Protein AF-A0A6G9Y9M4-F1 (afdb_monomer)

Organism: NCBI:txid228602

Structure (mmCIF, N/CA/C/O backbone):
data_AF-A0A6G9Y9M4-F1
#
_entry.id   AF-A0A6G9Y9M4-F1
#
loop_
_atom_site.group_PDB
_atom_site.id
_atom_site.type_symbol
_atom_site.label_atom_id
_atom_site.label_alt_id
_atom_site.label_comp_id
_atom_site.label_asym_id
_atom_site.label_entity_id
_atom_site.label_seq_id
_atom_site.pdbx_PDB_ins_code
_atom_site.Cartn_x
_atom_site.Cartn_y
_atom_site.Cartn_z
_atom_site.occupancy
_atom_site.B_iso_or_equiv
_atom_site.auth_seq_id
_atom_site.auth_comp_id
_atom_site.auth_asym_id
_atom_site.auth_atom_id
_atom_site.pdbx_PDB_model_num
ATOM 1 N N . MET A 1 1 ? -9.035 21.493 -20.195 1.00 63.78 1 MET A N 1
ATOM 2 C CA . MET A 1 1 ? -8.988 20.895 -21.549 1.00 63.78 1 MET A CA 1
ATOM 3 C C . MET A 1 1 ? -7.566 20.861 -22.115 1.00 63.78 1 MET A C 1
ATOM 5 O O . MET A 1 1 ? -6.957 19.820 -21.953 1.00 63.78 1 MET A O 1
ATOM 9 N N . TYR A 1 2 ? -6.978 21.940 -22.660 1.00 72.00 2 TYR A N 1
ATOM 10 C CA . TYR A 1 2 ? -5.633 21.886 -23.294 1.00 72.00 2 TYR A CA 1
ATOM 11 C C . TYR A 1 2 ? -4.519 21.261 -22.422 1.00 72.00 2 TYR A C 1
ATOM 13 O O . TYR A 1 2 ? -3.780 20.398 -22.888 1.00 72.00 2 TYR A O 1
ATOM 21 N N . LEU A 1 3 ? -4.448 21.607 -21.130 1.00 70.75 3 LEU A N 1
ATOM 22 C CA . LEU A 1 3 ? -3.489 20.989 -20.197 1.00 70.75 3 LEU A CA 1
ATOM 23 C C . LEU A 1 3 ? -3.704 19.474 -20.008 1.00 70.75 3 LEU A C 1
ATOM 25 O O . LEU A 1 3 ? -2.748 18.752 -19.763 1.00 70.75 3 LEU A O 1
ATOM 29 N N . MET A 1 4 ? -4.934 18.975 -20.173 1.00 73.69 4 MET A N 1
ATOM 30 C CA . MET A 1 4 ? -5.252 17.544 -20.061 1.00 73.69 4 MET A CA 1
ATOM 31 C C . MET A 1 4 ? -4.772 16.775 -21.298 1.00 73.69 4 MET A C 1
ATOM 33 O O . MET A 1 4 ? -4.208 15.698 -21.154 1.00 73.69 4 MET A O 1
ATOM 37 N N . SER A 1 5 ? -4.886 17.355 -22.501 1.00 76.81 5 SER A N 1
ATOM 38 C CA . SER A 1 5 ? -4.281 16.786 -23.721 1.00 76.81 5 SER A CA 1
ATOM 39 C C . SER A 1 5 ? -2.745 16.779 -23.700 1.00 76.81 5 SER A C 1
ATOM 41 O O . SER A 1 5 ? -2.133 16.026 -24.447 1.00 76.81 5 SER A O 1
ATOM 43 N N . LEU A 1 6 ? -2.111 17.569 -22.824 1.00 81.38 6 LEU A N 1
ATOM 44 C CA . LEU A 1 6 ? -0.668 17.500 -22.565 1.00 81.38 6 LEU A CA 1
ATOM 45 C C . LEU A 1 6 ? -0.294 16.508 -21.449 1.00 81.38 6 LEU A C 1
ATOM 47 O O . LEU A 1 6 ? 0.896 16.285 -21.230 1.00 81.38 6 LEU A O 1
ATOM 51 N N . GLY A 1 7 ? -1.267 15.884 -20.771 1.00 87.12 7 GLY A N 1
ATOM 52 C CA . GLY A 1 7 ? -1.022 14.950 -19.665 1.00 87.12 7 GLY A CA 1
ATOM 53 C C . GLY A 1 7 ? -0.103 13.791 -20.058 1.00 87.12 7 GLY A C 1
ATOM 54 O O . GLY A 1 7 ? 0.813 13.458 -19.312 1.00 87.12 7 GLY A O 1
ATOM 55 N N . GLN A 1 8 ? -0.249 13.279 -21.285 1.00 88.56 8 GLN A N 1
ATOM 56 C CA . GLN A 1 8 ? 0.625 12.242 -21.843 1.00 88.56 8 GLN A CA 1
ATOM 57 C C . GLN A 1 8 ? 2.119 12.640 -21.832 1.00 88.56 8 GLN A C 1
ATOM 59 O O . GLN A 1 8 ? 2.990 11.814 -21.565 1.00 88.56 8 GLN A O 1
ATOM 64 N N . ASN A 1 9 ? 2.427 13.921 -22.063 1.00 91.12 9 ASN A N 1
ATOM 65 C CA . ASN A 1 9 ? 3.802 14.417 -22.078 1.00 91.12 9 ASN A CA 1
ATOM 66 C C . ASN A 1 9 ? 4.356 14.506 -20.649 1.00 91.12 9 ASN A C 1
ATOM 68 O O . ASN A 1 9 ? 5.530 14.223 -20.432 1.00 91.12 9 ASN A O 1
ATOM 72 N N . ALA A 1 10 ? 3.514 14.860 -19.670 1.00 93.88 10 ALA A N 1
ATOM 73 C CA . ALA A 1 10 ? 3.900 14.859 -18.261 1.00 93.88 10 ALA A CA 1
ATOM 74 C C . ALA A 1 10 ? 4.209 13.434 -17.770 1.00 93.88 10 ALA A C 1
ATOM 76 O O . ALA A 1 10 ? 5.258 13.222 -17.165 1.00 93.88 10 ALA A O 1
ATOM 77 N N . SER A 1 11 ? 3.369 12.448 -18.112 1.00 93.94 11 SER A N 1
ATOM 78 C CA . SER A 1 11 ? 3.619 11.031 -17.808 1.00 93.94 11 SER A CA 1
ATOM 79 C C . SER A 1 11 ? 4.959 10.543 -18.374 1.00 93.94 11 SER A C 1
ATOM 81 O O . SER A 1 11 ? 5.742 9.943 -17.642 1.00 93.94 11 SER A O 1
ATOM 83 N N . GLN A 1 12 ? 5.273 10.853 -19.639 1.00 95.81 12 GLN A N 1
ATOM 84 C CA . GLN A 1 12 ? 6.543 10.440 -20.253 1.00 95.81 12 GLN A CA 1
ATOM 85 C C . GLN A 1 12 ? 7.767 11.206 -19.718 1.00 95.81 12 GLN A C 1
ATOM 87 O O . GLN A 1 12 ? 8.848 10.625 -19.632 1.00 95.81 12 GLN A O 1
ATOM 92 N N . VAL A 1 13 ? 7.625 12.466 -19.285 1.00 97.38 13 VAL A N 1
ATOM 93 C CA . VAL A 1 13 ? 8.698 13.188 -18.567 1.00 97.38 13 VAL A CA 1
ATOM 94 C C . VAL A 1 13 ? 8.994 12.522 -17.221 1.00 97.38 13 VAL A C 1
ATOM 96 O O . VAL A 1 13 ? 10.156 12.269 -16.908 1.00 97.38 13 VAL A O 1
ATOM 99 N N . VAL A 1 14 ? 7.959 12.180 -16.447 1.00 97.62 14 VAL A N 1
ATOM 100 C CA . VAL A 1 14 ? 8.105 11.505 -15.146 1.00 97.62 14 VAL A CA 1
ATOM 101 C C . VAL A 1 14 ? 8.706 10.106 -15.309 1.00 97.62 14 VAL A C 1
ATOM 103 O O . VAL A 1 14 ? 9.677 9.783 -14.626 1.00 97.62 14 VAL A O 1
ATOM 106 N N . ARG A 1 15 ? 8.222 9.319 -16.281 1.00 97.12 15 ARG A N 1
ATOM 107 C CA . ARG A 1 15 ? 8.811 8.021 -16.646 1.00 97.12 15 ARG A CA 1
ATOM 108 C C . ARG A 1 15 ? 10.280 8.140 -17.044 1.00 97.12 15 ARG A C 1
ATOM 110 O O . ARG A 1 15 ? 11.099 7.391 -16.526 1.00 97.12 15 ARG A O 1
ATOM 117 N N . THR A 1 16 ? 10.635 9.088 -17.912 1.00 97.94 16 THR A N 1
ATOM 118 C CA . THR A 1 16 ? 12.030 9.259 -18.354 1.00 97.94 16 THR A CA 1
ATOM 119 C C . THR A 1 16 ? 12.952 9.650 -17.190 1.00 97.94 16 THR A C 1
ATOM 121 O O . THR A 1 16 ? 14.052 9.115 -17.091 1.00 97.94 16 THR A O 1
ATOM 124 N N . MET A 1 17 ? 12.509 10.507 -16.257 1.00 98.25 17 MET A N 1
ATOM 125 C CA . MET A 1 17 ? 13.287 10.813 -15.040 1.00 98.25 17 MET A CA 1
ATOM 126 C C . MET A 1 17 ? 13.475 9.590 -14.128 1.00 98.25 17 MET A C 1
ATOM 128 O O . MET A 1 17 ? 14.541 9.439 -13.531 1.00 98.25 17 MET A O 1
ATOM 132 N N . ALA A 1 18 ? 12.469 8.715 -14.033 1.00 97.81 18 ALA A N 1
ATOM 133 C CA . ALA A 1 18 ? 12.555 7.469 -13.275 1.00 97.81 18 ALA A CA 1
ATOM 134 C C . ALA A 1 18 ? 13.460 6.425 -13.957 1.00 97.81 18 ALA A C 1
ATOM 136 O O . ALA A 1 18 ? 14.204 5.734 -13.266 1.00 97.81 18 ALA A O 1
ATOM 137 N N . MET A 1 19 ? 13.429 6.300 -15.290 1.00 96.31 19 MET A N 1
ATOM 138 C CA . MET A 1 19 ? 14.333 5.416 -16.050 1.00 96.31 19 MET A CA 1
ATOM 139 C C . MET A 1 19 ? 15.793 5.862 -15.918 1.00 96.31 19 MET A C 1
ATOM 141 O O . MET A 1 19 ? 16.654 5.067 -15.557 1.00 96.31 19 MET A O 1
ATOM 145 N N . LEU A 1 20 ? 16.066 7.155 -16.119 1.00 97.56 20 LEU A N 1
ATOM 146 C CA . LEU A 1 20 ? 17.409 7.737 -16.000 1.00 97.56 20 LEU A CA 1
ATOM 147 C C . LEU A 1 20 ? 17.872 7.925 -14.539 1.00 97.56 20 LEU A C 1
ATOM 149 O O . LEU A 1 20 ? 18.871 8.595 -14.306 1.00 97.56 20 LEU A O 1
ATOM 153 N N . SER A 1 21 ? 17.152 7.375 -13.552 1.00 97.50 21 SER A N 1
ATOM 154 C CA . SER A 1 21 ? 17.516 7.400 -12.122 1.00 97.50 21 SER A CA 1
ATOM 155 C C . SER A 1 21 ? 17.934 8.788 -11.602 1.00 97.50 21 SER A C 1
ATOM 157 O O . SER A 1 21 ? 18.865 8.946 -10.813 1.00 97.50 21 SER A O 1
ATOM 159 N N . ILE A 1 22 ? 17.221 9.827 -12.060 1.00 98.12 22 ILE A N 1
ATOM 160 C CA . ILE A 1 22 ? 17.512 11.234 -11.737 1.00 98.12 22 ILE A CA 1
ATOM 161 C C . ILE A 1 22 ? 17.326 11.517 -10.239 1.00 98.12 22 ILE A C 1
ATOM 163 O O . ILE A 1 22 ? 17.959 12.423 -9.701 1.00 98.12 22 ILE A O 1
ATOM 167 N N . ALA A 1 23 ? 16.477 10.739 -9.560 1.00 97.81 23 ALA A N 1
ATOM 168 C CA . ALA A 1 23 ? 16.294 10.820 -8.117 1.00 97.81 23 ALA A CA 1
ATOM 169 C C . ALA A 1 23 ? 17.542 10.338 -7.364 1.00 97.81 23 ALA A C 1
ATOM 171 O O . ALA A 1 23 ? 18.057 11.074 -6.529 1.00 97.81 23 ALA A O 1
ATOM 172 N N . GLU A 1 24 ? 18.057 9.152 -7.697 1.00 97.75 24 GLU A N 1
ATOM 173 C CA . GLU A 1 24 ? 19.272 8.580 -7.106 1.00 97.75 24 GLU A CA 1
ATOM 174 C C . GLU A 1 24 ? 20.491 9.485 -7.328 1.00 97.75 24 GLU A C 1
ATOM 176 O O . GLU A 1 24 ? 21.162 9.877 -6.374 1.00 97.75 24 GLU A O 1
ATOM 181 N N . HIS A 1 25 ? 20.743 9.902 -8.573 1.00 97.19 25 HIS A N 1
ATOM 182 C CA . HIS A 1 25 ? 21.911 10.729 -8.886 1.00 97.19 25 HIS A CA 1
ATOM 183 C C . HIS A 1 25 ? 21.890 12.115 -8.231 1.00 97.19 25 HIS A C 1
ATOM 185 O O . HIS A 1 25 ? 22.957 12.692 -8.032 1.00 97.19 25 HIS A O 1
ATOM 191 N N . LEU A 1 26 ? 20.714 12.658 -7.891 1.00 96.88 26 LEU A N 1
ATOM 192 C CA . LEU A 1 26 ? 20.600 13.920 -7.153 1.00 96.88 26 LEU A CA 1
ATOM 193 C C . LEU A 1 26 ? 20.569 13.744 -5.627 1.00 96.88 26 LEU A C 1
ATOM 195 O O . LEU A 1 26 ? 20.885 14.711 -4.937 1.00 96.88 26 LEU A O 1
AT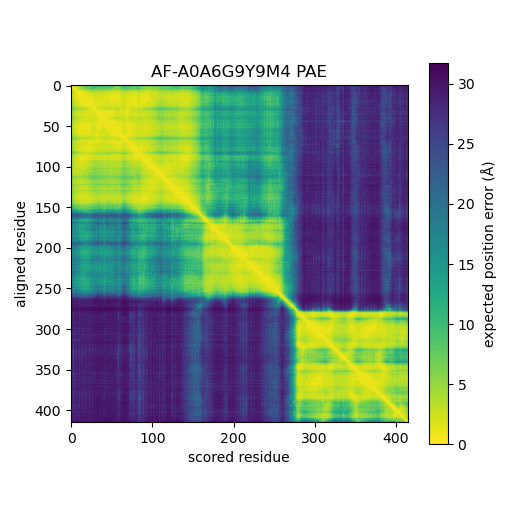OM 199 N N . ASP A 1 27 ? 20.265 12.557 -5.093 1.00 95.38 27 ASP A N 1
ATOM 200 C CA . ASP A 1 27 ? 20.471 12.250 -3.665 1.00 95.38 27 ASP A CA 1
ATOM 201 C C . ASP A 1 27 ? 21.979 12.063 -3.376 1.00 95.38 27 ASP A C 1
ATOM 203 O O . ASP A 1 27 ? 22.489 12.611 -2.402 1.00 95.38 27 ASP A O 1
ATOM 207 N N . GLU A 1 28 ? 22.728 11.427 -4.295 1.00 93.94 28 GLU A N 1
ATOM 208 C CA . GLU A 1 28 ? 24.198 11.277 -4.225 1.00 93.94 28 GLU A CA 1
ATOM 209 C C . GLU A 1 28 ? 24.972 12.607 -4.138 1.00 93.94 28 GLU A C 1
ATOM 211 O O . GLU A 1 28 ? 25.988 12.686 -3.445 1.00 93.94 28 GLU A O 1
ATOM 216 N N . VAL A 1 29 ? 24.557 13.632 -4.898 1.00 94.06 29 VAL A N 1
ATOM 217 C CA . VAL A 1 29 ? 25.342 14.875 -5.095 1.00 94.06 29 VAL A CA 1
ATOM 218 C C . VAL A 1 29 ? 24.633 16.155 -4.638 1.00 94.06 29 VAL A C 1
ATOM 220 O O . VAL A 1 29 ? 25.230 17.230 -4.664 1.00 94.06 29 VAL A O 1
ATOM 223 N N . GLY A 1 30 ? 23.358 16.077 -4.247 1.00 94.88 30 GLY A N 1
ATOM 224 C CA . GLY A 1 30 ? 22.511 17.203 -3.829 1.00 94.88 30 GLY A CA 1
ATOM 225 C C . GLY A 1 30 ? 22.058 18.134 -4.964 1.00 94.88 30 GLY A C 1
ATOM 226 O O . GLY A 1 30 ? 20.877 18.484 -5.059 1.00 94.88 30 GLY A O 1
ATOM 227 N N . SER A 1 31 ? 22.977 18.543 -5.842 1.00 96.38 31 SER A N 1
ATOM 228 C CA . SER A 1 31 ? 22.680 19.342 -7.036 1.00 96.38 31 SER A CA 1
ATOM 229 C C . SER A 1 31 ? 23.705 19.141 -8.148 1.00 96.38 31 SER A C 1
ATOM 231 O O . SER A 1 31 ? 24.895 19.040 -7.866 1.00 96.38 31 SER A O 1
ATOM 233 N N . SER A 1 32 ? 23.263 19.149 -9.406 1.00 97.62 32 SER A N 1
ATOM 234 C CA . SER A 1 32 ? 24.147 19.000 -10.569 1.00 97.62 32 SER A CA 1
ATOM 235 C C . SER A 1 32 ? 23.560 19.651 -11.825 1.00 97.62 32 SER A C 1
ATOM 237 O O . SER A 1 32 ? 22.346 19.841 -11.945 1.00 97.62 32 SER A O 1
ATOM 239 N N . THR A 1 33 ? 24.422 20.044 -12.758 1.00 98.19 33 THR A N 1
ATOM 240 C CA . THR A 1 33 ? 24.043 20.587 -14.066 1.00 98.19 33 THR A CA 1
ATOM 241 C C . THR A 1 33 ? 23.527 19.496 -15.007 1.00 98.19 33 THR A C 1
ATOM 243 O O . THR A 1 33 ? 23.802 18.306 -14.848 1.00 98.19 33 THR A O 1
ATOM 246 N N . ALA A 1 34 ? 22.801 19.902 -16.051 1.00 97.81 34 ALA A N 1
ATOM 247 C CA . ALA A 1 34 ? 22.299 18.963 -17.053 1.00 97.81 34 ALA A CA 1
ATOM 248 C C . ALA A 1 34 ? 23.411 18.204 -17.801 1.00 97.81 34 ALA A C 1
ATOM 250 O O . ALA A 1 34 ? 23.204 17.050 -18.158 1.00 97.81 34 ALA A O 1
ATOM 251 N N . ALA A 1 35 ? 24.581 18.817 -18.015 1.00 97.94 35 ALA A N 1
ATOM 252 C CA . ALA A 1 35 ? 25.698 18.190 -18.724 1.00 97.94 35 ALA A CA 1
ATOM 253 C C . ALA A 1 35 ? 26.406 17.112 -17.882 1.00 97.94 35 ALA A C 1
ATOM 255 O O . ALA A 1 35 ? 26.778 16.061 -18.400 1.00 97.94 35 ALA A O 1
ATOM 256 N N . GLU A 1 36 ? 26.552 17.341 -16.576 1.00 97.94 36 GLU A N 1
ATOM 257 C CA . GLU A 1 36 ? 27.107 16.361 -15.634 1.00 97.94 36 GLU A CA 1
ATOM 258 C C . GLU A 1 36 ? 26.169 15.161 -15.447 1.00 97.94 36 GLU A C 1
ATOM 260 O O . GLU A 1 36 ? 26.619 14.015 -15.493 1.00 97.94 36 GLU A O 1
ATOM 265 N N . LEU A 1 37 ? 24.861 15.410 -15.296 1.00 97.25 37 LEU A N 1
ATOM 266 C CA . LEU A 1 37 ? 23.851 14.349 -15.245 1.00 97.25 37 LEU A CA 1
ATOM 267 C C . LEU A 1 37 ? 23.798 13.563 -16.561 1.00 97.25 37 LEU A C 1
ATOM 269 O O . LEU A 1 37 ? 23.793 12.337 -16.523 1.00 97.25 37 LEU A O 1
ATOM 273 N N . ALA A 1 38 ? 23.841 14.241 -17.712 1.00 98.00 38 ALA A N 1
ATOM 274 C CA . ALA A 1 38 ? 23.868 13.589 -19.022 1.00 98.00 38 ALA A CA 1
ATOM 275 C C . ALA A 1 38 ? 25.094 12.681 -19.206 1.00 98.00 38 ALA A C 1
ATOM 277 O O . ALA A 1 38 ? 24.968 11.557 -19.687 1.00 98.00 38 ALA A O 1
ATOM 278 N N . SER A 1 39 ? 26.266 13.132 -18.744 1.00 97.56 39 SER A N 1
ATOM 279 C CA . SER A 1 39 ? 27.493 12.329 -18.713 1.00 97.56 39 SER A CA 1
ATOM 280 C C . SER A 1 39 ? 27.343 11.074 -17.839 1.00 97.56 39 SER A C 1
ATOM 282 O O . SER A 1 39 ? 27.730 9.983 -18.254 1.00 97.56 39 SER A O 1
ATOM 284 N N . ARG A 1 40 ? 26.712 11.195 -16.659 1.00 95.75 40 ARG A N 1
ATOM 285 C CA . ARG A 1 40 ? 26.446 10.063 -15.749 1.00 95.75 40 ARG A CA 1
ATOM 286 C C . ARG A 1 40 ? 25.479 9.031 -16.336 1.00 95.75 40 ARG A C 1
ATOM 288 O O . ARG A 1 40 ? 25.735 7.839 -16.204 1.00 95.75 40 ARG A O 1
ATOM 295 N N . VAL A 1 41 ? 24.400 9.470 -16.990 1.00 95.12 41 VAL A N 1
ATOM 296 C CA . VAL A 1 41 ? 23.339 8.579 -17.514 1.00 95.12 41 VAL A CA 1
ATOM 297 C C . VAL A 1 41 ? 23.498 8.234 -19.002 1.00 95.12 41 VAL A C 1
ATOM 299 O O . VAL A 1 41 ? 22.614 7.616 -19.589 1.00 95.12 41 VAL A O 1
ATOM 302 N N . SER A 1 42 ? 24.625 8.614 -19.619 1.00 96.25 42 SER A N 1
ATOM 303 C CA . SER A 1 42 ? 24.937 8.403 -21.045 1.00 96.25 42 SER A CA 1
ATOM 304 C C . SER A 1 42 ? 23.882 8.958 -22.021 1.00 96.25 42 SER A C 1
ATOM 306 O O . SER A 1 42 ? 23.561 8.330 -23.031 1.00 96.25 42 SER A O 1
ATOM 308 N N . SER A 1 43 ? 23.345 10.148 -21.737 1.00 97.62 43 SER A N 1
ATOM 309 C CA . SER A 1 43 ? 22.338 10.832 -22.562 1.00 97.62 43 SER A CA 1
ATOM 310 C C . SER A 1 43 ? 22.871 12.100 -23.243 1.00 97.62 43 SER A C 1
ATOM 312 O O . SER A 1 43 ? 23.955 12.597 -22.948 1.00 97.62 43 SER A O 1
ATOM 314 N N . ASP A 1 44 ? 22.087 12.652 -24.174 1.00 98.31 44 ASP A N 1
ATOM 315 C CA . ASP A 1 44 ? 22.375 13.945 -24.805 1.00 98.31 44 ASP A CA 1
ATOM 316 C C . ASP A 1 44 ? 22.172 15.114 -23.811 1.00 98.31 44 ASP A C 1
ATOM 318 O O . ASP A 1 44 ? 21.128 15.165 -23.147 1.00 98.31 44 ASP A O 1
ATOM 322 N N . PRO A 1 45 ? 23.115 16.071 -23.686 1.00 96.75 45 PRO A N 1
ATOM 323 C CA . PRO A 1 45 ? 23.047 17.132 -22.679 1.00 96.75 45 PRO A CA 1
ATOM 324 C C . PRO A 1 45 ? 21.917 18.144 -22.912 1.00 96.75 45 PRO A C 1
ATOM 326 O O . PRO A 1 45 ? 21.306 18.591 -21.938 1.00 96.75 45 PRO A O 1
ATOM 329 N N . ASP A 1 46 ? 21.576 18.468 -24.162 1.00 98.00 46 ASP A N 1
ATOM 330 C CA . ASP A 1 46 ? 20.519 19.436 -24.481 1.00 98.00 46 ASP A CA 1
ATOM 331 C C . ASP A 1 46 ? 19.128 18.836 -24.237 1.00 98.00 46 ASP A C 1
ATOM 333 O O . ASP A 1 46 ? 18.245 19.482 -23.661 1.00 98.00 46 ASP A O 1
ATOM 337 N N . MET A 1 47 ? 18.919 17.571 -24.609 1.00 98.25 47 MET A N 1
ATOM 338 C CA . MET A 1 47 ? 17.682 16.848 -24.305 1.00 98.25 47 MET A CA 1
ATOM 339 C C . MET A 1 47 ? 17.555 16.558 -22.808 1.00 98.25 47 MET A C 1
ATOM 341 O O . MET A 1 47 ? 16.453 16.668 -22.267 1.00 98.25 47 MET A O 1
ATOM 345 N N . THR A 1 48 ? 18.665 16.296 -22.112 1.00 98.50 48 THR A N 1
ATOM 346 C CA . THR A 1 48 ? 18.688 16.169 -20.645 1.00 98.50 48 THR A CA 1
ATOM 347 C C . THR A 1 48 ? 18.329 17.495 -19.978 1.00 98.50 48 THR A C 1
ATOM 349 O O . THR A 1 48 ? 17.467 17.521 -19.104 1.00 98.50 48 THR A O 1
ATOM 352 N N . TYR A 1 49 ? 18.873 18.625 -20.442 1.00 98.19 49 TYR A N 1
ATOM 353 C CA . TYR A 1 49 ? 18.465 19.949 -19.965 1.00 98.19 49 TYR A CA 1
ATOM 354 C C . TYR A 1 49 ? 16.965 20.188 -20.181 1.00 98.19 49 TYR A C 1
ATOM 356 O O . TYR A 1 49 ? 16.269 20.621 -19.261 1.00 98.19 49 TYR A O 1
ATOM 364 N N . ARG A 1 50 ? 16.423 19.845 -21.357 1.00 98.12 50 ARG A N 1
ATOM 365 C CA . ARG A 1 50 ? 14.981 19.967 -21.642 1.00 98.12 50 ARG A CA 1
ATOM 366 C C . ARG A 1 50 ? 14.124 19.066 -20.746 1.00 98.12 50 ARG A C 1
ATOM 368 O O . ARG A 1 50 ? 13.088 19.532 -20.269 1.00 98.12 50 ARG A O 1
ATOM 375 N N . LEU A 1 51 ? 14.559 17.834 -20.467 1.00 98.38 51 LEU A N 1
ATOM 376 C CA . LEU A 1 51 ? 13.899 16.919 -19.531 1.00 98.38 51 LEU A CA 1
ATOM 377 C C . LEU A 1 51 ? 13.886 17.492 -18.108 1.00 98.38 51 LEU A C 1
ATOM 379 O O . LEU A 1 51 ? 12.824 17.586 -17.498 1.00 98.38 51 LEU A O 1
ATOM 383 N N . LEU A 1 52 ? 15.037 17.934 -17.597 1.00 98.25 52 LEU A N 1
ATOM 384 C CA . LEU A 1 52 ? 15.164 18.485 -16.246 1.00 98.25 52 LEU A CA 1
ATOM 385 C C . LEU A 1 52 ? 14.394 19.811 -16.096 1.00 98.25 52 LEU A C 1
ATOM 387 O O . LEU A 1 52 ? 13.749 20.045 -15.074 1.00 98.25 52 LEU A O 1
ATOM 391 N N . ARG A 1 53 ? 14.358 20.659 -17.136 1.00 98.31 53 ARG A N 1
ATOM 392 C CA . ARG A 1 53 ? 13.493 21.854 -17.184 1.00 98.31 53 ARG A CA 1
ATOM 393 C C . ARG A 1 53 ? 12.002 21.498 -17.171 1.00 98.31 53 ARG A C 1
ATOM 395 O O . ARG A 1 53 ? 11.234 22.209 -16.524 1.00 98.31 53 ARG A O 1
ATOM 402 N N . ALA A 1 54 ? 11.589 20.414 -17.831 1.00 97.56 54 ALA A N 1
ATOM 403 C CA . ALA A 1 54 ? 10.212 19.921 -17.766 1.00 97.56 54 ALA A CA 1
ATOM 404 C C . ALA A 1 54 ? 9.882 19.333 -16.381 1.00 97.56 54 ALA A C 1
ATOM 406 O O . ALA A 1 54 ? 8.853 19.679 -15.806 1.00 97.56 54 ALA A O 1
ATOM 407 N N . GLY A 1 55 ? 10.782 18.539 -15.792 1.00 97.50 55 GLY A N 1
ATOM 408 C CA . GLY A 1 55 ? 10.664 18.046 -14.416 1.00 97.50 55 GLY A CA 1
ATOM 409 C C . GLY A 1 55 ? 10.582 19.173 -13.381 1.00 97.50 55 GLY A C 1
ATOM 410 O O . GLY A 1 55 ? 9.801 19.086 -12.435 1.00 97.50 55 GLY A O 1
ATOM 411 N N . ALA A 1 56 ? 11.308 20.275 -13.594 1.00 97.75 56 ALA A N 1
ATOM 412 C CA . ALA A 1 56 ? 11.209 21.475 -12.766 1.00 97.75 56 ALA A CA 1
ATOM 413 C C . ALA A 1 56 ? 9.862 22.199 -12.930 1.00 97.75 56 ALA A C 1
ATOM 415 O O . ALA A 1 56 ? 9.255 22.598 -11.940 1.00 97.75 56 ALA A O 1
ATOM 416 N N . ALA A 1 57 ? 9.348 22.315 -14.159 1.00 95.38 57 ALA A N 1
ATOM 417 C CA . ALA A 1 57 ? 8.017 22.874 -14.417 1.00 95.38 57 ALA A CA 1
ATOM 418 C C . ALA A 1 57 ? 6.875 22.005 -13.848 1.00 95.38 57 ALA A C 1
ATOM 420 O O . ALA A 1 57 ? 5.821 22.532 -13.501 1.00 95.38 57 ALA A O 1
ATOM 421 N N . LEU A 1 58 ? 7.096 20.692 -13.716 1.00 94.88 58 LEU A N 1
ATOM 422 C CA . LEU A 1 58 ? 6.203 19.753 -13.030 1.00 94.88 58 LEU A CA 1
ATOM 423 C C . LEU A 1 58 ? 6.413 19.708 -11.502 1.00 94.88 58 LEU A C 1
ATOM 425 O O . LEU A 1 58 ? 5.672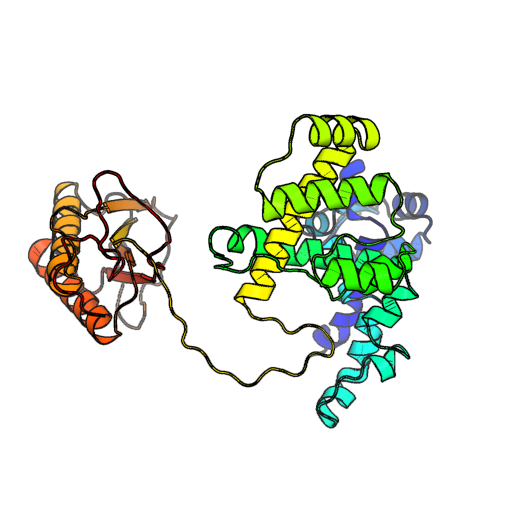 19.008 -10.827 1.00 94.88 58 LEU A O 1
ATOM 429 N N . GLY A 1 59 ? 7.395 20.426 -10.942 1.00 96.69 59 GLY A N 1
ATOM 430 C CA . GLY A 1 59 ? 7.651 20.501 -9.494 1.00 96.69 59 GLY A CA 1
ATOM 431 C C . GLY A 1 59 ? 8.527 19.387 -8.894 1.00 96.69 59 GLY A C 1
ATOM 432 O O . GLY A 1 59 ? 8.750 19.374 -7.681 1.00 96.69 59 GLY A O 1
ATOM 433 N N . PHE A 1 60 ? 9.062 18.468 -9.702 1.00 97.50 60 PHE A N 1
ATOM 434 C CA . PHE A 1 60 ? 10.018 17.447 -9.240 1.00 97.50 60 PHE A CA 1
ATOM 435 C C . PHE A 1 60 ? 11.394 18.053 -8.927 1.00 97.50 60 PHE A C 1
ATOM 437 O O . PHE A 1 60 ? 12.076 17.623 -8.002 1.00 97.50 60 PHE A O 1
ATOM 444 N N . LEU A 1 61 ? 11.801 19.072 -9.684 1.00 98.44 61 LEU A N 1
ATOM 445 C CA . LEU A 1 61 ? 13.129 19.679 -9.589 1.00 98.44 61 LEU A CA 1
ATOM 446 C C . LEU A 1 61 ? 13.041 21.169 -9.255 1.00 98.44 61 LEU A C 1
ATOM 448 O O . LEU A 1 61 ? 12.097 21.861 -9.633 1.00 98.44 61 LEU A O 1
ATOM 452 N N . ARG A 1 62 ? 14.078 21.686 -8.603 1.00 98.12 62 ARG A N 1
ATOM 453 C CA . ARG A 1 62 ? 14.403 23.116 -8.595 1.00 98.12 62 ARG A CA 1
ATOM 454 C C . ARG A 1 62 ? 15.480 23.373 -9.645 1.00 98.12 62 ARG A C 1
ATOM 456 O O . ARG A 1 62 ? 16.270 22.483 -9.942 1.00 98.12 62 ARG A O 1
ATOM 463 N N . TYR A 1 63 ? 15.511 24.585 -10.190 1.00 97.94 63 TYR A N 1
ATOM 464 C CA . TYR A 1 63 ? 16.539 25.042 -11.126 1.00 97.94 63 TYR A CA 1
ATOM 465 C C . TYR A 1 63 ? 17.074 26.391 -10.663 1.00 97.94 63 TYR A C 1
ATOM 467 O O . TYR A 1 63 ? 16.287 27.329 -10.514 1.00 97.94 63 TYR A O 1
ATOM 475 N N . ASP A 1 64 ? 18.385 26.492 -10.468 1.00 96.94 64 ASP A N 1
ATOM 476 C CA . ASP A 1 64 ? 19.055 27.767 -10.225 1.00 96.94 64 ASP A CA 1
ATOM 477 C C . ASP A 1 64 ? 19.580 28.343 -11.556 1.00 96.94 64 ASP A C 1
ATOM 479 O O . ASP A 1 64 ? 20.471 27.749 -12.165 1.00 96.94 64 ASP A O 1
ATOM 483 N N . PRO A 1 65 ? 19.079 29.503 -12.024 1.00 93.56 65 PRO A N 1
ATOM 484 C CA . PRO A 1 65 ? 19.581 30.140 -13.241 1.00 93.56 65 PRO A CA 1
ATOM 485 C C . PRO A 1 65 ? 21.007 30.696 -13.102 1.00 93.56 65 PRO A C 1
ATOM 487 O O . PRO A 1 65 ? 21.605 31.041 -14.117 1.00 93.56 65 PRO A O 1
ATOM 490 N N . THR A 1 66 ? 21.548 30.800 -11.884 1.00 95.88 66 THR A N 1
ATOM 491 C CA . THR A 1 66 ? 22.890 31.340 -11.609 1.00 95.88 66 THR A CA 1
ATOM 492 C C . THR A 1 66 ? 23.977 30.302 -11.883 1.00 95.88 66 THR A C 1
ATOM 494 O O . THR A 1 66 ? 24.955 30.590 -12.566 1.00 95.88 66 THR A O 1
ATOM 497 N N . THR A 1 67 ? 23.792 29.080 -11.376 1.00 95.06 67 THR A N 1
ATOM 498 C CA . THR A 1 67 ? 24.701 27.937 -11.582 1.00 95.06 67 THR A CA 1
ATOM 499 C C . THR A 1 67 ? 24.299 27.035 -12.751 1.00 95.06 67 THR A C 1
ATOM 501 O O . THR A 1 67 ? 25.080 26.183 -13.161 1.00 95.06 67 THR A O 1
ATOM 504 N N . SER A 1 68 ? 23.085 27.196 -13.294 1.00 95.75 68 SER A N 1
ATOM 505 C CA . SER A 1 68 ? 22.441 26.250 -14.227 1.00 95.75 68 SER A CA 1
ATOM 506 C C . SER A 1 68 ? 22.281 24.823 -13.668 1.00 95.75 68 SER A C 1
ATOM 508 O O . SER A 1 68 ? 22.077 23.869 -14.426 1.00 95.75 68 SER A O 1
ATOM 510 N N . ALA A 1 69 ? 22.359 24.668 -12.342 1.00 97.81 69 ALA A N 1
ATOM 511 C CA . ALA A 1 69 ? 22.199 23.395 -11.653 1.00 97.81 69 ALA A CA 1
ATOM 512 C C . ALA A 1 69 ? 20.730 23.093 -11.319 1.00 97.81 69 ALA A C 1
ATOM 514 O O . ALA A 1 69 ? 19.895 23.986 -11.131 1.00 97.81 69 ALA A O 1
ATOM 515 N N . PHE A 1 70 ? 20.435 21.801 -11.201 1.00 98.62 70 PHE A N 1
ATOM 516 C CA . PHE A 1 70 ? 19.165 21.264 -10.735 1.00 98.62 70 PHE A CA 1
ATOM 517 C C . PHE A 1 70 ? 19.344 20.583 -9.379 1.00 98.62 70 PHE A C 1
ATOM 519 O O . PHE A 1 70 ? 20.395 20.003 -9.111 1.00 98.62 70 PHE A O 1
ATOM 526 N N . SER A 1 71 ? 18.314 20.624 -8.536 1.00 98.12 71 SER A N 1
ATOM 527 C CA . SER A 1 71 ? 18.271 19.903 -7.256 1.00 98.12 71 SER A CA 1
ATOM 528 C C . SER A 1 71 ? 16.888 19.313 -6.988 1.00 98.12 71 SER A C 1
ATOM 530 O O . SER A 1 71 ? 15.879 19.788 -7.518 1.00 98.12 71 SER A O 1
ATOM 532 N N . GLY A 1 72 ? 16.835 18.252 -6.183 1.00 97.19 72 GLY A N 1
ATOM 533 C CA . GLY A 1 72 ? 15.597 17.529 -5.900 1.00 97.19 72 GLY A CA 1
ATOM 534 C C . GLY A 1 72 ? 14.578 18.314 -5.062 1.00 97.19 72 GLY A C 1
ATOM 535 O O . GLY A 1 72 ? 14.917 19.183 -4.249 1.00 97.19 72 GLY A O 1
ATOM 536 N N . THR A 1 73 ? 13.301 17.970 -5.228 1.00 97.12 73 THR A N 1
ATOM 537 C CA . THR A 1 73 ? 12.235 18.272 -4.260 1.00 97.12 73 THR A CA 1
ATOM 538 C C . THR A 1 73 ? 11.811 17.007 -3.509 1.00 97.12 73 THR A C 1
ATOM 540 O O . THR A 1 73 ? 12.190 15.890 -3.862 1.00 97.12 73 THR A O 1
ATOM 543 N N . SER A 1 74 ? 10.959 17.167 -2.494 1.00 93.06 74 SER A N 1
ATOM 544 C CA . SER A 1 74 ? 10.280 16.045 -1.835 1.00 93.06 74 SER A CA 1
ATOM 545 C C . SER A 1 74 ? 9.473 15.168 -2.802 1.00 93.06 74 SER A C 1
ATOM 547 O O . SER A 1 74 ? 9.280 13.993 -2.511 1.00 93.06 74 SER A O 1
ATOM 549 N N . MET A 1 75 ? 9.042 15.695 -3.956 1.00 94.81 75 MET A N 1
ATOM 550 C CA . MET A 1 75 ? 8.317 14.917 -4.962 1.00 94.81 75 MET A CA 1
ATOM 551 C C . MET A 1 75 ? 9.247 14.067 -5.842 1.00 94.81 75 MET A C 1
ATOM 553 O O . MET A 1 75 ? 8.867 12.964 -6.221 1.00 94.81 75 MET A O 1
ATOM 557 N N . LEU A 1 76 ? 10.489 14.504 -6.101 1.00 97.06 76 LEU A N 1
ATOM 558 C CA . LEU A 1 76 ? 11.494 13.649 -6.755 1.00 97.06 76 LEU A CA 1
ATOM 559 C C . LEU A 1 76 ? 11.885 12.450 -5.888 1.00 97.06 76 LEU A C 1
ATOM 561 O O . LEU A 1 76 ? 12.102 11.369 -6.425 1.00 97.06 76 LEU A O 1
ATOM 565 N N . ARG A 1 77 ? 11.898 12.606 -4.557 1.00 94.75 77 ARG A N 1
ATOM 566 C CA . ARG A 1 77 ? 12.182 11.504 -3.622 1.00 94.75 77 ARG A CA 1
ATOM 567 C C . ARG A 1 77 ? 11.216 10.319 -3.781 1.00 94.75 77 ARG A C 1
ATOM 569 O O . ARG A 1 77 ? 11.599 9.200 -3.476 1.00 94.75 77 ARG A O 1
ATOM 576 N N . VAL A 1 78 ? 10.004 10.533 -4.301 1.00 94.44 78 VAL A N 1
ATOM 577 C CA . VAL A 1 78 ? 9.026 9.460 -4.587 1.00 94.44 78 VAL A CA 1
ATOM 578 C C . VAL A 1 78 ? 9.447 8.590 -5.788 1.00 94.44 78 VAL A C 1
ATOM 580 O O . VAL A 1 78 ? 8.965 7.474 -5.931 1.00 94.44 78 VAL A O 1
ATOM 583 N N . LEU A 1 79 ? 10.377 9.060 -6.630 1.00 97.06 79 LEU A N 1
ATOM 584 C CA . LEU A 1 79 ? 10.967 8.297 -7.740 1.00 97.06 79 LEU A CA 1
ATOM 585 C C . LEU A 1 79 ? 12.316 7.645 -7.382 1.00 97.06 79 LEU A C 1
ATOM 587 O O . LEU A 1 79 ? 12.965 7.080 -8.259 1.00 97.06 79 LEU A O 1
ATOM 591 N N . HIS A 1 80 ? 12.763 7.746 -6.125 1.00 96.31 80 HIS A N 1
ATOM 592 C CA . HIS A 1 80 ? 13.976 7.088 -5.639 1.00 96.31 80 HIS A CA 1
ATOM 593 C C . HIS A 1 80 ? 13.646 5.647 -5.240 1.00 96.31 80 HIS A C 1
ATOM 595 O O . HIS A 1 80 ? 12.736 5.440 -4.434 1.00 96.31 80 HIS A O 1
ATOM 601 N N . LYS A 1 81 ? 14.369 4.648 -5.758 1.00 92.00 81 LYS A N 1
ATOM 602 C CA . LYS A 1 81 ? 14.071 3.218 -5.534 1.00 92.00 81 LYS A CA 1
ATOM 603 C C . LYS A 1 81 ? 13.937 2.855 -4.041 1.00 92.00 81 LYS A C 1
ATOM 605 O O . LYS A 1 81 ? 12.994 2.179 -3.656 1.00 92.00 81 LYS A O 1
ATOM 610 N N . ASP A 1 82 ? 14.814 3.397 -3.188 1.00 90.06 82 ASP A N 1
ATOM 611 C CA . ASP A 1 82 ? 14.862 3.096 -1.745 1.00 90.06 82 ASP A CA 1
ATOM 612 C C . ASP A 1 82 ? 13.893 3.953 -0.892 1.00 90.06 82 ASP A C 1
ATOM 614 O O . ASP A 1 82 ? 14.027 4.041 0.331 1.00 90.06 82 ASP A O 1
ATOM 618 N N . ALA A 1 83 ? 12.928 4.647 -1.509 1.00 89.38 83 ALA A N 1
ATOM 619 C CA . ALA A 1 83 ? 11.936 5.435 -0.778 1.00 89.38 83 ALA A CA 1
ATOM 620 C C . ALA A 1 83 ? 10.841 4.539 -0.152 1.00 89.38 83 ALA A C 1
ATOM 622 O O . ALA A 1 83 ? 10.326 3.644 -0.820 1.00 89.38 83 ALA A O 1
ATOM 623 N N . PRO A 1 84 ? 10.383 4.808 1.091 1.00 72.38 84 PRO A N 1
ATOM 624 C CA . PRO A 1 84 ? 9.466 3.916 1.824 1.00 72.38 84 PRO A CA 1
ATOM 625 C C . PRO A 1 84 ? 8.053 3.777 1.220 1.00 72.38 84 PRO A C 1
ATOM 627 O O . PRO A 1 84 ? 7.289 2.903 1.631 1.00 72.38 84 PRO A O 1
ATOM 630 N N . ASN A 1 85 ? 7.706 4.621 0.244 1.00 81.12 85 ASN A N 1
ATOM 631 C CA . ASN A 1 85 ? 6.585 4.437 -0.680 1.00 81.12 85 ASN A CA 1
ATOM 632 C C . ASN A 1 85 ? 7.033 4.915 -2.076 1.00 81.12 85 ASN A C 1
ATOM 634 O O . ASN A 1 85 ? 6.542 5.933 -2.568 1.00 81.12 85 ASN A O 1
ATOM 638 N N . SER A 1 86 ? 8.053 4.267 -2.651 1.00 91.88 86 SER A N 1
ATOM 639 C CA . SER A 1 86 ? 8.502 4.578 -4.013 1.00 91.88 86 SER A CA 1
ATOM 640 C C . SER A 1 86 ? 7.408 4.279 -5.039 1.00 91.88 86 SER A C 1
ATOM 642 O O . SER A 1 86 ? 6.582 3.391 -4.839 1.00 91.88 86 SER A O 1
ATOM 644 N N . LEU A 1 87 ? 7.407 5.050 -6.124 1.00 94.56 87 LEU A N 1
ATOM 645 C CA . LEU A 1 87 ? 6.578 4.847 -7.314 1.00 94.56 87 LEU A CA 1
ATOM 646 C C . LEU A 1 87 ? 7.453 4.809 -8.580 1.00 94.56 87 LEU A C 1
ATOM 648 O O . LEU A 1 87 ? 6.974 5.122 -9.674 1.00 94.56 87 LEU A O 1
ATOM 652 N N . LYS A 1 88 ? 8.751 4.506 -8.440 1.00 97.00 88 LYS A N 1
ATOM 653 C CA . LYS A 1 88 ? 9.732 4.526 -9.531 1.00 97.00 88 LYS A CA 1
ATOM 654 C C . LYS A 1 88 ? 9.329 3.553 -10.633 1.00 97.00 88 LYS A C 1
ATOM 656 O O . L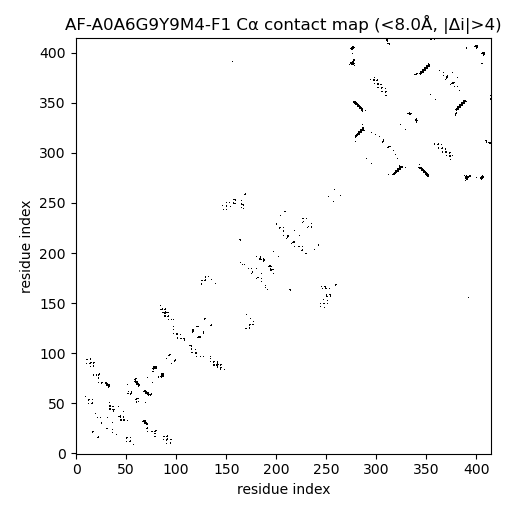YS A 1 88 ? 9.243 3.947 -11.797 1.00 97.00 88 LYS A O 1
ATOM 661 N N . TYR A 1 89 ? 9.048 2.308 -10.271 1.00 94.44 89 TYR A N 1
ATOM 662 C CA . TYR A 1 89 ? 8.640 1.277 -11.219 1.00 94.44 89 TYR A CA 1
ATOM 663 C C . TYR A 1 89 ? 7.175 1.457 -11.636 1.00 94.44 89 TYR A C 1
ATOM 665 O O . TYR A 1 89 ? 6.844 1.277 -12.806 1.00 94.44 89 TYR A O 1
ATOM 673 N N . ALA A 1 90 ? 6.306 1.941 -10.747 1.00 93.31 90 ALA A N 1
ATOM 674 C CA . ALA A 1 90 ? 4.913 2.264 -11.033 1.00 93.31 90 ALA A CA 1
ATOM 675 C C . ALA A 1 90 ? 4.762 3.307 -12.156 1.00 93.31 90 ALA A C 1
ATOM 677 O O . ALA A 1 90 ? 3.931 3.117 -13.048 1.00 93.31 90 ALA A O 1
ATOM 678 N N . VAL A 1 91 ? 5.587 4.367 -12.189 1.00 95.75 91 VAL A N 1
ATOM 679 C CA . VAL A 1 91 ? 5.576 5.332 -13.310 1.00 95.75 91 VAL A CA 1
ATOM 680 C C . VAL A 1 91 ? 6.285 4.807 -14.563 1.00 95.75 91 VAL A C 1
ATOM 682 O O . VAL A 1 91 ? 5.907 5.186 -15.673 1.00 95.75 91 VAL A O 1
ATOM 685 N N . GLN A 1 92 ? 7.277 3.919 -14.423 1.00 96.19 92 GLN A N 1
ATOM 686 C CA . GLN A 1 92 ? 7.915 3.252 -15.565 1.00 96.19 92 GLN A CA 1
ATOM 687 C C . GLN A 1 92 ? 6.960 2.277 -16.273 1.00 96.19 92 GLN A C 1
ATOM 689 O O . GLN A 1 92 ? 6.913 2.279 -17.503 1.00 96.19 92 GLN A O 1
ATOM 694 N N . ASN A 1 93 ? 6.176 1.506 -15.515 1.00 93.69 93 ASN A N 1
ATOM 695 C CA . ASN A 1 93 ? 5.146 0.587 -15.998 1.00 93.69 93 ASN A CA 1
ATOM 696 C C . ASN A 1 93 ? 3.921 1.343 -16.538 1.00 93.69 93 ASN A C 1
ATOM 698 O O . ASN A 1 93 ? 3.532 1.169 -17.689 1.00 93.69 93 ASN A O 1
ATOM 702 N N . GLY A 1 94 ? 3.348 2.258 -15.746 1.00 89.56 94 GLY A N 1
ATOM 703 C CA . GLY A 1 94 ? 2.111 2.973 -16.087 1.00 89.56 94 GLY A CA 1
ATOM 704 C C . GLY A 1 94 ? 2.200 3.868 -17.332 1.00 89.56 94 GLY A C 1
ATOM 705 O O . GLY A 1 94 ? 1.172 4.242 -17.894 1.00 89.56 94 GLY A O 1
ATOM 706 N N . ALA A 1 95 ? 3.416 4.191 -17.784 1.00 92.56 95 ALA A N 1
ATOM 707 C CA . ALA A 1 95 ? 3.677 4.842 -19.068 1.00 92.56 95 ALA A CA 1
ATOM 708 C C . ALA A 1 95 ? 4.623 4.030 -19.988 1.00 92.56 95 ALA A C 1
ATOM 710 O O . ALA A 1 95 ? 5.185 4.580 -20.939 1.00 92.56 95 ALA A O 1
ATOM 711 N N . GLY A 1 96 ? 4.816 2.740 -19.699 1.00 93.88 96 GLY A N 1
ATOM 712 C CA . GLY A 1 96 ? 5.642 1.801 -20.464 1.00 93.88 96 GLY A CA 1
ATOM 713 C C . GLY A 1 96 ? 4.941 1.232 -21.704 1.00 93.88 96 GLY A C 1
ATOM 714 O O . GLY A 1 96 ? 3.722 1.381 -21.829 1.00 93.88 96 GLY A O 1
ATOM 715 N N . PRO A 1 97 ? 5.686 0.605 -22.637 1.00 92.50 97 PRO A N 1
ATOM 716 C CA . PRO A 1 97 ? 5.167 0.164 -23.933 1.00 92.50 97 PRO A CA 1
ATOM 717 C C . PRO A 1 97 ? 3.888 -0.677 -23.849 1.00 92.50 97 PRO A C 1
ATOM 719 O O . PRO A 1 97 ? 2.887 -0.272 -24.447 1.00 92.50 97 PRO A O 1
ATOM 722 N N . ALA A 1 98 ? 3.877 -1.765 -23.069 1.00 89.88 98 ALA A N 1
ATOM 723 C CA . ALA A 1 98 ? 2.720 -2.661 -22.963 1.00 89.88 98 ALA A CA 1
ATOM 724 C C . ALA A 1 98 ? 1.419 -1.941 -22.542 1.00 89.88 98 ALA A C 1
ATOM 726 O O . ALA A 1 98 ? 0.359 -2.080 -23.167 1.00 89.88 98 ALA A O 1
ATOM 727 N N . ILE A 1 99 ? 1.505 -1.116 -21.493 1.00 91.19 99 ILE A N 1
ATOM 728 C CA . ILE A 1 99 ? 0.365 -0.372 -20.940 1.00 91.19 99 ILE A CA 1
ATOM 729 C C . ILE A 1 99 ? -0.060 0.759 -21.885 1.00 91.19 99 ILE A C 1
ATOM 731 O O . ILE A 1 99 ? -1.251 0.960 -22.126 1.00 91.19 99 ILE A O 1
ATOM 735 N N . TRP A 1 100 ? 0.902 1.480 -22.464 1.00 92.81 100 TRP A N 1
ATOM 736 C CA . TRP A 1 100 ? 0.645 2.641 -23.314 1.00 92.81 100 TRP A CA 1
ATOM 737 C C . TRP A 1 100 ? 0.021 2.261 -24.659 1.00 92.81 100 TRP A C 1
ATOM 739 O O . TRP A 1 100 ? -0.953 2.884 -25.080 1.00 92.81 100 TRP A O 1
ATOM 749 N N . GLN A 1 101 ? 0.530 1.215 -25.318 1.00 92.69 101 GLN A N 1
ATOM 750 C CA . GLN A 1 101 ? -0.032 0.713 -26.577 1.00 92.69 101 GLN A CA 1
ATOM 751 C C . GLN A 1 101 ? -1.464 0.198 -26.374 1.00 92.69 101 GLN A C 1
ATOM 753 O O . GLN A 1 101 ? -2.355 0.527 -27.159 1.00 92.69 101 GLN A O 1
ATOM 758 N N . SER A 1 102 ? -1.714 -0.510 -25.268 1.00 90.19 102 SER A N 1
ATOM 759 C CA . SER A 1 102 ? -3.061 -0.938 -24.870 1.00 90.19 102 SER A CA 1
ATOM 760 C C . SER A 1 102 ? -3.996 0.255 -24.614 1.00 90.19 102 SER A C 1
ATOM 762 O O . SER A 1 102 ? -5.144 0.259 -25.065 1.00 90.19 102 SER A O 1
ATOM 764 N N . ALA A 1 103 ? -3.507 1.308 -23.947 1.00 89.56 103 ALA A N 1
ATOM 765 C CA . ALA A 1 103 ? -4.279 2.516 -23.652 1.00 89.56 103 ALA A CA 1
ATOM 766 C C . ALA A 1 103 ? -4.646 3.338 -24.904 1.00 89.56 103 ALA A C 1
ATOM 768 O O . ALA A 1 103 ? -5.700 3.976 -24.921 1.00 89.56 103 ALA A O 1
ATOM 769 N N . LEU A 1 104 ? -3.849 3.293 -25.980 1.00 92.62 104 LEU A N 1
ATOM 770 C CA . LEU A 1 104 ? -4.195 3.954 -27.248 1.00 92.62 104 LEU A CA 1
ATOM 771 C C . LEU A 1 104 ? -5.483 3.393 -27.884 1.00 92.62 104 LEU A C 1
ATOM 773 O O . LEU A 1 104 ? -6.172 4.128 -28.589 1.00 92.62 104 LEU A O 1
ATOM 777 N N . ARG A 1 105 ? -5.848 2.133 -27.596 1.00 94.56 105 ARG A N 1
ATOM 778 C CA . ARG A 1 105 ? -7.068 1.469 -28.102 1.00 94.56 105 ARG A CA 1
ATOM 779 C C . ARG A 1 105 ? -8.304 1.636 -27.205 1.00 94.56 105 ARG A C 1
ATOM 781 O O . ARG A 1 105 ? -9.311 0.953 -27.396 1.00 94.56 105 ARG A O 1
ATOM 788 N N . PHE A 1 106 ? -8.276 2.554 -26.234 1.00 92.81 106 PHE A N 1
ATOM 789 C CA . PHE A 1 106 ? -9.416 2.813 -25.342 1.00 92.81 106 PHE A CA 1
ATOM 790 C C . PHE A 1 106 ? -10.750 3.116 -26.070 1.00 92.81 106 PHE A C 1
ATOM 792 O O . PHE A 1 106 ? -11.787 2.620 -25.618 1.00 92.81 106 PHE A O 1
ATOM 799 N N . PRO A 1 107 ? -10.791 3.857 -27.202 1.00 96.25 107 PRO A N 1
ATOM 800 C CA . PRO A 1 107 ? -12.031 4.056 -27.958 1.00 96.25 107 PRO A CA 1
ATOM 801 C C . PRO A 1 107 ? -12.618 2.747 -28.506 1.00 96.25 107 PRO A C 1
ATOM 803 O O . PRO A 1 107 ? -13.836 2.571 -28.533 1.00 96.25 107 PRO A O 1
ATOM 806 N N . GLU A 1 108 ? -11.774 1.809 -28.928 1.00 96.00 108 GLU A N 1
ATOM 807 C CA . GLU A 1 108 ? -12.161 0.491 -29.431 1.00 96.00 108 GLU A CA 1
ATOM 808 C C . GLU A 1 108 ? -12.634 -0.417 -28.286 1.00 96.00 108 GLU A C 1
ATOM 810 O O . GLU A 1 108 ? -13.647 -1.104 -28.444 1.00 96.00 108 GLU A O 1
ATOM 815 N N . THR A 1 109 ? -12.006 -0.337 -27.105 1.00 92.44 109 THR A N 1
ATOM 816 C CA . THR A 1 109 ? -12.497 -0.974 -25.868 1.00 92.44 109 THR A CA 1
ATOM 817 C C . THR A 1 109 ? -13.922 -0.514 -25.551 1.00 92.44 109 THR A C 1
ATOM 819 O O . THR A 1 109 ? -14.819 -1.340 -25.388 1.00 92.44 109 THR A O 1
ATOM 822 N N . VAL A 1 110 ? -14.166 0.804 -25.543 1.00 94.06 110 VAL A N 1
ATOM 823 C CA . VAL A 1 110 ? -15.489 1.387 -25.247 1.00 94.06 110 VAL A CA 1
ATOM 824 C C . VAL A 1 110 ? -16.526 1.039 -26.321 1.00 94.06 110 VAL A C 1
ATOM 826 O O . VAL A 1 110 ? -17.663 0.720 -25.981 1.00 94.06 110 VAL A O 1
ATOM 829 N N . ARG A 1 111 ? -16.164 1.058 -27.613 1.00 96.12 111 ARG A N 1
ATOM 830 C CA . ARG A 1 111 ? -17.100 0.721 -28.705 1.00 96.12 111 ARG A CA 1
ATOM 831 C C . ARG A 1 111 ? -17.446 -0.768 -28.790 1.00 96.12 111 ARG A C 1
ATOM 833 O O . ARG A 1 111 ? -18.499 -1.093 -29.330 1.00 96.12 111 ARG A O 1
ATOM 840 N N . THR A 1 112 ? -16.576 -1.666 -28.321 1.00 94.44 112 THR A N 1
ATOM 841 C CA . THR A 1 112 ? -16.764 -3.123 -28.475 1.00 94.44 112 THR A CA 1
ATOM 842 C C . THR A 1 112 ? -17.078 -3.870 -27.182 1.00 94.44 112 THR A C 1
ATOM 844 O O . THR A 1 112 ? -17.477 -5.031 -27.258 1.00 94.44 112 THR A O 1
ATOM 847 N N . GLY A 1 113 ? -16.882 -3.249 -26.013 1.00 89.38 113 GLY A N 1
ATOM 848 C CA . GLY A 1 113 ? -17.050 -3.892 -24.706 1.00 89.38 113 GLY A CA 1
ATOM 849 C C . GLY A 1 113 ? -16.031 -5.001 -24.412 1.00 89.38 113 GLY A C 1
ATOM 850 O O . GLY A 1 113 ? -16.277 -5.827 -23.538 1.00 89.38 113 GLY A O 1
ATOM 851 N N . ARG A 1 114 ? -14.916 -5.066 -25.155 1.00 85.56 114 ARG A N 1
ATOM 852 C CA . ARG A 1 114 ? -13.913 -6.143 -25.078 1.00 85.56 114 ARG A CA 1
ATOM 853 C C . ARG A 1 114 ? -12.503 -5.586 -24.915 1.00 85.56 114 ARG A C 1
ATOM 855 O O . ARG A 1 114 ? -12.190 -4.537 -25.479 1.00 85.56 114 ARG A O 1
ATOM 862 N N . SER A 1 115 ? -11.649 -6.332 -24.208 1.00 85.62 115 SER A N 1
ATOM 863 C CA . SER A 1 115 ? -10.205 -6.062 -24.131 1.00 85.62 115 SER A CA 1
ATOM 864 C C . SER A 1 115 ? -9.600 -5.875 -25.526 1.00 85.62 115 SER A C 1
ATOM 866 O O . SER A 1 115 ? -10.016 -6.529 -26.482 1.00 85.62 115 SER A O 1
ATOM 868 N N . GLN A 1 116 ? -8.628 -4.969 -25.630 1.00 92.75 116 GLN A N 1
ATOM 869 C CA . GLN A 1 116 ? -7.887 -4.667 -26.858 1.00 92.75 116 GLN A CA 1
ATOM 870 C C . GLN A 1 116 ? -6.387 -4.990 -26.720 1.00 92.75 116 GLN A C 1
ATOM 872 O O . GLN A 1 116 ? -5.599 -4.548 -27.547 1.00 92.75 116 GLN A O 1
ATOM 877 N N . VAL A 1 117 ? -5.989 -5.740 -25.681 1.00 88.81 117 VAL A N 1
ATOM 878 C CA . VAL A 1 117 ? -4.579 -6.040 -25.358 1.00 88.81 117 VAL A CA 1
ATOM 879 C C . VAL A 1 117 ? -3.912 -6.875 -26.455 1.00 88.81 117 VAL A C 1
ATOM 881 O O . VAL A 1 117 ? -2.942 -6.412 -27.044 1.00 88.81 117 VAL A O 1
ATOM 884 N N . VAL A 1 118 ? -4.482 -8.028 -26.829 1.00 92.25 118 VAL A N 1
ATOM 885 C CA . VAL A 1 118 ? -3.998 -8.864 -27.957 1.00 92.25 118 VAL A CA 1
ATOM 886 C C . VAL A 1 118 ? -3.895 -8.066 -29.260 1.00 92.25 118 VAL A C 1
ATOM 888 O O . VAL A 1 118 ? -2.973 -8.221 -30.052 1.00 92.25 118 VAL A O 1
ATOM 891 N N . GLU A 1 119 ? -4.835 -7.152 -29.448 1.00 93.88 119 GLU A N 1
ATOM 892 C CA . GLU A 1 119 ? -4.973 -6.260 -30.597 1.00 93.88 119 GLU A CA 1
ATOM 893 C C . GLU A 1 119 ? -4.025 -5.034 -30.561 1.00 93.88 119 GLU A C 1
ATOM 895 O O . GLU A 1 119 ? -3.988 -4.252 -31.516 1.00 93.88 119 GLU A O 1
ATOM 900 N N . ALA A 1 120 ? -3.273 -4.848 -29.471 1.00 94.50 120 ALA A N 1
ATOM 901 C CA . ALA A 1 120 ? -2.218 -3.845 -29.311 1.00 94.50 120 ALA A CA 1
ATOM 902 C C . ALA A 1 120 ? -0.818 -4.482 -29.234 1.00 94.50 120 ALA A C 1
ATOM 904 O O . ALA A 1 120 ? 0.115 -3.945 -29.822 1.00 94.50 120 ALA A O 1
ATOM 905 N N . LEU A 1 121 ? -0.686 -5.621 -28.543 1.00 93.31 121 LEU A N 1
ATOM 906 C CA . LEU A 1 121 ? 0.586 -6.281 -28.209 1.00 93.31 121 LEU A CA 1
ATOM 907 C C . LEU A 1 121 ? 0.858 -7.565 -29.018 1.00 93.31 121 LEU A C 1
ATOM 909 O O . LEU A 1 121 ? 1.900 -8.195 -28.852 1.00 93.31 121 LEU A O 1
ATOM 913 N N . GLY A 1 122 ? -0.092 -8.005 -29.850 1.00 93.50 122 GLY A N 1
ATOM 914 C CA . GLY A 1 122 ? -0.031 -9.266 -30.603 1.00 93.50 122 GLY A CA 1
ATOM 915 C C . GLY A 1 122 ? -0.273 -10.536 -29.771 1.00 93.50 122 GLY A C 1
ATOM 916 O O . GLY A 1 122 ? -0.350 -11.623 -30.337 1.00 93.50 122 GLY A O 1
ATOM 917 N N . SER A 1 123 ? -0.396 -10.413 -28.447 1.00 90.50 123 SER A N 1
ATOM 918 C CA . SER A 1 123 ? -0.559 -11.507 -27.477 1.00 90.50 123 SER A CA 1
ATOM 919 C C . SER A 1 123 ? -1.237 -10.996 -26.196 1.00 90.50 123 SER A C 1
ATOM 921 O O . SER A 1 123 ? -1.425 -9.786 -26.043 1.00 90.50 123 SER A O 1
ATOM 923 N N . GLU A 1 124 ? -1.648 -11.887 -25.287 1.00 86.75 124 GLU A N 1
ATOM 924 C CA . GLU A 1 124 ? -2.144 -11.458 -23.971 1.00 86.75 124 GLU A CA 1
ATOM 925 C C . GLU A 1 124 ? -1.009 -10.865 -23.118 1.00 86.75 124 GLU A C 1
ATOM 927 O O . GLU A 1 124 ? 0.170 -11.143 -23.338 1.00 86.75 124 GLU A O 1
ATOM 932 N N . LEU A 1 125 ? -1.350 -10.034 -22.127 1.00 82.19 125 LEU A N 1
ATOM 933 C CA . LEU A 1 125 ? -0.368 -9.205 -21.406 1.00 82.19 125 LEU A CA 1
ATOM 934 C C . LEU A 1 125 ? 0.778 -10.013 -20.763 1.00 82.19 125 LEU A C 1
ATOM 936 O O . LEU A 1 125 ? 1.929 -9.584 -20.791 1.00 82.19 125 LEU A O 1
ATOM 940 N N . PHE A 1 126 ? 0.478 -11.184 -20.198 1.00 80.31 126 PHE A N 1
ATOM 941 C CA . PHE A 1 126 ? 1.486 -12.031 -19.552 1.00 80.31 126 PHE A CA 1
ATOM 942 C C . PHE A 1 126 ? 2.315 -12.846 -20.559 1.00 80.31 126 PHE A C 1
ATOM 944 O O . PHE A 1 126 ? 3.501 -13.067 -20.318 1.00 80.31 126 PHE A O 1
ATOM 951 N N . ASP A 1 127 ? 1.748 -13.200 -21.717 1.00 81.06 127 ASP A N 1
ATOM 952 C CA . ASP A 1 127 ? 2.491 -13.817 -22.827 1.00 81.06 127 ASP A CA 1
ATOM 953 C C . ASP A 1 127 ? 3.462 -12.811 -23.463 1.00 81.06 127 ASP A C 1
ATOM 955 O O . ASP A 1 127 ? 4.579 -13.168 -23.846 1.00 81.06 127 ASP A O 1
ATOM 959 N N . TYR A 1 128 ? 3.061 -11.535 -23.533 1.00 86.31 128 TYR A N 1
ATOM 960 C CA . TYR A 1 128 ? 3.928 -10.429 -23.930 1.00 86.31 128 TYR A CA 1
ATOM 961 C C . TYR A 1 128 ? 5.102 -10.276 -22.954 1.00 86.31 128 TYR A C 1
ATOM 963 O O . TYR A 1 128 ? 6.254 -10.266 -23.388 1.00 86.31 128 TYR A O 1
ATOM 971 N N . PHE A 1 129 ? 4.843 -10.231 -21.641 1.00 84.06 129 PHE A N 1
ATOM 972 C CA . PHE A 1 129 ? 5.902 -10.158 -20.626 1.00 84.06 129 PHE A CA 1
ATOM 973 C C . PHE A 1 129 ? 6.838 -11.378 -20.643 1.00 84.06 129 PHE A C 1
ATOM 975 O O . PHE A 1 129 ? 8.046 -11.201 -20.503 1.00 84.06 129 PHE A O 1
ATOM 982 N N . GLY A 1 130 ? 6.334 -12.583 -20.934 1.00 77.50 130 GLY A N 1
ATOM 983 C CA . GLY A 1 130 ? 7.162 -13.778 -21.157 1.00 77.50 130 GLY A CA 1
ATOM 984 C C . GLY A 1 130 ? 8.157 -13.666 -22.326 1.00 77.50 130 GLY A C 1
ATOM 985 O O . GLY A 1 130 ? 9.093 -14.455 -22.410 1.00 77.50 130 GLY A O 1
ATOM 986 N N . GLN A 1 131 ? 7.990 -12.674 -23.208 1.00 85.50 131 GLN A N 1
ATOM 987 C CA . GLN A 1 131 ? 8.899 -12.353 -24.318 1.00 85.50 131 GLN A CA 1
ATOM 988 C C . GLN A 1 131 ? 9.709 -11.058 -24.087 1.00 85.50 131 GLN A C 1
ATOM 990 O O . GLN A 1 131 ? 10.650 -10.790 -24.833 1.00 85.50 131 GLN A O 1
ATOM 995 N N . HIS A 1 132 ? 9.370 -10.260 -23.067 1.00 87.75 132 HIS A N 1
ATOM 996 C CA . HIS A 1 132 ? 9.919 -8.920 -22.814 1.00 87.75 132 HIS A CA 1
ATOM 997 C C . HIS A 1 132 ? 10.365 -8.789 -21.347 1.00 87.75 132 HIS A C 1
ATOM 999 O O . HIS A 1 132 ? 9.744 -8.080 -20.555 1.00 87.75 132 HIS A O 1
ATOM 1005 N N . ALA A 1 133 ? 11.451 -9.483 -20.987 1.00 82.88 133 ALA A N 1
ATOM 1006 C CA . ALA A 1 133 ? 11.916 -9.626 -19.602 1.00 82.88 133 ALA A CA 1
ATOM 1007 C C . ALA A 1 133 ? 12.105 -8.290 -18.847 1.00 82.88 133 ALA A C 1
ATOM 1009 O O . ALA A 1 133 ? 11.668 -8.180 -17.708 1.00 82.88 133 ALA A O 1
ATOM 1010 N N . GLU A 1 134 ? 12.662 -7.253 -19.485 1.00 86.19 134 GLU A N 1
ATOM 1011 C CA . GLU A 1 134 ? 12.827 -5.923 -18.865 1.00 86.19 134 GLU A CA 1
ATOM 1012 C C . GLU A 1 134 ? 11.473 -5.287 -18.484 1.00 86.19 134 GLU A C 1
ATOM 1014 O O . GLU A 1 134 ? 11.317 -4.741 -17.391 1.00 86.19 134 GLU A O 1
ATOM 1019 N N . GLU A 1 135 ? 10.452 -5.402 -19.343 1.00 89.44 135 GLU A N 1
ATOM 1020 C CA . GLU A 1 135 ? 9.102 -4.923 -19.019 1.00 89.44 135 GLU A CA 1
ATOM 1021 C C . GLU A 1 135 ? 8.415 -5.808 -17.968 1.00 89.44 135 GLU A C 1
ATOM 1023 O O . GLU A 1 135 ? 7.656 -5.288 -17.151 1.00 89.44 135 GLU A O 1
ATOM 1028 N N . ALA A 1 136 ? 8.717 -7.111 -17.927 1.00 80.56 136 ALA A N 1
ATOM 1029 C CA . ALA A 1 136 ? 8.228 -8.028 -16.897 1.00 80.56 136 ALA A CA 1
ATOM 1030 C C . ALA A 1 136 ? 8.810 -7.713 -15.504 1.00 80.56 136 ALA A C 1
ATOM 1032 O O . ALA A 1 136 ? 8.072 -7.685 -14.517 1.00 80.56 136 ALA A O 1
ATOM 1033 N N . GLU A 1 137 ? 10.112 -7.419 -15.419 1.00 82.81 137 GLU A N 1
ATOM 1034 C CA . GLU A 1 137 ? 10.783 -6.974 -14.190 1.00 82.81 137 GLU A CA 1
ATOM 1035 C C . GLU A 1 137 ? 10.200 -5.643 -13.694 1.00 82.81 137 GLU A C 1
ATOM 1037 O O . GLU A 1 137 ? 9.799 -5.535 -12.532 1.00 82.81 137 GLU A O 1
ATOM 1042 N N . ILE A 1 138 ? 10.066 -4.653 -14.586 1.00 88.38 138 ILE A N 1
ATOM 1043 C CA . ILE A 1 138 ? 9.458 -3.350 -14.273 1.00 88.38 138 ILE A CA 1
ATOM 1044 C C . ILE A 1 138 ? 7.994 -3.512 -13.835 1.00 88.38 138 ILE A C 1
ATOM 1046 O O . ILE A 1 138 ? 7.568 -2.856 -12.883 1.00 88.38 138 ILE A O 1
ATOM 1050 N N . PHE A 1 139 ? 7.218 -4.393 -14.474 1.00 85.81 139 PHE A N 1
ATOM 1051 C CA . PHE A 1 139 ? 5.843 -4.695 -14.072 1.00 85.81 139 PHE A CA 1
ATOM 1052 C C . PHE A 1 139 ? 5.781 -5.336 -12.677 1.00 85.81 139 PHE A C 1
ATOM 1054 O O . PHE A 1 139 ? 5.008 -4.883 -11.834 1.00 85.81 139 PHE A O 1
ATOM 1061 N N . SER A 1 140 ? 6.616 -6.340 -12.400 1.00 78.88 140 SER A N 1
ATOM 1062 C CA . SER A 1 140 ? 6.668 -7.030 -11.102 1.00 78.88 140 SER A CA 1
ATOM 1063 C C . SER A 1 140 ? 7.079 -6.088 -9.958 1.00 78.88 140 SER A C 1
ATOM 1065 O O . SER A 1 140 ? 6.440 -6.045 -8.899 1.00 78.88 140 SER A O 1
ATOM 1067 N N . ALA A 1 141 ? 8.079 -5.236 -10.201 1.00 83.75 141 ALA A N 1
ATOM 1068 C CA . ALA A 1 141 ? 8.496 -4.201 -9.262 1.00 83.75 141 ALA A CA 1
ATOM 1069 C C . ALA A 1 141 ? 7.404 -3.131 -9.058 1.00 83.75 141 ALA A C 1
ATOM 1071 O O . ALA A 1 141 ? 7.138 -2.733 -7.924 1.00 83.75 141 ALA A O 1
ATOM 1072 N N . ALA A 1 142 ? 6.696 -2.726 -10.118 1.00 86.12 142 ALA A N 1
ATOM 1073 C CA . ALA A 1 142 ? 5.552 -1.816 -10.028 1.00 86.12 142 ALA A CA 1
ATOM 1074 C C . ALA A 1 142 ? 4.382 -2.407 -9.225 1.00 86.12 142 ALA A C 1
ATOM 1076 O O . ALA A 1 142 ? 3.754 -1.694 -8.441 1.00 86.12 142 ALA A O 1
ATOM 1077 N N . MET A 1 143 ? 4.078 -3.698 -9.395 1.00 81.19 143 MET A N 1
ATOM 1078 C CA . MET A 1 143 ? 3.051 -4.370 -8.593 1.00 81.19 143 MET A CA 1
ATOM 1079 C C . MET A 1 143 ? 3.476 -4.466 -7.124 1.00 81.19 143 MET A C 1
ATOM 1081 O O . MET A 1 143 ? 2.640 -4.275 -6.243 1.00 81.19 143 MET A O 1
ATOM 1085 N N . THR A 1 144 ? 4.766 -4.663 -6.840 1.00 79.56 144 THR A N 1
ATOM 1086 C CA . THR A 1 144 ? 5.314 -4.602 -5.473 1.00 79.56 144 THR A CA 1
ATOM 1087 C C . THR A 1 144 ? 5.166 -3.203 -4.859 1.00 79.56 144 THR A C 1
ATOM 1089 O O . THR A 1 144 ? 4.616 -3.078 -3.766 1.00 79.56 144 THR A O 1
ATOM 1092 N N . GLU A 1 145 ? 5.571 -2.139 -5.562 1.00 82.69 145 GLU A N 1
ATOM 1093 C CA . GLU A 1 145 ? 5.424 -0.747 -5.096 1.00 82.69 145 GLU A CA 1
ATOM 1094 C C . GLU A 1 145 ? 3.964 -0.375 -4.786 1.00 82.69 145 GLU A C 1
ATOM 1096 O O . GLU A 1 145 ? 3.681 0.237 -3.756 1.00 82.69 145 GLU A O 1
ATOM 1101 N N . LEU A 1 146 ? 3.030 -0.755 -5.665 1.00 77.44 146 LEU A N 1
ATOM 1102 C CA . LEU A 1 146 ? 1.611 -0.413 -5.535 1.00 77.44 146 LEU A CA 1
ATOM 1103 C C . LEU A 1 146 ? 0.876 -1.275 -4.498 1.00 77.44 146 LEU A C 1
ATOM 1105 O O . LEU A 1 146 ? -0.023 -0.775 -3.818 1.00 77.44 146 LEU A O 1
ATOM 1109 N N . SER A 1 147 ? 1.242 -2.552 -4.358 1.00 68.88 147 SER A N 1
ATOM 1110 C CA . SER A 1 147 ? 0.598 -3.464 -3.407 1.00 68.88 147 SER A CA 1
ATOM 1111 C C . SER A 1 147 ? 1.133 -3.310 -1.986 1.00 68.88 147 SER A C 1
ATOM 1113 O O . SER A 1 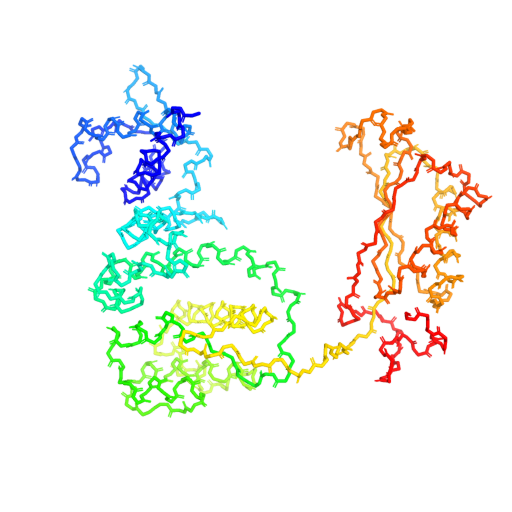147 ? 0.335 -3.361 -1.053 1.00 68.88 147 SER A O 1
ATOM 1115 N N . ALA A 1 148 ? 2.430 -3.051 -1.778 1.00 70.44 148 ALA A N 1
ATOM 1116 C CA . ALA A 1 148 ? 3.033 -3.041 -0.443 1.00 70.44 148 ALA A CA 1
ATOM 1117 C C . ALA A 1 148 ? 2.351 -2.091 0.578 1.00 70.44 148 ALA A C 1
ATOM 1119 O O . ALA A 1 148 ? 2.192 -2.500 1.730 1.00 70.44 148 ALA A O 1
ATOM 1120 N N . PRO A 1 149 ? 1.884 -0.870 0.234 1.00 66.44 149 PRO A N 1
ATOM 1121 C CA . PRO A 1 149 ? 1.117 -0.030 1.161 1.00 66.44 149 PRO A CA 1
ATOM 1122 C C . PRO A 1 149 ? -0.255 -0.622 1.529 1.00 66.44 149 PRO A C 1
ATOM 1124 O O . PRO A 1 149 ? -0.667 -0.556 2.691 1.00 66.44 149 PRO A O 1
ATOM 1127 N N . VAL A 1 150 ? -0.947 -1.218 0.550 1.00 65.94 150 VAL A N 1
ATOM 1128 C CA . VAL A 1 150 ? -2.246 -1.886 0.736 1.00 65.94 150 VAL A CA 1
ATOM 1129 C C . VAL A 1 150 ? -2.069 -3.133 1.598 1.00 65.94 150 VAL A C 1
ATOM 1131 O O . VAL A 1 150 ? -2.745 -3.272 2.610 1.00 65.94 150 VAL A O 1
ATOM 1134 N N . ILE A 1 151 ? -1.092 -3.976 1.260 1.00 62.94 151 ILE A N 1
ATOM 1135 C CA . ILE A 1 151 ? -0.679 -5.173 1.998 1.00 62.94 151 ILE A CA 1
ATOM 1136 C C . ILE A 1 151 ? -0.354 -4.833 3.456 1.00 62.94 151 ILE A C 1
ATOM 1138 O O . ILE A 1 151 ? -0.939 -5.430 4.354 1.00 62.94 151 ILE A O 1
ATOM 1142 N N . ARG A 1 152 ? 0.483 -3.820 3.724 1.00 62.09 152 ARG A N 1
ATOM 1143 C CA . ARG A 1 152 ? 0.802 -3.387 5.102 1.00 62.09 152 ARG A CA 1
ATOM 1144 C C . ARG A 1 152 ? -0.431 -2.971 5.911 1.00 62.09 152 ARG A C 1
ATOM 1146 O O . ARG A 1 152 ? -0.434 -3.137 7.125 1.00 62.09 152 ARG A O 1
ATOM 1153 N N . SER A 1 153 ? -1.460 -2.442 5.250 1.00 55.19 153 SER A N 1
ATOM 1154 C CA . SER A 1 153 ? -2.720 -2.042 5.892 1.00 55.19 153 SER A CA 1
ATOM 1155 C C . SER A 1 153 ? -3.729 -3.194 6.003 1.00 55.19 153 SER A C 1
ATOM 1157 O O . SER A 1 153 ? -4.597 -3.155 6.869 1.00 55.19 153 SER A O 1
ATOM 1159 N N . ALA A 1 154 ? -3.623 -4.209 5.140 1.00 50.06 154 ALA A N 1
ATOM 1160 C CA . ALA A 1 154 ? -4.558 -5.326 5.043 1.00 50.06 154 ALA A CA 1
ATOM 1161 C C . ALA A 1 154 ? -4.109 -6.579 5.817 1.00 50.06 154 ALA A C 1
ATOM 1163 O O . ALA A 1 154 ? -4.968 -7.293 6.315 1.00 50.06 154 ALA A O 1
ATOM 1164 N N . ILE A 1 155 ? -2.801 -6.822 5.993 1.00 52.16 155 ILE A N 1
ATOM 1165 C CA . ILE A 1 155 ? -2.255 -7.918 6.824 1.00 52.16 155 ILE A CA 1
ATOM 1166 C C . ILE A 1 155 ? -2.963 -8.051 8.189 1.00 52.16 155 ILE A C 1
ATOM 1168 O O . ILE A 1 155 ? -3.424 -9.148 8.488 1.00 52.16 155 ILE A O 1
ATOM 1172 N N . PRO A 1 156 ? -3.128 -6.989 9.010 1.00 43.88 156 PRO A N 1
ATOM 1173 C CA . PRO A 1 156 ? -3.807 -7.104 10.307 1.00 43.88 156 PRO A CA 1
ATOM 1174 C C . PRO A 1 156 ? -5.342 -7.241 10.214 1.00 43.88 156 PRO A C 1
ATOM 1176 O O . PRO A 1 156 ? -6.015 -7.165 11.238 1.00 43.88 156 PRO A O 1
ATOM 1179 N N . LEU A 1 157 ? -5.904 -7.382 9.007 1.00 44.16 157 LEU A N 1
ATOM 1180 C CA . LEU A 1 157 ? -7.344 -7.406 8.722 1.00 44.16 157 LEU A CA 1
ATOM 1181 C C . LEU A 1 157 ? -7.790 -8.616 7.877 1.00 44.16 157 LEU A C 1
ATOM 1183 O O . LEU A 1 157 ? -8.980 -8.715 7.578 1.00 44.16 157 LEU A O 1
ATOM 1187 N N . ILE A 1 158 ? -6.878 -9.502 7.456 1.00 45.38 158 ILE A N 1
ATOM 1188 C CA . ILE A 1 158 ? -7.219 -10.671 6.632 1.00 45.38 158 ILE A CA 1
ATOM 1189 C C . ILE A 1 158 ? -7.073 -11.958 7.440 1.00 45.38 158 ILE A C 1
ATOM 1191 O O . ILE A 1 158 ? -5.973 -12.338 7.830 1.00 45.38 158 ILE A O 1
ATOM 1195 N N . ASP A 1 159 ? -8.190 -12.665 7.583 1.00 43.50 159 ASP A N 1
ATOM 1196 C CA . ASP A 1 159 ? -8.218 -14.100 7.850 1.00 43.50 159 ASP A CA 1
ATOM 1197 C C . ASP A 1 159 ? -8.357 -14.853 6.513 1.00 43.50 159 ASP A C 1
ATOM 1199 O O . ASP A 1 159 ? -9.177 -14.486 5.664 1.00 43.50 159 ASP A O 1
ATOM 1203 N N . VAL A 1 160 ? -7.547 -15.896 6.311 1.00 46.12 160 VAL A N 1
ATOM 1204 C CA . VAL A 1 160 ? -7.627 -16.797 5.145 1.00 46.12 160 VAL A CA 1
ATOM 1205 C C . VAL A 1 160 ? -8.569 -17.987 5.386 1.00 46.12 160 VAL A C 1
ATOM 1207 O O . VAL A 1 160 ? -8.895 -18.722 4.452 1.00 46.12 160 VAL A O 1
ATOM 1210 N N . GLY A 1 161 ? -9.060 -18.161 6.616 1.00 45.12 161 GLY A N 1
ATOM 1211 C CA . GLY A 1 161 ? -9.983 -19.219 7.006 1.00 45.12 161 GLY A CA 1
ATOM 1212 C C . GLY A 1 161 ? -9.356 -20.606 6.867 1.00 45.12 161 GLY A C 1
ATOM 1213 O O . GLY A 1 161 ? -8.199 -20.825 7.207 1.00 45.12 161 GLY A O 1
ATOM 1214 N N . SER A 1 162 ? -10.116 -21.567 6.337 1.00 45.00 162 SER A N 1
ATOM 1215 C CA . SER A 1 162 ? -9.634 -22.936 6.094 1.00 45.00 162 SER A CA 1
ATOM 1216 C C . SER A 1 162 ? -8.921 -23.108 4.741 1.00 45.00 162 SER A C 1
ATOM 1218 O O . SER A 1 162 ? -9.012 -24.180 4.139 1.00 45.00 162 SER A O 1
ATOM 1220 N N . ALA A 1 163 ? -8.291 -22.058 4.208 1.00 52.47 163 ALA A N 1
ATOM 1221 C CA . ALA A 1 163 ? -7.490 -22.149 2.991 1.00 52.47 163 ALA A CA 1
ATOM 1222 C C . ALA A 1 163 ? -6.108 -22.730 3.326 1.00 52.47 163 ALA A C 1
ATOM 1224 O O . ALA A 1 163 ? -5.206 -22.004 3.729 1.00 52.47 163 ALA A O 1
ATOM 1225 N N . GLU A 1 164 ? -5.955 -24.046 3.156 1.00 53.69 164 GLU A N 1
ATOM 1226 C CA . GLU A 1 164 ? -4.690 -24.764 3.390 1.00 53.69 164 GLU A CA 1
ATOM 1227 C C . GLU A 1 164 ? -3.557 -24.253 2.478 1.00 53.69 164 GLU A C 1
ATOM 1229 O O . GLU A 1 164 ? -2.404 -24.194 2.891 1.00 53.69 164 GLU A O 1
ATOM 1234 N N . PHE A 1 165 ? -3.905 -23.810 1.261 1.00 62.44 165 PHE A N 1
ATOM 1235 C CA . PHE A 1 165 ? -3.001 -23.153 0.317 1.00 62.44 165 PHE A CA 1
ATOM 1236 C C . PHE A 1 165 ? -3.711 -22.046 -0.470 1.00 62.44 165 PHE A C 1
ATOM 1238 O O . PHE A 1 165 ? -4.892 -22.157 -0.806 1.00 62.44 165 PHE A O 1
ATOM 1245 N N . ALA A 1 166 ? -2.958 -21.003 -0.823 1.00 63.22 166 ALA A N 1
ATOM 1246 C CA . ALA A 1 166 ? -3.348 -19.972 -1.780 1.00 63.22 166 ALA A CA 1
ATOM 1247 C C . ALA A 1 166 ? -2.113 -19.547 -2.594 1.00 63.22 166 ALA A C 1
ATOM 1249 O O . ALA A 1 166 ? -1.057 -19.276 -2.022 1.00 63.22 166 ALA A O 1
ATOM 1250 N N . VAL A 1 167 ? -2.243 -19.496 -3.923 1.00 66.94 167 VAL A N 1
ATOM 1251 C CA . VAL A 1 167 ? -1.132 -19.276 -4.867 1.00 66.94 167 VAL A CA 1
ATOM 1252 C C . VAL A 1 167 ? -1.494 -18.144 -5.829 1.00 66.94 167 VAL A C 1
ATOM 1254 O O . VAL A 1 167 ? -2.554 -18.185 -6.454 1.00 66.94 167 VAL A O 1
ATOM 1257 N N . ASP A 1 168 ? -0.612 -17.154 -5.987 1.00 71.94 168 ASP A N 1
ATOM 1258 C CA . ASP A 1 168 ? -0.715 -16.189 -7.085 1.00 71.94 168 ASP A CA 1
ATOM 1259 C C . ASP A 1 168 ? -0.152 -16.827 -8.361 1.00 71.94 168 ASP A C 1
ATOM 1261 O O . ASP A 1 168 ? 1.055 -16.988 -8.531 1.00 71.94 168 ASP A O 1
ATOM 1265 N N . VAL A 1 169 ? -1.053 -17.246 -9.246 1.00 69.00 169 VAL A N 1
ATOM 1266 C CA . VAL A 1 169 ? -0.713 -17.957 -10.487 1.00 69.00 169 VAL A CA 1
ATOM 1267 C C . VAL A 1 169 ? -0.338 -16.982 -11.615 1.00 69.00 169 VAL A C 1
ATOM 1269 O O . VAL A 1 169 ? 0.421 -17.330 -12.515 1.00 69.00 169 VAL A O 1
ATOM 1272 N N . GLY A 1 170 ? -0.861 -15.750 -11.590 1.00 67.44 170 GLY A N 1
ATOM 1273 C CA . GLY A 1 170 ? -1.058 -14.929 -12.791 1.00 67.44 170 GLY A CA 1
ATOM 1274 C C . GLY A 1 170 ? 0.231 -14.536 -13.513 1.00 67.44 170 GLY A C 1
ATOM 1275 O O . GLY A 1 170 ? 0.514 -15.018 -14.608 1.00 67.44 170 GLY A O 1
ATOM 1276 N N . ALA A 1 171 ? 1.021 -13.654 -12.899 1.00 66.25 171 ALA A N 1
ATOM 1277 C CA . ALA A 1 171 ? 2.325 -13.268 -13.443 1.00 66.25 171 ALA A CA 1
ATOM 1278 C C . ALA A 1 171 ? 3.380 -14.376 -13.250 1.00 66.25 171 ALA A C 1
ATOM 1280 O O . ALA A 1 171 ? 4.334 -14.482 -14.024 1.00 66.25 171 ALA A O 1
ATOM 1281 N N . HIS A 1 172 ? 3.205 -15.216 -12.227 1.00 76.31 172 HIS A N 1
ATOM 1282 C CA . HIS A 1 172 ? 4.227 -16.154 -11.774 1.00 76.31 172 HIS A CA 1
ATOM 1283 C C . HIS A 1 172 ? 4.373 -17.379 -12.677 1.00 76.31 172 HIS A C 1
ATOM 1285 O O . HIS A 1 172 ? 5.503 -17.813 -12.882 1.00 76.31 172 HIS A O 1
ATOM 1291 N N . SER A 1 173 ? 3.307 -17.871 -13.322 1.00 78.88 173 SER A N 1
ATOM 1292 C CA . SER A 1 173 ? 3.445 -18.913 -14.353 1.00 78.88 173 SER A CA 1
ATOM 1293 C C . SER A 1 173 ? 4.274 -18.443 -15.557 1.00 78.88 173 SER A C 1
ATOM 1295 O O . SER A 1 173 ? 5.079 -19.208 -16.083 1.00 78.88 173 SER A O 1
ATOM 1297 N N . ALA A 1 174 ? 4.135 -17.180 -15.979 1.00 70.00 174 ALA A N 1
ATOM 1298 C CA . ALA A 1 174 ? 4.953 -16.618 -17.058 1.00 70.00 174 ALA A CA 1
ATOM 1299 C C . ALA A 1 174 ? 6.418 -16.424 -16.620 1.00 70.00 174 ALA A C 1
ATOM 1301 O O . ALA A 1 174 ? 7.336 -16.800 -17.350 1.00 70.00 174 ALA A O 1
ATOM 1302 N N . ALA A 1 175 ? 6.641 -15.909 -15.406 1.00 71.75 175 ALA A N 1
ATOM 1303 C CA . ALA A 1 175 ? 7.981 -15.752 -14.839 1.00 71.75 175 ALA A CA 1
ATOM 1304 C C . ALA A 1 175 ? 8.703 -17.100 -14.635 1.00 71.75 175 ALA A C 1
ATOM 1306 O O . ALA A 1 175 ? 9.890 -17.205 -14.934 1.00 71.75 175 ALA A O 1
ATOM 1307 N N . ALA A 1 176 ? 7.993 -18.143 -14.194 1.00 78.81 176 ALA A N 1
ATOM 1308 C CA . ALA A 1 176 ? 8.538 -19.488 -14.010 1.00 78.81 176 ALA A CA 1
ATOM 1309 C C . ALA A 1 176 ? 9.010 -20.114 -15.334 1.00 78.81 176 ALA A C 1
ATOM 1311 O O . ALA A 1 176 ? 10.122 -20.639 -15.395 1.00 78.81 176 ALA A O 1
ATOM 1312 N N . ARG A 1 177 ? 8.228 -19.979 -16.419 1.00 83.56 177 ARG A N 1
ATOM 1313 C CA . ARG A 1 177 ? 8.664 -20.372 -17.774 1.00 83.56 177 ARG A CA 1
ATOM 1314 C C . ARG A 1 177 ? 9.895 -19.584 -18.224 1.00 83.56 177 ARG A C 1
ATOM 1316 O O . ARG A 1 177 ? 10.830 -20.170 -18.758 1.00 83.56 177 ARG A O 1
ATOM 1323 N N . GLY A 1 178 ? 9.924 -18.272 -17.970 1.00 72.69 178 GLY A N 1
ATOM 1324 C CA . GLY A 1 178 ? 11.083 -17.416 -18.256 1.00 72.69 178 GLY A CA 1
ATOM 1325 C C . GLY A 1 178 ? 12.349 -17.818 -17.484 1.00 72.69 178 GLY A C 1
ATOM 1326 O O . GLY A 1 178 ? 13.451 -17.702 -18.014 1.00 72.69 178 GLY A O 1
ATOM 1327 N N . ALA A 1 179 ? 12.190 -18.351 -16.270 1.00 79.38 179 ALA A N 1
ATOM 1328 C CA . ALA A 1 179 ? 13.260 -18.930 -15.457 1.00 79.38 179 ALA A CA 1
ATOM 1329 C C . ALA A 1 179 ? 13.635 -20.379 -15.847 1.00 79.38 179 ALA A C 1
ATOM 1331 O O . ALA A 1 179 ? 14.588 -20.925 -15.296 1.00 79.38 179 ALA A O 1
ATOM 1332 N N . GLY A 1 180 ? 12.926 -20.996 -16.801 1.00 83.62 180 GLY A N 1
ATOM 1333 C CA . GLY A 1 180 ? 13.232 -22.325 -17.337 1.00 83.62 180 GLY A CA 1
ATOM 1334 C C . GLY A 1 180 ? 12.523 -23.507 -16.664 1.00 83.62 180 GLY A C 1
ATOM 1335 O O . GLY A 1 180 ? 12.902 -24.646 -16.935 1.00 83.62 180 GLY A O 1
ATOM 1336 N N . LEU A 1 181 ? 11.509 -23.279 -15.819 1.00 86.25 181 LEU A N 1
ATOM 1337 C CA . LEU A 1 181 ? 10.679 -24.365 -15.281 1.00 86.25 181 LEU A CA 1
ATOM 1338 C C . LEU A 1 181 ? 9.781 -24.955 -16.384 1.00 86.25 181 LEU A C 1
ATOM 1340 O O . LEU A 1 181 ? 9.295 -24.230 -17.257 1.00 86.25 181 LEU A O 1
ATOM 1344 N N . SER A 1 182 ? 9.540 -26.268 -16.328 1.00 89.69 182 SER A N 1
ATOM 1345 C CA . SER A 1 182 ? 8.580 -26.950 -17.204 1.00 89.69 182 SER A CA 1
ATOM 1346 C C . SER A 1 182 ? 7.136 -26.608 -16.831 1.00 89.69 182 SER A C 1
ATOM 1348 O O . SER A 1 182 ? 6.839 -26.280 -15.682 1.00 89.69 182 SER A O 1
ATOM 1350 N N . ASP A 1 183 ? 6.218 -26.742 -17.792 1.00 87.06 183 ASP A N 1
ATOM 1351 C CA . ASP A 1 183 ? 4.782 -26.624 -17.519 1.00 87.06 183 ASP A CA 1
ATOM 1352 C C . ASP A 1 183 ? 4.313 -27.650 -16.473 1.00 87.06 183 ASP A C 1
ATOM 1354 O O . ASP A 1 183 ? 3.554 -27.282 -15.583 1.00 87.06 183 ASP A O 1
ATOM 1358 N N . ASP A 1 184 ? 4.843 -28.880 -16.497 1.00 89.56 184 ASP A N 1
ATOM 1359 C CA . ASP A 1 184 ? 4.543 -29.919 -15.498 1.00 89.56 184 ASP A CA 1
ATOM 1360 C C . ASP A 1 184 ? 4.896 -29.458 -14.067 1.00 89.56 184 ASP A C 1
ATOM 1362 O O . ASP A 1 184 ? 4.069 -29.534 -13.158 1.00 89.56 184 ASP A O 1
ATOM 1366 N N . ALA A 1 185 ? 6.096 -28.890 -13.873 1.00 88.12 185 ALA A N 1
ATOM 1367 C CA . ALA A 1 185 ? 6.538 -28.367 -12.579 1.00 88.12 185 ALA A CA 1
ATOM 1368 C C . ALA A 1 185 ? 5.715 -27.145 -12.131 1.00 88.12 185 ALA A C 1
ATOM 1370 O O . ALA A 1 185 ? 5.499 -26.937 -10.936 1.00 88.12 185 ALA A O 1
ATOM 1371 N N . ILE A 1 186 ? 5.227 -26.337 -13.077 1.00 85.75 186 ILE A N 1
ATOM 1372 C CA . ILE A 1 186 ? 4.325 -25.214 -12.792 1.00 85.75 186 ILE A CA 1
ATOM 1373 C C . ILE A 1 186 ? 2.933 -25.730 -12.394 1.00 85.75 186 ILE A C 1
ATOM 1375 O O . ILE A 1 186 ? 2.354 -25.205 -11.444 1.00 85.75 186 ILE A O 1
ATOM 1379 N N . GLU A 1 187 ? 2.403 -26.769 -13.047 1.00 86.00 187 GLU A N 1
ATOM 1380 C CA . GLU A 1 187 ? 1.135 -27.404 -12.659 1.00 86.00 187 GLU A CA 1
ATOM 1381 C C . GLU A 1 187 ? 1.213 -28.104 -11.293 1.00 86.00 187 GLU A C 1
ATOM 1383 O O . GLU A 1 187 ? 0.234 -28.077 -10.543 1.00 86.00 187 GLU A O 1
ATOM 1388 N N . ASP A 1 188 ? 2.358 -28.694 -10.936 1.00 86.31 188 ASP A N 1
ATOM 1389 C CA . ASP A 1 188 ? 2.609 -29.221 -9.589 1.00 86.31 188 ASP A CA 1
ATOM 1390 C C . ASP A 1 188 ? 2.597 -28.103 -8.536 1.00 86.31 188 ASP A C 1
ATOM 1392 O O . ASP A 1 188 ? 1.821 -28.179 -7.579 1.00 86.31 188 ASP A O 1
ATOM 1396 N N . LEU A 1 189 ? 3.368 -27.028 -8.747 1.00 84.25 189 LEU A N 1
ATOM 1397 C CA . LEU A 1 189 ? 3.429 -25.872 -7.842 1.00 84.25 189 LEU A CA 1
ATOM 1398 C C . LEU A 1 189 ? 2.059 -25.200 -7.648 1.00 84.25 189 LEU A C 1
ATOM 1400 O O . LEU A 1 189 ? 1.658 -24.918 -6.519 1.00 84.25 189 LEU A O 1
ATOM 1404 N N . VAL A 1 190 ? 1.311 -24.975 -8.734 1.00 79.94 190 VAL A N 1
ATOM 1405 C CA . VAL A 1 190 ? -0.039 -24.378 -8.692 1.00 79.94 190 VAL A CA 1
ATOM 1406 C C . VAL A 1 190 ? -1.039 -25.276 -7.951 1.00 79.94 190 VAL A C 1
ATOM 1408 O O . VAL A 1 190 ? -1.986 -24.773 -7.346 1.00 79.94 190 VAL A O 1
ATOM 1411 N N . ALA A 1 191 ? -0.819 -26.591 -7.950 1.00 77.81 191 ALA A N 1
ATOM 1412 C CA . ALA A 1 191 ? -1.639 -27.568 -7.239 1.00 77.81 191 ALA A CA 1
ATOM 1413 C C . ALA A 1 191 ? -1.095 -27.961 -5.848 1.00 77.81 191 ALA A C 1
ATOM 1415 O O . ALA A 1 191 ? -1.575 -28.944 -5.280 1.00 77.81 191 ALA A O 1
ATOM 1416 N N . ALA A 1 192 ? -0.109 -27.228 -5.312 1.00 73.12 192 ALA A N 1
ATOM 1417 C CA . ALA A 1 192 ? 0.562 -27.504 -4.035 1.00 73.12 192 ALA A CA 1
ATOM 1418 C C . ALA A 1 192 ? 1.138 -28.936 -3.913 1.00 73.12 192 ALA A C 1
ATOM 1420 O O . ALA A 1 192 ? 1.161 -29.532 -2.834 1.00 73.12 192 ALA A O 1
ATOM 1421 N N . ARG A 1 193 ? 1.613 -29.498 -5.033 1.00 81.75 193 ARG A N 1
ATOM 1422 C CA . ARG A 1 193 ? 2.382 -30.750 -5.087 1.00 81.75 193 ARG A CA 1
ATOM 1423 C C . ARG A 1 193 ? 3.876 -30.434 -5.152 1.00 81.75 193 ARG A C 1
ATOM 1425 O O . ARG A 1 193 ? 4.262 -29.384 -5.655 1.00 81.75 193 ARG A O 1
ATOM 1432 N N . THR A 1 194 ? 4.717 -31.360 -4.693 1.00 81.81 194 THR A N 1
ATOM 1433 C CA . THR A 1 194 ? 6.169 -31.267 -4.900 1.00 81.81 194 THR A CA 1
ATOM 1434 C C . THR A 1 194 ? 6.476 -31.409 -6.397 1.00 81.81 194 THR A C 1
ATOM 1436 O O . THR A 1 194 ? 6.184 -32.475 -6.939 1.00 81.81 194 THR A O 1
ATOM 1439 N N . PRO A 1 195 ? 7.050 -30.393 -7.063 1.00 85.50 195 PRO A N 1
ATOM 1440 C CA . PRO A 1 195 ? 7.356 -30.458 -8.490 1.00 85.50 195 PRO A CA 1
ATOM 1441 C C . PRO A 1 195 ? 8.563 -31.353 -8.783 1.00 85.50 195 PRO A C 1
ATOM 1443 O O . PRO A 1 195 ? 9.576 -31.299 -8.082 1.00 85.50 195 PRO A O 1
ATOM 1446 N N . GLU A 1 196 ? 8.501 -32.130 -9.864 1.00 83.19 196 GLU A N 1
ATOM 1447 C CA . GLU A 1 196 ? 9.685 -32.827 -10.379 1.00 83.19 196 GLU A CA 1
ATOM 1448 C C . GLU A 1 196 ? 10.600 -31.888 -11.194 1.00 83.19 196 GLU A C 1
ATOM 1450 O O . GLU A 1 196 ? 10.161 -30.930 -11.827 1.00 83.19 196 GLU A O 1
ATOM 1455 N N . GLY A 1 197 ? 11.905 -32.181 -11.207 1.00 82.19 197 GLY A N 1
ATOM 1456 C CA . GLY A 1 197 ? 12.871 -31.529 -12.103 1.00 82.19 197 GLY A CA 1
ATOM 1457 C C . GLY A 1 197 ? 13.464 -30.191 -11.639 1.00 82.19 197 GLY A C 1
ATOM 1458 O O . GLY A 1 197 ? 14.261 -29.620 -12.383 1.00 82.19 197 GLY A O 1
ATOM 1459 N N . LEU A 1 198 ? 13.145 -29.703 -10.434 1.00 86.00 198 LEU A N 1
ATOM 1460 C CA . LEU A 1 198 ? 13.832 -28.542 -9.851 1.00 86.00 198 LEU A CA 1
ATOM 1461 C C . LEU A 1 198 ? 15.328 -28.813 -9.606 1.00 86.00 198 LEU A C 1
ATOM 1463 O O . LEU A 1 198 ? 15.737 -29.933 -9.289 1.00 86.00 198 LEU A O 1
ATOM 1467 N N . ASP A 1 199 ? 16.149 -27.760 -9.688 1.00 88.62 199 ASP A N 1
ATOM 1468 C CA . ASP A 1 199 ? 17.515 -27.808 -9.162 1.00 88.62 199 ASP A CA 1
ATOM 1469 C C . ASP A 1 199 ? 17.534 -27.785 -7.621 1.00 88.62 199 ASP A C 1
ATOM 1471 O O . ASP A 1 199 ? 16.522 -27.551 -6.957 1.00 88.62 199 ASP A O 1
ATOM 1475 N N . ARG A 1 200 ? 18.706 -28.040 -7.029 1.00 88.69 200 ARG A N 1
ATOM 1476 C CA . ARG A 1 200 ? 18.853 -28.153 -5.571 1.00 88.69 200 ARG A CA 1
ATOM 1477 C C . ARG A 1 200 ? 18.486 -26.868 -4.819 1.00 88.69 200 ARG A C 1
ATOM 1479 O O . ARG A 1 200 ? 17.903 -26.974 -3.745 1.00 88.69 200 ARG A O 1
ATOM 1486 N N . THR A 1 201 ? 18.809 -25.692 -5.351 1.00 89.44 201 THR A N 1
ATOM 1487 C CA . THR A 1 201 ? 18.536 -24.394 -4.714 1.00 89.44 201 THR A CA 1
ATOM 1488 C C . THR A 1 201 ? 17.052 -24.038 -4.843 1.00 89.44 201 THR A C 1
ATOM 1490 O O . THR A 1 201 ? 16.441 -23.584 -3.873 1.00 89.44 201 THR A O 1
ATOM 1493 N N . ALA A 1 202 ? 16.443 -24.313 -6.000 1.00 88.12 202 ALA A N 1
ATOM 1494 C CA . ALA A 1 202 ? 15.006 -24.157 -6.219 1.00 88.12 202 ALA A CA 1
ATOM 1495 C C . ALA A 1 202 ? 14.177 -25.109 -5.334 1.00 88.12 202 ALA A C 1
ATOM 1497 O O . ALA A 1 202 ? 13.210 -24.673 -4.709 1.00 88.12 202 ALA A O 1
ATOM 1498 N N . GLN A 1 203 ? 14.593 -26.375 -5.207 1.00 90.19 203 GLN A N 1
ATOM 1499 C CA . GLN A 1 203 ? 13.968 -27.341 -4.299 1.00 90.19 203 GLN A CA 1
ATOM 1500 C C . GLN A 1 203 ? 14.061 -26.879 -2.838 1.00 90.19 203 GLN A C 1
ATOM 1502 O O . GLN A 1 203 ? 13.070 -26.920 -2.118 1.00 90.19 203 GLN A O 1
ATOM 1507 N N . LEU A 1 204 ? 15.218 -26.365 -2.403 1.00 91.56 204 LEU A N 1
ATOM 1508 C CA . LEU A 1 204 ? 15.390 -25.851 -1.039 1.00 91.56 204 LEU A CA 1
ATOM 1509 C C . LEU A 1 204 ? 14.478 -24.651 -0.748 1.00 91.56 204 LEU A C 1
ATOM 1511 O O . LEU A 1 204 ? 13.904 -24.565 0.335 1.00 91.56 204 LEU A O 1
ATOM 1515 N N . ALA A 1 205 ? 14.318 -23.741 -1.716 1.00 91.19 205 ALA A N 1
ATOM 1516 C CA . ALA A 1 205 ? 13.396 -22.614 -1.595 1.00 91.19 205 ALA A CA 1
ATOM 1517 C C . ALA A 1 205 ? 11.932 -23.071 -1.503 1.00 91.19 205 ALA A C 1
ATOM 1519 O O . ALA A 1 205 ? 11.188 -22.552 -0.671 1.00 91.19 205 ALA A O 1
ATOM 1520 N N . HIS A 1 206 ? 11.536 -24.051 -2.324 1.00 89.62 206 HIS A N 1
ATOM 1521 C CA . HIS A 1 206 ? 10.219 -24.685 -2.260 1.00 89.62 206 HIS A CA 1
ATOM 1522 C C . HIS A 1 206 ? 9.973 -25.328 -0.889 1.00 89.62 206 HIS A C 1
ATOM 1524 O O . HIS A 1 206 ? 8.962 -25.039 -0.255 1.00 89.62 206 HIS A O 1
ATOM 1530 N N . ASP A 1 207 ? 10.904 -26.149 -0.402 1.00 90.12 207 ASP A N 1
ATOM 1531 C CA . ASP A 1 207 ? 10.723 -26.927 0.826 1.00 90.12 207 ASP A CA 1
ATOM 1532 C C . ASP A 1 207 ? 10.658 -26.024 2.070 1.00 90.12 207 ASP A C 1
ATOM 1534 O O . ASP A 1 207 ? 9.825 -26.241 2.951 1.00 90.12 207 ASP A O 1
ATOM 1538 N N . VAL A 1 208 ? 11.473 -24.961 2.121 1.00 90.19 208 VAL A N 1
ATOM 1539 C CA . VAL A 1 208 ? 11.416 -23.935 3.180 1.00 90.19 208 VAL A CA 1
ATOM 1540 C C . VAL A 1 208 ? 10.109 -23.142 3.124 1.00 90.19 208 VAL A C 1
ATOM 1542 O O . VAL A 1 208 ? 9.499 -22.905 4.168 1.00 90.19 208 VAL A O 1
ATOM 1545 N N . ALA A 1 209 ? 9.653 -22.747 1.931 1.00 88.12 209 ALA A N 1
ATOM 1546 C CA . ALA A 1 209 ? 8.375 -22.057 1.779 1.00 88.12 209 ALA A CA 1
ATOM 1547 C C . ALA A 1 209 ? 7.204 -22.954 2.211 1.00 88.12 209 ALA A C 1
ATOM 1549 O O . ALA A 1 209 ? 6.369 -22.526 3.002 1.00 88.12 209 ALA A O 1
ATOM 1550 N N . LEU A 1 210 ? 7.172 -24.210 1.763 1.00 84.88 210 LEU A N 1
ATOM 1551 C CA . LEU A 1 210 ? 6.127 -25.173 2.104 1.00 84.88 210 LEU A CA 1
ATOM 1552 C C . LEU A 1 210 ? 6.070 -25.454 3.615 1.00 84.88 210 LEU A C 1
ATOM 1554 O O . LEU A 1 210 ? 4.977 -25.470 4.179 1.00 84.88 210 LEU A O 1
ATOM 1558 N N . ALA A 1 211 ? 7.220 -25.604 4.279 1.00 84.31 211 ALA A N 1
ATOM 1559 C CA . ALA A 1 211 ? 7.292 -25.791 5.729 1.00 84.31 211 ALA A CA 1
ATOM 1560 C C . ALA A 1 211 ? 6.744 -24.571 6.500 1.00 84.31 211 ALA A C 1
ATOM 1562 O O . ALA A 1 211 ? 5.857 -24.715 7.341 1.00 84.31 211 ALA A O 1
ATOM 1563 N N . LEU A 1 212 ? 7.171 -23.351 6.150 1.00 82.75 212 LEU A N 1
ATOM 1564 C CA . LEU A 1 212 ? 6.672 -22.115 6.776 1.00 82.75 212 LEU A CA 1
ATOM 1565 C C . LEU A 1 212 ? 5.165 -21.901 6.562 1.00 82.75 212 LEU A C 1
ATOM 1567 O O . LEU A 1 212 ? 4.462 -21.456 7.472 1.00 82.75 212 LEU A O 1
ATOM 1571 N N . VAL A 1 213 ? 4.666 -22.207 5.362 1.00 76.50 213 VAL A N 1
ATOM 1572 C CA . VAL A 1 213 ? 3.262 -21.988 4.987 1.00 76.50 213 VAL A CA 1
ATOM 1573 C C . VAL A 1 213 ? 2.335 -23.038 5.600 1.00 76.50 213 VAL A C 1
ATOM 1575 O O . VAL A 1 213 ? 1.283 -22.661 6.107 1.00 76.50 213 VAL A O 1
ATOM 1578 N N . ARG A 1 214 ? 2.710 -24.325 5.580 1.00 73.31 214 ARG A N 1
ATOM 1579 C CA . ARG A 1 214 ? 1.843 -25.433 6.021 1.00 73.31 214 ARG A CA 1
ATOM 1580 C C . ARG A 1 214 ? 2.062 -25.843 7.478 1.00 73.31 214 ARG A C 1
ATOM 1582 O O . ARG A 1 214 ? 1.095 -26.073 8.196 1.00 73.31 214 ARG A O 1
ATOM 1589 N N . ASP A 1 215 ? 3.319 -25.968 7.898 1.00 76.88 215 ASP A N 1
ATOM 1590 C CA . ASP A 1 215 ? 3.683 -26.505 9.219 1.00 76.88 215 ASP A CA 1
ATOM 1591 C C . ASP A 1 215 ? 3.962 -25.393 10.248 1.00 76.88 215 ASP A C 1
ATOM 1593 O O . ASP A 1 215 ? 4.006 -25.658 11.448 1.00 76.88 215 ASP A O 1
ATOM 1597 N N . HIS A 1 216 ? 4.129 -24.147 9.780 1.00 76.19 216 HIS A N 1
ATOM 1598 C CA . HIS A 1 216 ? 4.465 -22.947 10.565 1.00 76.19 216 HIS A CA 1
ATOM 1599 C C . HIS A 1 216 ? 5.776 -23.046 11.369 1.00 76.19 216 HIS A C 1
ATOM 1601 O O . HIS A 1 216 ? 6.002 -22.274 12.302 1.00 76.19 216 HIS A O 1
ATOM 1607 N N . ASP A 1 217 ? 6.658 -23.961 10.970 1.00 78.06 217 ASP A N 1
ATOM 1608 C CA . ASP A 1 217 ? 7.963 -24.226 11.571 1.00 78.06 217 ASP A CA 1
ATOM 1609 C C . ASP A 1 217 ? 8.960 -24.668 10.482 1.00 78.06 217 ASP A C 1
ATOM 1611 O O . ASP A 1 217 ? 8.564 -25.087 9.394 1.00 78.06 217 ASP A O 1
ATOM 1615 N N . VAL A 1 218 ? 10.263 -24.581 10.759 1.00 87.69 218 VAL A N 1
ATOM 1616 C CA . VAL A 1 218 ? 11.330 -25.081 9.878 1.00 87.69 218 VAL A CA 1
ATOM 1617 C C . VAL A 1 218 ? 12.320 -25.869 10.720 1.00 87.69 218 VAL A C 1
ATOM 1619 O O . VAL A 1 218 ? 13.091 -25.294 11.483 1.00 87.69 218 VAL A O 1
ATOM 1622 N N . SER A 1 219 ? 12.332 -27.193 10.543 1.00 91.31 219 SER A N 1
ATOM 1623 C CA . SER A 1 219 ? 13.224 -28.081 11.300 1.00 91.31 219 SER A CA 1
ATOM 1624 C C . SER A 1 219 ? 14.700 -27.665 11.202 1.00 91.31 219 SER A C 1
ATOM 1626 O O . SER A 1 219 ? 15.161 -27.279 10.123 1.00 91.31 219 SER A O 1
ATOM 1628 N N . ASP A 1 220 ? 15.454 -27.835 12.295 1.00 92.94 220 ASP A N 1
ATOM 1629 C CA . ASP A 1 220 ? 16.876 -27.463 12.409 1.00 92.94 220 ASP A CA 1
ATOM 1630 C C . ASP A 1 220 ? 17.732 -27.916 11.210 1.00 92.94 220 ASP A C 1
ATOM 1632 O O . ASP A 1 220 ? 18.619 -27.189 10.763 1.00 92.94 220 ASP A O 1
ATOM 1636 N N . GLY A 1 221 ? 17.462 -29.113 10.673 1.00 94.44 221 GLY A N 1
ATOM 1637 C CA . GLY A 1 221 ? 18.166 -29.661 9.511 1.00 94.44 221 GLY A CA 1
ATOM 1638 C C . GLY A 1 221 ? 17.898 -28.874 8.227 1.00 94.44 221 GLY A C 1
ATOM 1639 O O . GLY A 1 221 ? 18.841 -28.442 7.568 1.00 94.44 221 GLY A O 1
ATOM 1640 N N . LEU A 1 222 ? 16.623 -28.623 7.906 1.00 93.88 222 LEU A N 1
ATOM 1641 C CA . LEU A 1 222 ? 16.238 -27.827 6.736 1.00 93.88 222 LEU A CA 1
ATOM 1642 C C . LEU A 1 222 ? 16.717 -26.373 6.869 1.00 93.88 222 LEU A C 1
ATOM 1644 O O . LEU A 1 222 ? 17.203 -25.800 5.898 1.00 93.88 222 LEU A O 1
ATOM 1648 N N . TYR A 1 223 ? 16.662 -25.799 8.074 1.00 92.44 223 TYR A N 1
ATOM 1649 C CA . TYR A 1 223 ? 17.192 -24.464 8.360 1.00 92.44 223 TYR A CA 1
ATOM 1650 C C . TYR A 1 223 ? 18.718 -24.380 8.163 1.00 92.44 223 TYR A C 1
ATOM 165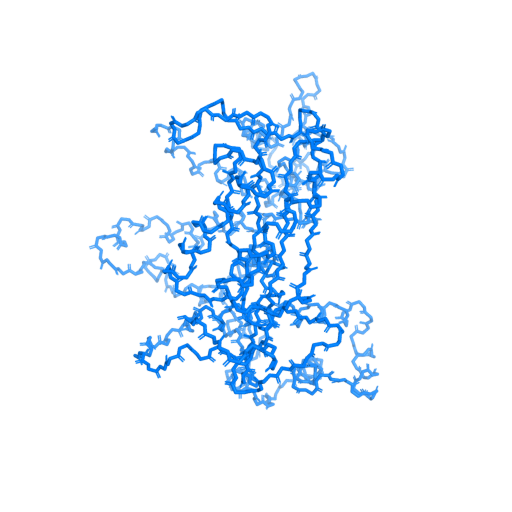2 O O . TYR A 1 223 ? 19.215 -23.431 7.551 1.00 92.44 223 TYR A O 1
ATOM 1660 N N . ALA A 1 224 ? 19.468 -25.386 8.623 1.00 93.25 224 ALA A N 1
ATOM 1661 C CA . ALA A 1 224 ? 20.917 -25.456 8.439 1.00 93.25 224 ALA A CA 1
ATOM 1662 C C . ALA A 1 224 ? 21.315 -25.649 6.964 1.00 93.25 224 ALA A C 1
ATOM 1664 O O . ALA A 1 224 ? 22.238 -24.983 6.490 1.00 93.25 224 ALA A O 1
ATOM 1665 N N . GLU A 1 225 ? 20.612 -26.510 6.220 1.00 95.31 225 GLU A N 1
ATOM 1666 C CA . GLU A 1 225 ? 20.819 -26.672 4.775 1.00 95.31 225 GLU A CA 1
ATOM 1667 C C . GLU A 1 225 ? 20.499 -25.375 4.017 1.00 95.31 225 GLU A C 1
ATOM 1669 O O . GLU A 1 225 ? 21.302 -24.927 3.198 1.00 95.31 225 GLU A O 1
ATOM 1674 N N . PHE A 1 226 ? 19.375 -24.728 4.342 1.00 93.69 226 PHE A N 1
ATOM 1675 C CA . PHE A 1 226 ? 18.948 -23.459 3.753 1.00 93.69 226 PHE A CA 1
ATOM 1676 C C . PHE A 1 226 ? 19.981 -22.346 3.953 1.00 93.69 226 PHE A C 1
ATOM 1678 O O . PHE A 1 226 ? 20.412 -21.726 2.978 1.00 93.69 226 PHE A O 1
ATOM 1685 N N . LEU A 1 227 ? 20.449 -22.129 5.188 1.00 93.69 227 LEU A N 1
ATOM 1686 C CA . LEU A 1 227 ? 21.513 -21.159 5.459 1.00 93.69 227 LEU A CA 1
ATOM 1687 C C . LEU A 1 227 ? 22.833 -21.520 4.764 1.00 93.69 227 LEU A C 1
ATOM 1689 O O . LEU A 1 227 ? 23.552 -20.609 4.353 1.00 93.69 227 LEU A O 1
ATOM 1693 N N . SER A 1 228 ? 23.153 -22.808 4.604 1.00 94.00 228 SER A N 1
ATOM 1694 C CA . SER A 1 228 ? 24.384 -23.236 3.930 1.00 94.00 228 SER A CA 1
ATOM 1695 C C . SER A 1 228 ? 24.366 -23.007 2.415 1.00 94.00 228 SER A C 1
ATOM 1697 O O . SER A 1 228 ? 25.429 -22.758 1.848 1.00 94.00 228 SER A O 1
ATOM 1699 N N . ASP A 1 229 ? 23.208 -23.109 1.755 1.00 93.94 229 ASP A N 1
ATOM 1700 C CA . ASP A 1 229 ? 23.090 -22.920 0.300 1.00 93.94 229 ASP A CA 1
ATOM 1701 C C . ASP A 1 229 ? 22.814 -21.455 -0.077 1.00 93.94 229 ASP A C 1
ATOM 1703 O O . ASP A 1 229 ? 23.410 -20.921 -1.016 1.00 93.94 229 ASP A O 1
ATOM 1707 N N . PHE A 1 230 ? 21.962 -20.760 0.690 1.00 91.12 230 PHE A N 1
ATOM 1708 C CA . PHE A 1 230 ? 21.578 -19.367 0.433 1.00 91.12 230 PHE A CA 1
ATOM 1709 C C . PHE A 1 230 ? 22.549 -18.364 1.073 1.00 91.12 230 PHE A C 1
ATOM 1711 O O . PHE A 1 23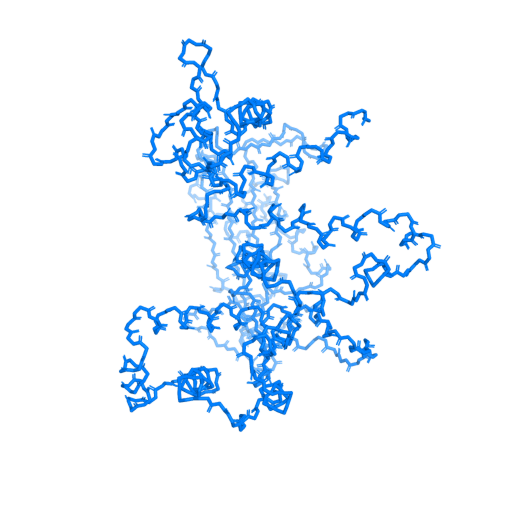0 ? 22.926 -17.371 0.438 1.00 91.12 230 PHE A O 1
ATOM 1718 N N . GLY A 1 231 ? 22.988 -18.611 2.307 1.00 89.69 231 GLY A N 1
ATOM 1719 C CA . GLY A 1 231 ? 23.622 -17.600 3.154 1.00 89.69 231 GLY A CA 1
ATOM 1720 C C . GLY A 1 231 ? 22.628 -16.535 3.638 1.00 89.69 231 GLY A C 1
ATOM 1721 O O . GLY A 1 231 ? 21.613 -16.263 2.991 1.00 89.69 231 GLY A O 1
ATOM 1722 N N . GLU A 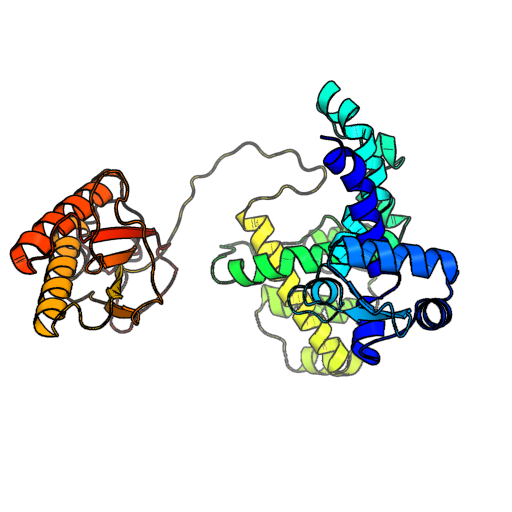1 232 ? 22.935 -15.907 4.776 1.00 83.69 232 GLU A N 1
ATOM 1723 C CA . GLU A 1 232 ? 22.019 -15.034 5.535 1.00 83.69 232 GLU A CA 1
ATOM 1724 C C . GLU A 1 232 ? 21.272 -14.004 4.667 1.00 83.69 232 GLU A C 1
ATOM 1726 O O . GLU A 1 232 ? 20.049 -13.912 4.736 1.00 83.69 232 GLU A O 1
ATOM 1731 N N . THR A 1 233 ? 21.971 -13.273 3.791 1.00 79.44 233 THR A N 1
ATOM 1732 C CA . THR A 1 233 ? 21.362 -12.213 2.968 1.00 79.44 233 TH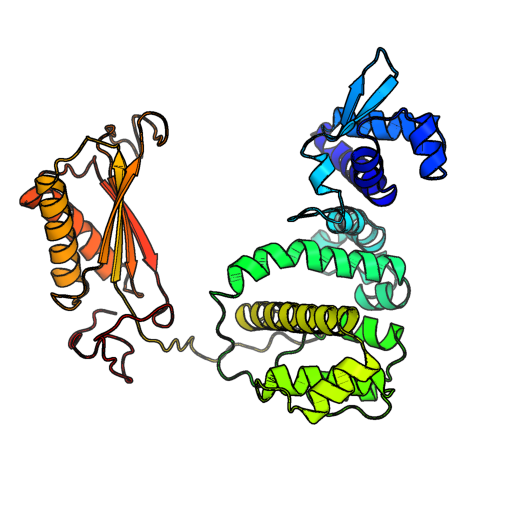R A CA 1
ATOM 1733 C C . THR A 1 233 ? 20.299 -12.736 1.998 1.00 79.44 233 THR A C 1
ATOM 1735 O O . THR A 1 233 ? 19.239 -12.125 1.868 1.00 79.44 233 THR A O 1
ATOM 1738 N N . ARG A 1 234 ? 20.548 -13.867 1.316 1.00 83.50 234 ARG A N 1
ATOM 1739 C CA . ARG A 1 234 ? 19.559 -14.459 0.394 1.00 83.50 234 ARG A CA 1
ATOM 1740 C C . ARG A 1 234 ? 18.462 -15.200 1.158 1.00 83.50 234 ARG A C 1
ATOM 1742 O O . ARG A 1 234 ? 17.320 -15.187 0.710 1.00 83.50 234 ARG A O 1
ATOM 1749 N N . ALA A 1 235 ? 18.780 -15.777 2.317 1.00 86.75 235 ALA A N 1
ATOM 1750 C CA . ALA A 1 235 ? 17.796 -16.404 3.190 1.00 86.75 235 ALA A CA 1
ATOM 1751 C C . ALA A 1 235 ? 16.767 -15.381 3.709 1.00 86.75 235 ALA A C 1
ATOM 1753 O O . ALA A 1 235 ? 15.566 -15.580 3.550 1.00 86.75 235 ALA A O 1
ATOM 1754 N N . VAL A 1 236 ? 17.225 -14.236 4.231 1.00 79.44 236 VAL A N 1
ATOM 1755 C CA . VAL A 1 236 ? 16.353 -13.127 4.664 1.00 79.44 236 VAL A CA 1
ATOM 1756 C C . VAL A 1 236 ? 15.539 -12.558 3.497 1.00 79.44 236 VAL A C 1
ATOM 1758 O O . VAL A 1 236 ? 14.353 -12.277 3.668 1.00 79.44 236 VAL A O 1
ATOM 1761 N N . ALA A 1 237 ? 16.130 -12.436 2.302 1.00 73.38 237 ALA A N 1
ATOM 1762 C CA . ALA A 1 237 ? 15.401 -11.998 1.112 1.00 73.38 237 ALA A CA 1
ATOM 1763 C C . ALA A 1 237 ? 14.271 -12.970 0.723 1.00 73.38 237 ALA A C 1
ATOM 1765 O O . ALA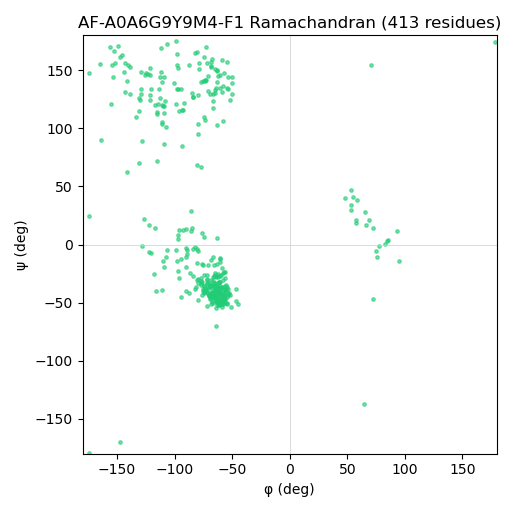 A 1 237 ? 13.162 -12.517 0.442 1.00 73.38 237 ALA A O 1
ATOM 1766 N N . LEU A 1 238 ? 14.509 -14.289 0.762 1.00 85.06 238 LEU A N 1
ATOM 1767 C CA . LEU A 1 238 ? 13.470 -15.287 0.486 1.00 85.06 238 LEU A CA 1
ATOM 1768 C C . LEU A 1 238 ? 12.367 -15.276 1.557 1.00 85.06 238 LEU A C 1
ATOM 1770 O O . LEU A 1 238 ? 11.191 -15.309 1.209 1.00 85.06 238 LEU A O 1
ATOM 1774 N N . LEU A 1 239 ? 12.717 -15.162 2.843 1.00 81.81 239 LEU A N 1
ATOM 1775 C CA . LEU A 1 239 ? 11.739 -15.063 3.936 1.00 81.81 239 LEU A CA 1
ATOM 1776 C C . LEU A 1 239 ? 10.828 -13.832 3.785 1.00 81.81 239 LEU A C 1
ATOM 1778 O O . LEU A 1 239 ? 9.611 -13.937 3.945 1.00 81.81 239 LEU A O 1
ATOM 1782 N N . ALA A 1 240 ? 11.397 -12.679 3.418 1.00 74.12 240 ALA A N 1
ATOM 1783 C CA . ALA A 1 240 ? 10.624 -11.474 3.118 1.00 74.12 240 ALA A CA 1
ATOM 1784 C C . ALA A 1 240 ? 9.710 -11.660 1.891 1.00 74.12 240 ALA A C 1
ATOM 1786 O O . ALA A 1 240 ? 8.566 -11.205 1.901 1.00 74.12 240 ALA A O 1
ATOM 1787 N N . LEU A 1 241 ? 10.187 -12.368 0.860 1.00 78.06 241 LEU A N 1
ATOM 1788 C CA . LEU A 1 241 ? 9.426 -12.676 -0.352 1.00 78.06 241 LEU A CA 1
ATOM 1789 C C . LEU A 1 241 ? 8.226 -13.595 -0.056 1.00 78.06 241 LEU A C 1
ATOM 1791 O O . LEU A 1 241 ? 7.113 -13.295 -0.484 1.00 78.06 241 LEU A O 1
ATOM 1795 N N . ILE A 1 242 ? 8.433 -14.659 0.730 1.00 81.19 242 ILE A N 1
ATOM 1796 C CA . ILE A 1 242 ? 7.377 -15.576 1.198 1.00 81.19 242 ILE A CA 1
ATOM 1797 C C . ILE A 1 242 ? 6.318 -14.798 1.989 1.00 81.19 242 ILE A C 1
ATOM 1799 O O . ILE A 1 242 ? 5.131 -14.894 1.683 1.00 81.19 242 ILE A O 1
ATOM 1803 N N . GLY A 1 243 ? 6.735 -13.972 2.956 1.00 72.81 243 GLY A N 1
ATOM 1804 C CA . GLY A 1 243 ? 5.819 -13.147 3.749 1.00 72.81 243 GLY A CA 1
ATOM 1805 C C . GLY A 1 243 ? 5.014 -12.146 2.910 1.00 72.81 243 GLY A C 1
ATOM 1806 O O . GLY A 1 243 ? 3.824 -11.948 3.163 1.00 72.81 243 GLY A O 1
ATOM 1807 N N . GLN A 1 244 ? 5.625 -11.548 1.881 1.00 71.69 244 GLN A N 1
ATOM 1808 C CA . GLN A 1 244 ? 4.924 -10.643 0.970 1.00 71.69 244 GLN A CA 1
ATOM 1809 C C . GLN A 1 244 ? 3.894 -11.386 0.108 1.00 71.69 244 GLN A C 1
ATOM 1811 O O . GLN A 1 244 ? 2.751 -10.937 0.032 1.00 71.69 244 GLN A O 1
ATOM 1816 N N . TYR A 1 245 ? 4.251 -12.523 -0.503 1.00 75.50 245 TYR A N 1
ATOM 1817 C CA . TYR A 1 245 ? 3.304 -13.276 -1.333 1.00 75.50 245 TYR A CA 1
ATOM 1818 C C . TYR A 1 245 ? 2.200 -13.949 -0.526 1.00 75.50 245 TYR A C 1
ATOM 1820 O O . TYR A 1 245 ? 1.070 -13.961 -0.998 1.00 75.50 245 TYR A O 1
ATOM 1828 N N . LEU A 1 246 ? 2.455 -14.398 0.706 1.00 75.19 246 LEU A N 1
ATOM 1829 C CA . LEU A 1 246 ? 1.392 -14.827 1.620 1.00 75.19 246 LEU A CA 1
ATOM 1830 C C . LEU A 1 246 ? 0.339 -13.731 1.807 1.00 75.19 246 LEU A C 1
ATOM 1832 O O . LEU A 1 246 ? -0.857 -13.994 1.691 1.00 75.19 246 LEU A O 1
ATOM 1836 N N . ALA A 1 247 ? 0.772 -12.487 2.021 1.00 68.38 247 ALA A N 1
ATOM 1837 C CA . ALA A 1 247 ? -0.143 -11.363 2.156 1.00 68.38 247 ALA A CA 1
ATOM 1838 C C . ALA A 1 247 ? -0.843 -10.991 0.833 1.00 68.38 247 ALA A C 1
ATOM 1840 O O . ALA A 1 247 ? -2.033 -10.675 0.855 1.00 68.38 247 ALA A O 1
ATOM 1841 N N . THR A 1 248 ? -0.166 -11.078 -0.319 1.00 70.06 248 THR A N 1
ATOM 1842 C CA . THR A 1 248 ? -0.804 -10.929 -1.643 1.00 70.06 248 THR A CA 1
ATOM 1843 C C . THR A 1 248 ? -1.882 -11.992 -1.860 1.00 70.06 248 THR A C 1
ATOM 1845 O O . THR A 1 248 ? -3.025 -11.647 -2.161 1.00 70.06 248 THR A O 1
ATOM 1848 N N . CYS A 1 249 ? -1.555 -13.269 -1.635 1.00 71.25 249 CYS A N 1
ATOM 1849 C CA . CYS A 1 249 ? -2.471 -14.406 -1.714 1.00 71.25 249 CYS A CA 1
ATOM 1850 C C . CYS A 1 249 ? -3.680 -14.220 -0.787 1.00 71.25 249 CYS A C 1
ATOM 1852 O O . CYS A 1 249 ? -4.818 -14.441 -1.203 1.00 71.25 249 CYS A O 1
ATOM 1854 N N . ALA A 1 250 ? -3.454 -13.743 0.439 1.00 66.00 250 ALA A N 1
ATOM 1855 C CA . ALA A 1 250 ? -4.505 -13.427 1.396 1.00 66.00 250 ALA A CA 1
ATOM 1856 C C . ALA A 1 250 ? -5.427 -12.296 0.889 1.00 66.00 250 ALA A C 1
ATOM 1858 O O . ALA A 1 250 ? -6.650 -12.443 0.922 1.00 66.00 250 ALA A O 1
ATOM 1859 N N . VAL A 1 251 ? -4.870 -11.209 0.330 1.00 62.56 251 VAL A N 1
ATOM 1860 C CA . VAL A 1 251 ? -5.640 -10.117 -0.303 1.00 62.56 251 VAL A CA 1
ATOM 1861 C C . VAL A 1 251 ? -6.500 -10.649 -1.456 1.00 62.56 251 VAL A C 1
ATOM 1863 O O . VAL A 1 251 ? -7.714 -10.431 -1.457 1.00 62.56 251 VAL A O 1
ATOM 1866 N N . VAL A 1 252 ? -5.918 -11.362 -2.428 1.00 62.94 252 VAL A N 1
ATOM 1867 C CA . VAL A 1 252 ? -6.669 -11.825 -3.613 1.00 62.94 252 VAL A CA 1
ATOM 1868 C C . VAL A 1 252 ? -7.704 -12.899 -3.274 1.00 62.94 252 VAL A C 1
ATOM 1870 O O . VAL A 1 252 ? -8.771 -12.915 -3.886 1.00 62.94 252 VAL A O 1
ATOM 1873 N N . THR A 1 253 ? -7.451 -13.725 -2.253 1.00 61.53 253 THR A N 1
ATOM 1874 C CA . THR A 1 253 ? -8.413 -14.709 -1.725 1.00 61.53 253 THR A CA 1
ATOM 1875 C C . THR A 1 253 ? -9.581 -14.017 -1.020 1.00 61.53 253 THR A C 1
ATOM 1877 O O . THR A 1 253 ? -10.740 -14.316 -1.311 1.00 61.53 253 THR A O 1
ATOM 1880 N N . CYS A 1 254 ? -9.297 -13.036 -0.155 1.00 57.38 254 CYS A N 1
ATOM 1881 C CA . CYS A 1 254 ? -10.304 -12.253 0.566 1.00 57.38 254 CYS A CA 1
ATOM 1882 C C . CYS A 1 254 ? -11.239 -11.494 -0.396 1.00 57.38 254 CYS A C 1
ATOM 1884 O O . CYS A 1 254 ? -12.464 -11.611 -0.306 1.00 57.38 254 CYS A O 1
ATOM 1886 N N . PHE A 1 255 ? -10.672 -10.792 -1.384 1.00 58.41 255 PHE A N 1
ATOM 1887 C CA . PHE A 1 255 ? -11.442 -10.071 -2.407 1.00 58.41 255 PHE A CA 1
ATOM 1888 C C . PHE A 1 255 ? -11.930 -10.951 -3.573 1.00 58.41 255 PHE A C 1
ATOM 1890 O O . PHE A 1 255 ? -12.659 -10.460 -4.436 1.00 58.41 255 PHE A O 1
ATOM 1897 N N . ARG A 1 256 ? -11.588 -12.248 -3.580 1.00 56.75 256 ARG A N 1
ATOM 1898 C CA . ARG A 1 256 ? -11.986 -13.257 -4.583 1.00 56.75 256 ARG A CA 1
ATOM 1899 C C . ARG A 1 256 ? -11.674 -12.835 -6.022 1.00 56.75 256 ARG A C 1
ATOM 1901 O O . ARG A 1 256 ? -12.519 -12.940 -6.912 1.00 56.75 256 ARG A O 1
ATOM 1908 N N . VAL A 1 257 ? -10.456 -12.344 -6.241 1.00 56.22 257 VAL A N 1
ATOM 1909 C CA . VAL A 1 257 ? -9.966 -11.973 -7.575 1.00 56.22 257 VAL A CA 1
ATOM 1910 C C . VAL A 1 257 ? -9.836 -13.249 -8.425 1.00 56.22 257 VAL A C 1
ATOM 1912 O O . VAL A 1 257 ? -9.159 -14.183 -7.997 1.00 56.22 257 VAL A O 1
ATOM 1915 N N . PRO A 1 258 ? -10.488 -13.344 -9.599 1.00 51.41 258 PRO A N 1
ATOM 1916 C CA . PRO A 1 258 ? -10.441 -14.552 -10.416 1.00 51.41 258 PRO A CA 1
ATOM 1917 C C . PRO A 1 258 ? -9.082 -14.710 -11.109 1.00 51.41 258 PRO A C 1
ATOM 1919 O O . PRO A 1 258 ? -8.517 -13.741 -11.618 1.00 51.41 258 PRO A O 1
ATOM 1922 N N . ALA A 1 259 ? -8.591 -15.949 -11.187 1.00 54.75 259 ALA A N 1
ATOM 1923 C CA . ALA A 1 259 ? -7.396 -16.282 -11.957 1.00 54.75 259 ALA A CA 1
ATOM 1924 C C . ALA A 1 259 ? -7.611 -16.051 -13.474 1.00 54.75 259 ALA A C 1
ATOM 1926 O O . ALA A 1 259 ? -8.742 -16.190 -13.959 1.00 54.75 259 ALA A O 1
ATOM 1927 N N . PRO A 1 260 ? -6.556 -15.736 -14.253 1.00 51.00 260 PRO A N 1
ATOM 1928 C CA . PRO A 1 260 ? -6.658 -15.596 -15.705 1.00 51.00 260 PRO A CA 1
ATOM 1929 C C . PRO A 1 260 ? -7.286 -16.831 -16.367 1.00 51.00 260 PRO A C 1
ATOM 1931 O O . PRO A 1 260 ? -6.945 -17.965 -16.046 1.00 51.00 260 PRO A O 1
ATOM 1934 N N . GLY A 1 261 ? -8.237 -16.616 -17.280 1.00 47.09 261 GLY A N 1
ATOM 1935 C CA . GLY A 1 261 ? -8.957 -17.692 -17.974 1.00 47.09 261 GLY A CA 1
ATOM 1936 C C . GLY A 1 261 ? -10.036 -18.415 -17.151 1.00 47.09 261 GLY A C 1
ATOM 1937 O O . GLY A 1 261 ? -10.845 -19.138 -17.734 1.00 47.09 261 GLY A O 1
ATOM 1938 N N . ALA A 1 262 ? -10.122 -18.203 -15.833 1.00 46.12 262 ALA A N 1
ATOM 1939 C CA . ALA A 1 262 ? -11.174 -18.800 -15.016 1.00 46.12 262 ALA A CA 1
ATOM 1940 C C . ALA A 1 262 ? -12.549 -18.186 -15.339 1.00 46.12 262 ALA A C 1
ATOM 1942 O O . ALA A 1 262 ? -12.739 -16.969 -15.311 1.00 46.12 262 ALA A O 1
ATOM 1943 N N . CYS A 1 263 ? -13.544 -19.038 -15.597 1.00 32.84 263 CYS A N 1
ATOM 1944 C CA . CYS A 1 263 ? -14.936 -18.599 -15.659 1.00 32.84 263 CYS A CA 1
ATOM 1945 C C . CYS A 1 263 ? -15.373 -18.113 -14.261 1.00 32.84 263 CYS A C 1
ATOM 1947 O O . CYS A 1 263 ? -15.134 -18.837 -13.290 1.00 32.84 263 CYS A O 1
ATOM 1949 N N . PRO A 1 264 ? -16.024 -16.940 -14.116 1.00 36.94 264 PRO A N 1
ATOM 1950 C CA . PRO A 1 264 ? -16.539 -16.493 -12.826 1.00 36.94 264 PRO A CA 1
ATOM 1951 C C . PRO A 1 264 ? -17.620 -17.465 -12.336 1.00 36.94 264 PRO A C 1
ATOM 1953 O O . PRO A 1 264 ? -18.753 -17.463 -12.825 1.00 36.94 264 PRO A O 1
ATOM 1956 N N . ALA A 1 265 ? -17.252 -18.324 -11.383 1.00 34.66 265 ALA A N 1
ATOM 1957 C CA . ALA A 1 265 ? -18.123 -19.365 -10.857 1.00 34.66 265 ALA A CA 1
ATOM 1958 C C . ALA A 1 265 ? -19.399 -18.756 -10.255 1.00 34.66 265 ALA A C 1
ATOM 1960 O O . ALA A 1 265 ? -19.341 -17.814 -9.461 1.00 34.66 265 ALA A O 1
ATOM 1961 N N . GLN A 1 266 ? -20.565 -19.289 -10.631 1.00 34.81 266 GLN A N 1
ATOM 1962 C CA . GLN A 1 266 ? -21.835 -18.762 -10.136 1.00 34.81 266 GLN A CA 1
ATOM 1963 C C . GLN A 1 266 ? -21.973 -18.973 -8.622 1.00 34.81 266 GLN A C 1
ATOM 1965 O O . GLN A 1 266 ? -21.777 -20.066 -8.096 1.00 34.81 266 GLN A O 1
ATOM 1970 N N . PHE A 1 267 ? -22.327 -17.884 -7.939 1.00 45.47 267 PHE A N 1
ATOM 1971 C CA . PHE A 1 267 ? -22.418 -17.756 -6.487 1.00 45.47 267 PHE A CA 1
ATOM 1972 C C . PHE A 1 267 ? -23.235 -18.866 -5.804 1.00 45.47 267 PHE A C 1
ATOM 1974 O O . PHE A 1 267 ? -24.413 -19.034 -6.114 1.00 45.47 267 PHE A O 1
ATOM 1981 N N . SER A 1 268 ? -22.676 -19.496 -4.760 1.00 27.53 268 SER A N 1
ATOM 1982 C CA . SER A 1 268 ? -23.473 -20.020 -3.636 1.00 27.53 268 SER A CA 1
ATOM 1983 C C . SER A 1 268 ? -22.636 -20.353 -2.388 1.00 27.53 268 SER A C 1
ATOM 1985 O O . SER A 1 268 ? -22.213 -21.489 -2.186 1.00 27.53 268 SER A O 1
ATOM 1987 N N . THR A 1 269 ? -22.456 -19.379 -1.491 1.00 28.08 269 THR A N 1
ATOM 1988 C CA . THR A 1 269 ? -22.527 -19.614 -0.031 1.00 28.08 269 THR A CA 1
ATOM 1989 C C . THR A 1 269 ? -22.660 -18.296 0.732 1.00 28.08 269 THR A C 1
ATOM 1991 O O . THR A 1 269 ? -22.302 -17.227 0.239 1.00 28.08 269 THR A O 1
ATOM 1994 N N . ARG A 1 270 ? -23.231 -18.363 1.941 1.00 29.25 270 ARG A N 1
ATOM 1995 C CA . ARG A 1 270 ? -23.406 -17.201 2.823 1.00 29.25 270 ARG A CA 1
ATOM 1996 C C . ARG A 1 270 ? -22.081 -16.814 3.475 1.00 29.25 270 ARG A C 1
ATOM 1998 O O . ARG A 1 270 ? -21.352 -17.684 3.947 1.00 29.25 270 ARG A O 1
ATOM 2005 N N . LEU A 1 271 ? -21.841 -15.508 3.584 1.00 28.75 271 LEU A N 1
ATOM 2006 C CA . LEU A 1 271 ? -20.797 -14.939 4.434 1.00 28.75 271 LEU A CA 1
ATOM 2007 C C . LEU A 1 271 ? -21.045 -15.401 5.882 1.00 28.75 271 LEU A C 1
ATOM 2009 O O . LEU A 1 271 ? -22.011 -14.971 6.509 1.00 28.75 271 LEU A O 1
ATOM 2013 N N . THR A 1 272 ? -20.228 -16.331 6.377 1.00 28.25 272 THR A N 1
ATOM 2014 C CA . THR A 1 272 ? -20.439 -17.002 7.670 1.00 28.25 272 THR A CA 1
ATOM 2015 C C . THR A 1 272 ? -19.306 -16.627 8.619 1.00 28.25 272 THR A C 1
ATOM 2017 O O . THR A 1 272 ? -18.417 -17.424 8.892 1.00 28.25 272 THR A O 1
ATOM 2020 N N . ILE A 1 273 ? -19.334 -15.372 9.071 1.00 30.34 273 ILE A N 1
ATOM 2021 C CA . ILE A 1 273 ? -18.358 -14.797 10.007 1.00 30.34 273 ILE A CA 1
ATOM 2022 C C . ILE A 1 273 ? -18.484 -15.481 11.374 1.00 30.34 273 ILE A C 1
ATOM 2024 O O . ILE A 1 273 ? -19.589 -15.566 11.919 1.00 30.34 273 ILE A O 1
ATOM 2028 N N . ARG A 1 274 ? -17.356 -15.946 11.926 1.00 30.81 274 ARG A N 1
ATOM 2029 C CA . ARG A 1 274 ? -17.208 -16.476 13.290 1.00 30.81 274 ARG A CA 1
ATOM 2030 C C . ARG A 1 274 ? -15.743 -16.331 13.739 1.00 30.81 274 ARG A C 1
ATOM 2032 O O . ARG A 1 274 ? -14.909 -16.996 13.147 1.00 30.81 274 ARG A O 1
ATOM 2039 N N . SER A 1 275 ? -15.327 -15.645 14.801 1.00 37.19 275 SER A N 1
ATOM 2040 C CA . SER A 1 275 ? -15.857 -14.581 15.676 1.00 37.19 275 SER A CA 1
ATOM 2041 C C . SER A 1 275 ? -14.777 -14.302 16.766 1.00 37.19 275 SER A C 1
ATOM 2043 O O . SER A 1 275 ? -13.761 -14.992 16.774 1.00 37.19 275 SER A O 1
ATOM 2045 N N . ASN A 1 276 ? -14.851 -13.309 17.684 1.00 31.30 276 ASN A N 1
ATOM 2046 C CA . ASN A 1 276 ? -15.483 -13.428 19.016 1.00 31.30 276 ASN A CA 1
ATOM 2047 C C . ASN A 1 276 ? -15.627 -12.148 19.968 1.00 31.30 276 ASN A C 1
ATOM 2049 O O . ASN A 1 276 ? -15.600 -12.396 21.166 1.00 31.30 276 ASN A O 1
ATOM 2053 N N . ALA A 1 277 ? -15.673 -10.826 19.626 1.00 39.22 277 ALA A N 1
ATOM 2054 C CA . ALA A 1 277 ? -15.204 -9.695 20.528 1.00 39.22 277 ALA A CA 1
ATOM 2055 C C . ALA A 1 277 ? -15.466 -8.191 20.002 1.00 39.22 277 ALA A C 1
ATOM 2057 O O . ALA A 1 277 ? -15.308 -8.059 18.797 1.00 39.22 277 ALA A O 1
ATOM 2058 N N . MET A 1 278 ? -15.737 -6.957 20.584 1.00 52.22 278 MET A N 1
ATOM 2059 C CA . MET A 1 278 ? -15.901 -6.138 21.876 1.00 52.22 278 MET A CA 1
ATOM 2060 C C . MET A 1 278 ? -16.964 -5.000 21.706 1.00 52.22 278 MET A C 1
ATOM 2062 O O . MET A 1 278 ? -17.544 -4.866 20.623 1.00 52.22 278 MET A O 1
ATOM 2066 N N . PRO A 1 279 ? -17.063 -4.074 22.697 1.00 58.62 279 PRO A N 1
ATOM 2067 C CA . PRO A 1 279 ? -17.131 -2.601 22.560 1.00 58.62 279 PRO A CA 1
ATOM 2068 C C . PRO A 1 279 ? -15.917 -1.774 23.110 1.00 58.62 279 PRO A C 1
ATOM 2070 O O . PRO A 1 279 ? -15.513 -1.923 24.257 1.00 58.62 279 PRO A O 1
ATOM 2073 N N . LEU A 1 280 ? -15.404 -0.801 22.339 1.00 81.44 280 LEU A N 1
ATOM 2074 C CA . LEU A 1 280 ? -14.397 0.228 22.718 1.00 81.44 280 LEU A CA 1
ATOM 2075 C C . LEU A 1 280 ? -14.943 1.644 22.440 1.00 81.44 280 LEU A C 1
ATOM 2077 O O . LEU A 1 280 ? -15.664 1.821 21.458 1.00 81.44 280 LEU A O 1
ATOM 2081 N N . ALA A 1 281 ? -14.570 2.660 23.231 1.00 90.50 281 ALA A N 1
ATOM 2082 C CA . ALA A 1 281 ? -14.927 4.062 22.972 1.00 90.50 281 ALA A CA 1
ATOM 2083 C C . ALA A 1 281 ? -13.734 5.034 23.060 1.00 90.50 281 ALA A C 1
ATOM 2085 O O . ALA A 1 281 ? -13.081 5.149 24.100 1.00 90.50 281 ALA A O 1
ATOM 2086 N N . ASP A 1 282 ? -13.535 5.819 22.001 1.00 92.31 282 ASP A N 1
ATOM 2087 C CA . ASP A 1 282 ? -12.581 6.928 21.929 1.00 92.31 282 ASP A CA 1
ATOM 2088 C C . ASP A 1 282 ? -13.326 8.267 21.858 1.00 92.31 282 ASP A C 1
ATOM 2090 O O . ASP A 1 282 ? -14.110 8.519 20.938 1.00 92.31 282 ASP A O 1
ATOM 2094 N N . ILE A 1 283 ? -13.083 9.138 22.838 1.00 95.62 283 ILE A N 1
ATOM 2095 C CA . ILE A 1 283 ? -13.739 10.436 23.000 1.00 95.62 283 ILE A CA 1
ATOM 2096 C C . ILE A 1 283 ? -12.719 11.546 22.735 1.00 95.62 283 ILE A C 1
ATOM 2098 O O . ILE A 1 283 ? -11.860 11.828 23.571 1.00 95.62 283 ILE A O 1
ATOM 2102 N N . TYR A 1 284 ? -12.828 12.197 21.580 1.00 93.25 284 TYR A N 1
ATOM 2103 C CA . TYR A 1 284 ? -11.971 13.307 21.166 1.00 93.25 284 TYR A CA 1
ATOM 2104 C C . TYR A 1 284 ? -12.639 14.654 21.464 1.00 93.25 284 TYR A C 1
ATOM 2106 O O . TYR A 1 284 ? -13.814 14.845 21.146 1.00 93.25 284 TYR A O 1
ATOM 2114 N N . LEU A 1 285 ? -11.894 15.593 22.053 1.00 91.94 285 LEU A N 1
ATOM 2115 C CA . LEU A 1 285 ? -12.376 16.928 22.429 1.00 91.94 285 LEU A CA 1
ATOM 2116 C C . LEU A 1 285 ? -11.240 17.965 22.438 1.00 91.94 285 LEU A C 1
ATOM 2118 O O . LEU A 1 285 ? -10.066 17.605 22.475 1.00 91.94 285 LEU A O 1
ATOM 2122 N N . HIS A 1 286 ? -11.573 19.255 22.486 1.00 88.81 286 HIS A N 1
ATOM 2123 C CA . HIS A 1 286 ? -10.585 20.306 22.750 1.00 88.81 286 HIS A CA 1
ATOM 2124 C C . HIS A 1 286 ? -10.125 20.316 24.218 1.00 88.81 286 HIS A C 1
ATOM 2126 O O . HIS A 1 286 ? -10.916 20.128 25.150 1.00 88.81 286 HIS A O 1
ATOM 2132 N N . GLN A 1 287 ? -8.831 20.562 24.422 1.00 89.75 287 GLN A N 1
ATOM 2133 C CA . GLN A 1 287 ? -8.184 20.568 25.732 1.00 89.75 287 GLN A CA 1
ATOM 2134 C C . GLN A 1 287 ? -8.780 21.623 26.676 1.00 89.75 287 GLN A C 1
ATOM 2136 O O . GLN A 1 287 ? -8.977 22.776 26.301 1.00 89.75 287 GLN A O 1
ATOM 2141 N N . GLY A 1 288 ? -9.046 21.234 27.927 1.00 84.69 288 GLY A N 1
ATOM 2142 C CA . GLY A 1 288 ? -9.513 22.148 28.979 1.00 84.69 288 GLY A CA 1
ATOM 2143 C C . GLY A 1 288 ? -10.995 22.542 28.907 1.00 84.69 288 GLY A C 1
ATOM 2144 O O . GLY A 1 288 ? -11.474 23.249 29.790 1.00 84.69 288 GLY A O 1
ATOM 2145 N N . VAL A 1 289 ? -11.747 22.060 27.911 1.00 85.56 289 VAL A N 1
ATOM 2146 C CA . VAL A 1 289 ? -13.174 22.394 27.723 1.00 85.56 289 VAL A CA 1
ATOM 2147 C C . VAL A 1 289 ? -14.116 21.586 28.638 1.00 85.56 289 VAL A C 1
ATOM 2149 O O . VAL A 1 289 ? -15.272 21.970 28.848 1.00 85.56 289 VAL A O 1
ATOM 2152 N N . THR A 1 290 ? -13.622 20.490 29.224 1.00 88.75 290 THR A N 1
ATOM 2153 C CA . THR A 1 290 ? -14.347 19.634 30.181 1.00 88.75 290 THR A CA 1
ATOM 2154 C C . THR A 1 290 ? -13.567 19.462 31.484 1.00 88.75 290 THR A C 1
ATOM 2156 O O . THR A 1 290 ? -12.339 19.383 31.487 1.00 88.75 290 THR A O 1
ATOM 2159 N N . THR A 1 291 ? -14.275 19.353 32.610 1.00 91.12 291 THR A N 1
ATOM 2160 C CA . THR A 1 291 ? -13.664 18.995 33.903 1.00 91.12 291 THR A CA 1
ATOM 2161 C C . THR A 1 291 ? -13.488 17.479 34.030 1.00 91.12 291 THR A C 1
ATOM 2163 O O . THR A 1 291 ? -14.127 16.705 33.315 1.00 91.12 291 THR A O 1
ATOM 2166 N N . ARG A 1 292 ? -12.669 17.021 34.990 1.00 90.56 292 ARG A N 1
ATOM 2167 C CA . ARG A 1 292 ? -12.532 15.587 35.319 1.00 90.56 292 ARG A CA 1
ATOM 2168 C C . ARG A 1 292 ? -13.886 14.932 35.615 1.00 90.56 292 ARG A C 1
ATOM 2170 O O . ARG A 1 292 ? -14.152 13.833 35.132 1.00 90.56 292 ARG A O 1
ATOM 2177 N N . ASP A 1 293 ? -14.731 15.617 36.375 1.00 92.31 293 ASP A N 1
ATOM 2178 C CA . ASP A 1 293 ? -16.024 15.089 36.809 1.00 92.31 293 ASP A CA 1
ATOM 2179 C C . ASP A 1 293 ? -17.031 15.086 35.649 1.00 92.31 293 ASP A C 1
ATOM 2181 O O . ASP A 1 293 ? -17.771 14.118 35.485 1.00 92.31 293 ASP A O 1
ATOM 2185 N N . GLN A 1 294 ? -16.974 16.086 34.758 1.00 93.38 294 GLN A N 1
ATOM 2186 C CA . GLN A 1 294 ? -17.736 16.062 33.509 1.00 93.38 294 GLN A CA 1
ATOM 2187 C C . GLN A 1 294 ? -17.272 14.925 32.587 1.00 93.38 294 GLN A C 1
ATOM 2189 O O . GLN A 1 294 ? -18.112 14.224 32.033 1.00 93.38 294 GLN A O 1
ATOM 2194 N N . ARG A 1 295 ? -15.961 14.657 32.471 1.00 94.31 295 ARG A N 1
ATOM 2195 C CA . ARG A 1 295 ? -15.448 13.487 31.730 1.00 94.31 295 ARG A CA 1
ATOM 2196 C C . ARG A 1 295 ? -15.919 12.162 32.335 1.00 94.31 295 ARG A C 1
ATOM 2198 O O . ARG A 1 295 ? -16.271 11.249 31.590 1.00 94.31 295 ARG A O 1
ATOM 2205 N N . LYS A 1 296 ? -16.012 12.054 33.666 1.00 93.38 296 LYS A N 1
ATOM 2206 C CA . LYS A 1 296 ? -16.616 10.882 34.323 1.00 93.38 296 LYS A CA 1
ATOM 2207 C C . LYS A 1 296 ? -18.100 10.741 33.966 1.00 93.38 296 LYS A C 1
ATOM 2209 O O . LYS A 1 296 ? -18.493 9.659 33.543 1.00 93.38 296 LYS A O 1
ATOM 2214 N N . ALA A 1 297 ? -18.877 11.823 34.038 1.00 96.00 297 ALA A N 1
ATOM 2215 C CA . ALA A 1 297 ? -20.297 11.832 33.678 1.00 96.00 297 ALA A CA 1
ATOM 2216 C C . ALA A 1 297 ? -20.547 11.491 32.194 1.00 96.00 297 ALA A C 1
ATOM 2218 O O . ALA A 1 297 ? -21.400 10.660 31.896 1.00 96.00 297 ALA A O 1
ATOM 2219 N N . ILE A 1 298 ? -19.751 12.047 31.269 1.00 96.56 298 ILE A N 1
ATOM 2220 C CA . ILE A 1 298 ? -19.731 11.679 29.840 1.00 96.56 298 ILE A CA 1
ATOM 2221 C C . ILE A 1 298 ? -19.500 10.172 29.688 1.00 96.56 298 ILE A C 1
ATOM 2223 O O . ILE A 1 298 ? -20.251 9.480 29.007 1.00 96.56 298 ILE A O 1
ATOM 2227 N N . SER A 1 299 ? -18.463 9.656 30.349 1.00 96.31 299 SER A N 1
ATOM 2228 C CA . SER A 1 299 ? -18.087 8.245 30.276 1.00 96.31 299 SER A CA 1
ATOM 2229 C C . SER A 1 299 ? -19.164 7.323 30.866 1.00 96.31 299 SER A C 1
ATOM 2231 O O . SER A 1 299 ? -19.330 6.209 30.380 1.00 96.31 299 SER A O 1
ATOM 2233 N N . ASP A 1 300 ? -19.896 7.770 31.892 1.00 96.50 300 ASP A N 1
ATOM 2234 C CA . ASP A 1 300 ? -21.026 7.042 32.484 1.00 96.50 300 ASP A CA 1
ATOM 2235 C C . ASP A 1 300 ? -22.269 7.063 31.580 1.00 96.50 300 ASP A C 1
ATOM 2237 O O . ASP A 1 300 ? -22.946 6.045 31.458 1.00 96.50 300 ASP A O 1
ATOM 2241 N N . ALA A 1 301 ? -22.548 8.188 30.916 1.00 97.62 301 ALA A N 1
ATOM 2242 C CA . ALA A 1 301 ? -23.649 8.328 29.964 1.00 97.62 301 ALA A CA 1
ATOM 2243 C C . ALA A 1 301 ? -23.454 7.456 28.712 1.00 97.62 301 ALA A C 1
ATOM 2245 O O . ALA A 1 301 ? -24.386 6.771 28.295 1.00 97.62 301 ALA A O 1
ATOM 2246 N N . ILE A 1 302 ? -22.234 7.433 28.156 1.00 96.88 302 ILE A N 1
ATOM 2247 C CA . ILE A 1 302 ? -21.868 6.546 27.039 1.00 96.88 302 ILE A CA 1
ATOM 2248 C C . ILE A 1 302 ? -22.028 5.079 27.453 1.00 96.88 302 ILE A C 1
ATOM 2250 O O . ILE A 1 302 ? -22.634 4.303 26.717 1.00 96.88 302 ILE A O 1
ATOM 2254 N N . HIS A 1 303 ? -21.548 4.708 28.649 1.00 95.81 303 HIS A N 1
ATOM 2255 C CA . HIS A 1 303 ? -21.621 3.320 29.117 1.00 95.81 303 HIS A CA 1
ATOM 2256 C C . HIS A 1 303 ? -23.066 2.863 29.310 1.00 95.81 303 HIS A C 1
ATOM 2258 O O . HIS A 1 303 ? -23.437 1.801 28.827 1.00 95.81 303 HIS A O 1
ATOM 2264 N N . ALA A 1 304 ? -23.899 3.696 29.945 1.00 95.44 304 ALA A N 1
ATOM 2265 C CA . ALA A 1 304 ? -25.324 3.418 30.106 1.00 95.44 304 ALA A CA 1
ATOM 2266 C C . ALA A 1 304 ? -26.013 3.217 28.747 1.00 95.44 304 ALA A C 1
ATOM 2268 O O . ALA A 1 304 ? -26.649 2.191 28.543 1.00 95.44 304 ALA A O 1
ATOM 2269 N N . ALA A 1 305 ? -25.804 4.120 27.781 1.00 96.50 305 ALA A N 1
ATOM 2270 C CA . ALA A 1 305 ? -26.381 3.981 26.443 1.00 96.50 305 ALA A CA 1
ATOM 2271 C C . ALA A 1 305 ? -25.955 2.680 25.734 1.00 96.50 305 ALA A C 1
ATOM 2273 O O . ALA A 1 305 ? -26.759 2.071 25.025 1.00 96.50 305 ALA A O 1
ATOM 2274 N N . MET A 1 306 ? -24.707 2.243 25.927 1.00 93.94 306 MET A N 1
ATOM 2275 C CA . MET A 1 306 ? -24.180 1.008 25.344 1.00 93.94 306 MET A CA 1
ATOM 2276 C C . MET A 1 306 ? -24.714 -0.246 26.051 1.00 93.94 306 MET A C 1
ATOM 2278 O O . MET A 1 306 ? -25.115 -1.177 25.358 1.00 93.94 306 MET A O 1
ATOM 2282 N N . VAL A 1 307 ? -24.815 -0.268 27.383 1.00 91.88 307 VAL A N 1
ATOM 2283 C CA . VAL A 1 307 ? -25.484 -1.357 28.125 1.00 91.88 307 VAL A CA 1
ATOM 2284 C C . VAL A 1 307 ? -26.962 -1.448 27.719 1.00 91.88 307 VAL A C 1
ATOM 2286 O O . VAL A 1 307 ? -27.398 -2.501 27.254 1.00 91.88 307 VAL A O 1
ATOM 2289 N N . ASP A 1 308 ? -27.694 -0.328 27.776 1.00 92.81 308 ASP A N 1
ATOM 2290 C CA . ASP A 1 308 ? -29.140 -0.237 27.513 1.00 92.81 308 ASP A CA 1
ATOM 2291 C C . ASP A 1 308 ? -29.538 -0.676 26.085 1.00 92.81 308 ASP A C 1
ATOM 2293 O O . ASP A 1 308 ? -30.668 -1.111 25.865 1.00 92.81 308 ASP A O 1
ATOM 2297 N N . THR A 1 309 ? -28.641 -0.552 25.094 1.00 93.50 309 THR A N 1
ATOM 2298 C CA . THR A 1 309 ? -28.959 -0.832 23.675 1.00 93.50 309 THR A CA 1
ATOM 2299 C C . THR A 1 309 ? -28.176 -1.999 23.072 1.00 93.50 309 THR A C 1
ATOM 2301 O O . THR A 1 309 ? -28.753 -2.817 22.351 1.00 93.50 309 THR A O 1
ATOM 2304 N N . LEU A 1 310 ? -26.882 -2.141 23.376 1.00 89.69 310 LEU A N 1
ATOM 2305 C CA . LEU A 1 310 ? -26.024 -3.202 22.832 1.00 89.69 310 LEU A CA 1
ATOM 2306 C C . LEU A 1 310 ? -26.013 -4.475 23.688 1.00 89.69 310 LEU A C 1
ATOM 2308 O O . LEU A 1 310 ? -25.509 -5.492 23.198 1.00 89.69 310 LEU A O 1
ATOM 2312 N N . HIS A 1 311 ? -26.581 -4.412 24.903 1.00 88.81 311 HIS A N 1
ATOM 2313 C CA . HIS A 1 311 ? -26.681 -5.502 25.884 1.00 88.81 311 HIS A CA 1
ATOM 2314 C C . HIS A 1 311 ? -25.310 -6.073 26.290 1.00 88.81 311 HIS A C 1
ATOM 2316 O O . HIS A 1 311 ? -25.126 -7.282 26.441 1.00 88.81 311 HIS A O 1
ATOM 2322 N N . ILE A 1 312 ? -24.330 -5.175 26.418 1.00 88.38 312 ILE A N 1
ATOM 2323 C CA . ILE A 1 312 ? -22.953 -5.483 26.826 1.00 88.38 312 ILE A CA 1
ATOM 2324 C C . ILE A 1 312 ? -22.871 -5.671 28.352 1.00 88.38 312 ILE A C 1
ATOM 2326 O O . ILE A 1 312 ? -23.728 -5.144 29.065 1.00 88.38 312 ILE A O 1
ATOM 2330 N N . PRO A 1 313 ? -21.870 -6.398 28.880 1.00 85.56 313 PRO A N 1
ATOM 2331 C CA . PRO A 1 313 ? -21.683 -6.532 30.323 1.00 85.56 313 PRO A CA 1
ATOM 2332 C C . PRO A 1 313 ? -21.434 -5.182 31.019 1.00 85.56 313 PRO A C 1
ATOM 2334 O O . PRO A 1 313 ? -20.749 -4.313 30.481 1.00 85.56 313 PRO A O 1
ATOM 2337 N N . ASP A 1 314 ? -21.923 -5.029 32.255 1.00 85.38 314 ASP A N 1
ATOM 2338 C CA . ASP A 1 314 ? -21.771 -3.798 33.054 1.00 85.38 314 ASP A CA 1
ATOM 2339 C C . ASP A 1 314 ? -20.303 -3.373 33.275 1.00 85.38 314 ASP A C 1
ATOM 2341 O O . ASP A 1 314 ? -20.034 -2.196 33.523 1.00 85.38 314 ASP A O 1
ATOM 2345 N N . ASP A 1 315 ? -19.356 -4.312 33.185 1.00 82.19 315 ASP A N 1
ATOM 2346 C CA . ASP A 1 315 ? -17.914 -4.103 33.361 1.00 82.19 315 ASP A CA 1
ATOM 2347 C C . ASP A 1 315 ? -17.117 -3.960 32.047 1.00 82.19 315 ASP A C 1
ATOM 2349 O O . ASP A 1 315 ? -15.926 -3.647 32.095 1.00 82.19 315 ASP A O 1
ATOM 2353 N N . ASP A 1 316 ? -17.754 -4.123 30.882 1.00 82.94 316 ASP A N 1
ATOM 2354 C CA . ASP A 1 316 ? -17.118 -4.097 29.555 1.00 82.94 316 ASP A CA 1
ATOM 2355 C C . ASP A 1 316 ? -16.886 -2.650 29.077 1.00 82.94 316 ASP A C 1
ATOM 2357 O O . ASP A 1 316 ? -17.581 -2.124 28.205 1.00 82.94 316 ASP A O 1
ATOM 2361 N N . ARG A 1 317 ? -15.970 -1.946 29.760 1.00 87.50 317 ARG A N 1
ATOM 2362 C CA . ARG A 1 317 ? -15.855 -0.480 29.713 1.00 87.50 317 ARG A CA 1
ATOM 2363 C C . ARG A 1 317 ? -14.445 0.027 29.406 1.00 87.50 317 ARG A C 1
ATOM 2365 O O . ARG A 1 317 ? -13.678 0.391 30.301 1.00 87.50 317 ARG A O 1
ATOM 2372 N N . PHE A 1 318 ? -14.148 0.177 28.119 1.00 86.06 318 PHE A N 1
ATOM 2373 C CA . PHE A 1 318 ? -12.879 0.716 27.620 1.00 86.06 318 PHE A CA 1
ATOM 2374 C C . PHE A 1 318 ? -13.088 2.109 27.009 1.00 86.06 318 PHE A C 1
ATOM 2376 O O . PHE A 1 318 ? -13.356 2.236 25.819 1.00 86.06 318 PHE A O 1
ATOM 2383 N N . HIS A 1 319 ? -13.040 3.160 27.839 1.00 93.38 319 HIS A N 1
ATOM 2384 C CA . HIS A 1 319 ? -13.330 4.548 27.435 1.00 93.38 319 HIS A CA 1
ATOM 2385 C C . HIS A 1 319 ? -12.090 5.451 27.564 1.00 93.38 319 HIS A C 1
ATOM 2387 O O . HIS A 1 319 ? -11.654 5.739 28.683 1.00 93.38 319 HIS A O 1
ATOM 2393 N N . TYR A 1 320 ? -11.571 5.957 26.444 1.00 89.81 320 TYR A N 1
ATOM 2394 C CA . TYR A 1 320 ? -10.380 6.815 26.389 1.00 89.81 320 TYR A CA 1
ATOM 2395 C C . TYR A 1 320 ? -10.732 8.253 25.995 1.00 89.81 320 TYR A C 1
ATOM 2397 O O . TYR A 1 320 ? -11.579 8.482 25.136 1.00 89.81 320 TYR A O 1
ATOM 2405 N N . PHE A 1 321 ? -10.083 9.235 26.629 1.00 92.56 321 PHE A N 1
ATOM 2406 C CA . PHE A 1 321 ? -10.284 10.661 26.352 1.00 92.56 321 PHE A CA 1
ATOM 2407 C C . PHE A 1 321 ? -9.026 11.266 25.734 1.00 92.56 321 PHE A C 1
ATOM 2409 O O . PHE A 1 321 ? -7.952 11.208 26.334 1.00 92.56 321 PHE A O 1
ATOM 2416 N N . HIS A 1 322 ? -9.190 11.899 24.577 1.00 91.62 322 HIS A N 1
ATOM 2417 C CA . HIS A 1 322 ? -8.124 12.516 23.794 1.00 91.62 322 HIS A CA 1
ATOM 2418 C C . HIS A 1 322 ? -8.359 14.030 23.734 1.00 91.62 322 HIS A C 1
ATOM 2420 O O . HIS A 1 322 ? -9.339 14.487 23.146 1.00 91.62 322 HIS A O 1
ATOM 2426 N N . GLU A 1 323 ? -7.481 14.811 24.368 1.00 90.31 323 GLU A N 1
ATOM 2427 C CA . GLU A 1 323 ? -7.559 16.278 24.383 1.00 90.31 323 GLU A CA 1
ATOM 2428 C C . GLU A 1 323 ? -6.651 16.888 23.302 1.00 90.31 323 GLU A C 1
ATOM 2430 O O . GLU A 1 323 ? -5.427 16.781 23.376 1.00 90.31 323 GLU A O 1
ATOM 2435 N N . PHE A 1 324 ? -7.247 17.558 22.314 1.00 87.12 324 PHE A N 1
ATOM 2436 C CA . PHE A 1 324 ? -6.539 18.300 21.271 1.00 87.12 324 PHE A CA 1
ATOM 2437 C C . PHE A 1 324 ? -6.159 19.713 21.749 1.00 87.12 324 PHE A C 1
ATOM 2439 O O . PHE A 1 324 ? -7.048 20.460 22.177 1.00 87.12 324 PHE A O 1
ATOM 2446 N N . PRO A 1 325 ? -4.879 20.125 21.650 1.00 87.44 325 PRO A N 1
ATOM 2447 C CA . PRO A 1 325 ? -4.468 21.502 21.916 1.00 87.44 325 PRO A CA 1
ATOM 2448 C C . PRO A 1 325 ? -5.164 22.531 21.012 1.00 87.44 325 PRO A C 1
ATOM 2450 O O . PRO A 1 325 ? -5.629 22.221 19.909 1.00 87.44 325 PRO A O 1
ATOM 2453 N N . GLU A 1 326 ? -5.198 23.785 21.457 1.00 81.94 326 GLU A N 1
ATOM 2454 C CA . GLU A 1 326 ? -5.717 24.909 20.671 1.00 81.94 326 GLU A CA 1
ATOM 2455 C C . GLU A 1 326 ? -5.027 25.003 19.294 1.00 81.94 326 GLU A C 1
ATOM 2457 O O . GLU A 1 326 ? -3.811 24.848 19.181 1.00 81.94 326 GLU A O 1
ATOM 2462 N N . GLY A 1 327 ? -5.812 25.206 18.230 1.00 83.19 327 GLY A N 1
ATOM 2463 C CA . GLY A 1 327 ? -5.302 25.283 16.856 1.00 83.19 327 GLY A CA 1
ATOM 2464 C C . GLY A 1 327 ? -4.827 23.957 16.240 1.00 83.19 327 GLY A C 1
ATOM 2465 O O . GLY A 1 327 ? -4.155 23.997 15.212 1.00 83.19 327 GLY A O 1
ATOM 2466 N N . THR A 1 328 ? -5.146 22.795 16.831 1.00 84.62 328 THR A N 1
ATOM 2467 C CA . THR A 1 328 ? -4.780 21.471 16.264 1.00 84.62 328 THR A CA 1
ATOM 2468 C C . THR A 1 328 ? -5.949 20.659 15.703 1.00 84.62 328 THR A C 1
ATOM 2470 O O . THR A 1 328 ? -5.730 19.773 14.878 1.00 84.62 328 THR A O 1
ATOM 2473 N N . ALA A 1 329 ? -7.182 20.980 16.095 1.00 81.44 329 ALA A N 1
ATOM 2474 C CA . ALA A 1 329 ? -8.408 20.415 15.542 1.00 81.44 329 ALA A CA 1
ATOM 2475 C C . ALA A 1 329 ? -9.276 21.541 14.966 1.00 81.44 329 ALA A C 1
ATOM 2477 O O . ALA A 1 329 ? -9.266 22.659 15.485 1.00 81.44 329 ALA A O 1
ATOM 2478 N N . PHE A 1 330 ? -9.996 21.244 13.882 1.00 83.00 330 PHE A N 1
ATOM 2479 C CA . PHE A 1 330 ? -10.722 22.227 13.080 1.00 83.00 330 PHE A CA 1
ATOM 2480 C C . PHE A 1 330 ? -12.070 21.669 12.614 1.00 83.00 330 PHE A C 1
ATOM 2482 O O . PHE A 1 330 ? -12.159 20.515 12.190 1.00 83.00 330 PHE A O 1
ATOM 2489 N N . HIS A 1 331 ? -13.093 22.517 12.629 1.00 84.31 331 HIS A N 1
ATOM 2490 C CA . HIS A 1 331 ? -14.369 22.328 11.944 1.00 84.31 331 HIS A CA 1
ATOM 2491 C C . HIS A 1 331 ? -14.883 23.698 11.475 1.00 84.31 331 HIS A C 1
ATOM 2493 O O . HIS A 1 331 ? -14.422 24.729 11.960 1.00 84.31 331 HIS A O 1
ATOM 2499 N N . GLU A 1 332 ? -15.836 23.719 10.544 1.00 87.19 332 GLU A N 1
ATOM 2500 C CA . GLU A 1 332 ? -16.560 24.948 10.189 1.00 87.19 332 GLU A CA 1
ATOM 2501 C C . GLU A 1 332 ? -17.460 25.400 11.354 1.00 87.19 332 GLU A C 1
ATOM 2503 O O . GLU A 1 332 ? -17.956 24.563 12.115 1.00 87.19 332 GLU A O 1
ATOM 2508 N N . ASP A 1 333 ? -17.744 26.702 11.458 1.00 82.81 333 ASP A N 1
ATOM 2509 C CA . ASP A 1 333 ? -18.670 27.257 12.467 1.00 82.81 333 ASP A CA 1
ATOM 2510 C C . ASP A 1 333 ? -20.093 26.672 12.347 1.00 82.81 333 ASP A C 1
ATOM 2512 O O . ASP A 1 333 ? -20.851 26.628 13.319 1.00 82.81 333 ASP A O 1
ATOM 2516 N N . VAL A 1 334 ? -20.472 26.219 11.144 1.00 85.44 334 VAL A N 1
ATOM 2517 C CA . VAL A 1 334 ? -21.775 25.614 10.840 1.00 85.44 334 VAL A CA 1
ATOM 2518 C C . VAL A 1 334 ? -21.576 24.299 10.088 1.00 85.44 334 VAL A C 1
ATOM 2520 O O . VAL A 1 334 ? -21.139 24.287 8.939 1.00 85.44 334 VAL A O 1
ATOM 2523 N N . VAL A 1 335 ? -21.967 23.181 10.705 1.00 79.56 335 VAL A N 1
ATOM 2524 C CA . VAL A 1 335 ? -21.837 21.830 10.132 1.00 79.56 335 VAL A CA 1
ATOM 2525 C C . VAL A 1 335 ? -23.216 21.178 10.046 1.00 79.56 335 VAL A C 1
ATOM 2527 O O . VAL A 1 335 ? -23.940 21.091 11.038 1.00 79.56 335 VAL A O 1
ATOM 2530 N N . PHE A 1 336 ? -23.596 20.738 8.840 1.00 79.38 336 PHE A N 1
ATOM 2531 C CA . PHE A 1 336 ? -24.946 20.253 8.498 1.00 79.38 336 PHE A CA 1
ATOM 2532 C C . PHE A 1 336 ? -26.087 21.235 8.848 1.00 79.38 336 PHE A C 1
ATOM 2534 O O . PHE A 1 336 ? -27.212 20.824 9.114 1.00 79.38 336 PHE A O 1
ATOM 2541 N N . GLY A 1 337 ? -25.805 22.543 8.832 1.00 83.75 337 GLY A N 1
ATOM 2542 C CA . GLY A 1 337 ? -26.785 23.596 9.131 1.00 83.75 337 GLY A CA 1
ATOM 2543 C C . GLY A 1 337 ? -26.993 23.888 10.622 1.00 83.75 337 GLY A C 1
ATOM 2544 O O . GLY A 1 337 ? -27.781 24.771 10.947 1.00 83.75 337 GLY A O 1
ATOM 2545 N N . LEU A 1 338 ? -26.279 23.198 11.518 1.00 82.94 338 LEU A N 1
ATOM 2546 C CA . LEU A 1 338 ? -26.245 23.504 12.950 1.00 82.94 338 LEU A CA 1
ATOM 2547 C C . LEU A 1 338 ? -24.963 24.275 13.300 1.00 82.94 338 LEU A C 1
ATOM 2549 O O . LEU A 1 338 ? -23.898 23.898 12.800 1.00 82.94 338 LEU A O 1
ATOM 2553 N N . PRO A 1 339 ? -25.029 25.310 14.160 1.00 84.75 339 PRO A N 1
ATOM 2554 C CA . PRO A 1 339 ? -23.831 25.932 14.707 1.00 84.75 339 PRO A CA 1
ATOM 2555 C C . PRO A 1 339 ? -23.070 24.912 15.561 1.00 84.75 339 PRO A C 1
ATOM 2557 O O . PRO A 1 339 ? -23.685 24.138 16.297 1.00 84.75 339 PRO A O 1
ATOM 2560 N N . ARG A 1 340 ? -21.741 24.902 15.468 1.00 83.62 340 ARG A N 1
ATOM 2561 C CA . ARG A 1 340 ? -20.863 24.038 16.268 1.00 83.62 340 ARG A CA 1
ATOM 2562 C C . ARG A 1 340 ? -19.915 24.902 17.083 1.00 83.62 340 ARG A C 1
ATOM 2564 O O . ARG A 1 340 ? -19.334 25.846 16.560 1.00 83.62 340 ARG A O 1
ATOM 2571 N N . SER A 1 341 ? -19.763 24.585 18.364 1.00 79.00 341 SER A N 1
ATOM 2572 C CA . SER A 1 341 ? -18.819 25.276 19.241 1.00 79.00 341 SER A CA 1
ATOM 2573 C C . SER A 1 341 ? -17.517 24.480 19.371 1.00 79.00 341 SER A C 1
ATOM 2575 O O . SER A 1 341 ? -17.515 23.269 19.165 1.00 79.00 341 SER A O 1
ATOM 2577 N N . ASN A 1 342 ? -16.437 25.108 19.851 1.00 81.25 342 ASN A N 1
ATOM 2578 C CA . ASN A 1 342 ? -15.184 24.414 20.210 1.00 81.25 342 ASN A CA 1
ATOM 2579 C C . ASN A 1 342 ? -15.351 23.405 21.376 1.00 81.25 342 ASN A C 1
ATOM 2581 O O . ASN A 1 342 ? -14.370 22.864 21.886 1.00 81.25 342 ASN A O 1
ATOM 2585 N N . ARG A 1 343 ? -16.582 23.170 21.846 1.00 84.62 343 ARG A N 1
ATOM 2586 C CA . ARG A 1 343 ? -16.953 22.087 22.760 1.00 84.62 343 ARG A CA 1
ATOM 2587 C C . ARG A 1 343 ? -17.361 20.806 22.027 1.00 84.62 343 ARG A C 1
ATOM 2589 O O . ARG A 1 343 ? -17.607 19.816 22.707 1.00 84.62 343 ARG A O 1
ATOM 2596 N N . LEU A 1 344 ? -17.408 20.817 20.690 1.00 87.44 344 LEU A N 1
ATOM 2597 C CA . LEU A 1 344 ? -17.727 19.658 19.862 1.00 87.44 344 LEU A CA 1
ATOM 2598 C C . LEU A 1 344 ? -16.846 18.454 20.225 1.00 87.44 344 LEU A C 1
ATOM 2600 O O . LEU A 1 344 ? -15.616 18.515 20.190 1.00 87.44 344 LEU A O 1
ATOM 2604 N N . MET A 1 345 ? -17.507 17.347 20.546 1.00 91.25 345 MET A N 1
ATOM 2605 C CA . MET A 1 345 ? -16.901 16.067 20.872 1.00 91.25 345 MET A CA 1
ATOM 2606 C C . MET A 1 345 ? -17.133 15.071 19.739 1.00 91.25 345 MET A C 1
ATOM 2608 O O . MET A 1 345 ? -18.276 14.762 19.394 1.00 91.25 345 MET A O 1
ATOM 2612 N N . CYS A 1 346 ? -16.050 14.511 19.206 1.00 92.00 346 CYS A N 1
ATOM 2613 C CA . CYS A 1 346 ? -16.115 13.383 18.284 1.00 92.00 346 CYS A CA 1
ATOM 2614 C C . CYS A 1 346 ? -15.982 12.087 19.088 1.00 92.00 346 CYS A C 1
ATOM 2616 O O . CYS A 1 346 ? -14.944 11.838 19.697 1.00 92.00 346 CYS A O 1
ATOM 2618 N N . ILE A 1 347 ? -17.024 11.259 19.099 1.00 95.25 347 ILE A N 1
ATOM 2619 C CA . ILE A 1 347 ? -17.066 9.989 19.831 1.00 95.25 347 ILE A CA 1
ATOM 2620 C C . ILE A 1 347 ? -17.024 8.849 18.811 1.00 95.25 347 ILE A C 1
ATOM 2622 O O . ILE A 1 347 ? -17.960 8.670 18.029 1.00 95.25 347 ILE A O 1
ATOM 2626 N N . THR A 1 348 ? -15.935 8.082 18.807 1.00 93.75 348 THR A N 1
ATOM 2627 C CA . THR A 1 348 ? -15.806 6.865 17.997 1.00 93.75 348 THR A CA 1
ATOM 2628 C C . THR A 1 348 ? -16.089 5.649 18.866 1.00 93.75 348 THR A C 1
ATOM 2630 O O . THR A 1 348 ? -15.403 5.430 19.859 1.00 93.75 348 THR A O 1
ATOM 2633 N N . LEU A 1 349 ? -17.094 4.861 18.492 1.00 91.56 349 LEU A N 1
ATOM 2634 C CA . LEU A 1 349 ? -17.455 3.612 19.155 1.00 91.56 349 LEU A CA 1
ATOM 2635 C C . LEU A 1 349 ? -17.081 2.439 18.249 1.00 91.56 349 LEU A C 1
ATOM 2637 O O . LEU A 1 349 ? -17.594 2.327 17.135 1.00 91.56 349 LEU A O 1
ATOM 2641 N N . SER A 1 350 ? -16.193 1.572 18.721 1.00 86.38 350 SER A N 1
ATOM 2642 C CA . SER A 1 350 ? -15.702 0.418 17.970 1.00 86.38 350 SER A CA 1
ATOM 2643 C C . SER A 1 350 ? -16.300 -0.863 18.546 1.00 86.38 350 SER A C 1
ATOM 2645 O O . SER A 1 350 ? -15.866 -1.325 19.600 1.00 86.38 350 SER A O 1
ATOM 2647 N N . PHE A 1 351 ? -17.329 -1.414 17.902 1.00 85.50 351 PHE A N 1
ATOM 2648 C CA . PHE A 1 351 ? -18.048 -2.593 18.396 1.00 85.50 351 PHE A CA 1
ATOM 2649 C C . PHE A 1 351 ? -18.608 -3.458 17.262 1.00 85.50 351 PHE A C 1
ATOM 2651 O O . PHE A 1 351 ? -18.573 -3.076 16.093 1.00 85.50 351 PHE A O 1
ATOM 2658 N N . ASN A 1 352 ? -19.115 -4.643 17.602 1.00 80.75 352 ASN A N 1
ATOM 2659 C CA . ASN A 1 352 ? -19.563 -5.620 16.609 1.00 80.75 352 ASN A CA 1
ATOM 2660 C C . ASN A 1 352 ? -20.801 -5.219 15.810 1.00 80.75 352 ASN A C 1
ATOM 2662 O O . ASN A 1 352 ? -21.624 -4.430 16.264 1.00 80.75 352 ASN A O 1
ATOM 2666 N N . ASN A 1 353 ? -20.977 -5.864 14.650 1.00 82.12 353 ASN A N 1
ATOM 2667 C CA . ASN A 1 353 ? -22.130 -5.620 13.791 1.00 82.12 353 ASN A CA 1
ATOM 2668 C C . ASN A 1 353 ? -23.474 -5.685 14.542 1.00 82.12 353 ASN A C 1
ATOM 2670 O O . ASN A 1 353 ? -23.707 -6.553 15.392 1.00 82.12 353 ASN A O 1
ATOM 2674 N N . ARG A 1 354 ? -24.344 -4.743 14.176 1.00 81.88 354 ARG A N 1
ATOM 2675 C CA . ARG A 1 354 ? -25.718 -4.546 14.653 1.00 81.88 354 ARG A CA 1
ATOM 2676 C C . ARG A 1 354 ? -26.600 -4.079 13.489 1.00 81.88 354 ARG A C 1
ATOM 2678 O O . ARG A 1 354 ? -26.096 -3.444 12.557 1.00 81.88 354 ARG A O 1
ATOM 2685 N N . THR A 1 355 ? -27.909 -4.296 13.549 1.00 86.31 355 THR A N 1
ATOM 2686 C CA . THR A 1 355 ? -28.872 -3.667 12.629 1.00 86.31 355 THR A CA 1
ATOM 2687 C C . THR A 1 355 ? -28.740 -2.144 12.609 1.00 86.31 355 THR A C 1
ATOM 2689 O O . THR A 1 355 ? -28.291 -1.506 13.566 1.00 86.31 355 THR A O 1
ATOM 2692 N N . ALA A 1 356 ? -29.192 -1.538 11.508 1.00 87.50 356 ALA A N 1
ATOM 2693 C CA . ALA A 1 356 ? -29.370 -0.091 11.427 1.00 87.50 356 ALA A CA 1
ATOM 2694 C C . ALA A 1 356 ? -30.289 0.438 12.546 1.00 87.50 356 ALA A C 1
ATOM 2696 O O . ALA A 1 356 ? -30.023 1.510 13.082 1.00 87.50 356 ALA A O 1
ATOM 2697 N N . ASP A 1 357 ? -31.304 -0.335 12.946 1.00 90.00 357 ASP A N 1
ATOM 2698 C CA . ASP A 1 357 ? -32.243 0.039 14.007 1.00 90.00 357 ASP A CA 1
ATOM 2699 C C . ASP A 1 357 ? -31.580 0.058 15.391 1.00 90.00 357 ASP A C 1
ATOM 2701 O O . ASP A 1 357 ? -31.717 1.045 16.111 1.00 90.00 357 ASP A O 1
ATOM 2705 N N . THR A 1 358 ? -30.775 -0.951 15.752 1.00 90.19 358 THR A N 1
ATOM 2706 C CA . THR A 1 358 ? -30.011 -0.925 17.014 1.00 90.19 358 THR A CA 1
ATOM 2707 C C . THR A 1 358 ? -28.960 0.187 17.025 1.00 90.19 358 THR A C 1
ATOM 2709 O O . THR A 1 358 ? -28.787 0.850 18.044 1.00 90.19 358 THR A O 1
ATOM 2712 N N . LYS A 1 359 ? -28.291 0.460 15.894 1.00 93.38 359 LYS A N 1
ATOM 2713 C CA . LYS A 1 359 ? -27.354 1.596 15.765 1.00 93.38 359 LYS A CA 1
ATOM 2714 C C . LYS A 1 359 ? -28.064 2.942 15.923 1.00 93.38 359 LYS A C 1
ATOM 2716 O O . LYS A 1 359 ? -27.547 3.833 16.590 1.00 93.38 359 LYS A O 1
ATOM 2721 N N . LYS A 1 360 ? -29.259 3.081 15.343 1.00 94.00 360 LYS A N 1
ATOM 2722 C CA . LYS A 1 360 ? -30.112 4.265 15.483 1.00 94.00 360 LYS A CA 1
ATOM 2723 C C . LYS A 1 360 ? -30.553 4.456 16.937 1.00 94.00 360 LYS A C 1
ATOM 2725 O O . LYS A 1 360 ? -30.369 5.545 17.469 1.00 94.00 360 LYS A O 1
ATOM 2730 N N . ALA A 1 361 ? -31.039 3.400 17.589 1.00 94.75 361 ALA A N 1
ATOM 2731 C CA . ALA A 1 361 ? -31.420 3.425 19.000 1.00 94.75 361 ALA A CA 1
ATOM 2732 C C . ALA A 1 361 ? -30.231 3.758 19.921 1.00 94.75 361 ALA A C 1
ATOM 2734 O O . ALA A 1 361 ? -30.396 4.519 20.872 1.00 94.75 361 ALA A O 1
ATOM 2735 N N . LEU A 1 362 ? -29.026 3.260 19.615 1.00 96.19 362 LEU A N 1
ATOM 2736 C CA . LEU A 1 362 ? -27.794 3.652 20.303 1.00 96.19 362 LEU A CA 1
ATOM 2737 C C . LEU A 1 362 ? -27.506 5.151 20.129 1.00 96.19 362 LEU A C 1
ATOM 2739 O O . LEU A 1 362 ? -27.232 5.815 21.121 1.00 96.19 362 LEU A O 1
ATOM 2743 N N . PHE A 1 363 ? -27.578 5.706 18.914 1.00 96.50 363 PHE A N 1
ATOM 2744 C CA . PHE A 1 363 ? -27.356 7.145 18.700 1.00 96.50 363 PHE A CA 1
ATOM 2745 C C . PHE A 1 363 ? -28.401 8.019 19.408 1.00 96.50 363 PHE A C 1
ATOM 2747 O O . PHE A 1 363 ? -28.037 9.027 20.008 1.00 96.50 363 PHE A O 1
ATOM 2754 N N . GLU A 1 364 ? -29.677 7.629 19.373 1.00 96.00 364 GLU A N 1
ATOM 2755 C CA . GLU A 1 364 ? -30.761 8.330 20.075 1.00 96.00 364 GLU A CA 1
ATOM 2756 C C . GLU A 1 364 ? -30.535 8.285 21.599 1.00 96.00 364 GLU A C 1
ATOM 2758 O O . GLU A 1 364 ? -30.486 9.333 22.245 1.00 96.00 364 GLU A O 1
ATOM 2763 N N . SER A 1 365 ? -30.245 7.098 22.150 1.00 97.00 365 SER A N 1
ATOM 2764 C CA . SER A 1 365 ? -29.896 6.911 23.566 1.00 97.00 365 SER A CA 1
ATOM 2765 C C . SER A 1 365 ? -28.660 7.724 23.970 1.00 97.00 365 SER A C 1
ATOM 2767 O O . SER A 1 365 ? -28.703 8.444 24.962 1.00 97.00 365 SER A O 1
ATOM 2769 N N . LEU A 1 366 ? -27.574 7.697 23.187 1.00 97.38 366 LEU A N 1
ATOM 2770 C CA . LEU A 1 366 ? -26.353 8.463 23.468 1.00 97.38 366 LEU A CA 1
ATOM 2771 C C . LEU A 1 366 ? -26.621 9.967 23.583 1.00 97.38 366 LEU A C 1
ATOM 2773 O O . LEU A 1 366 ? -26.103 10.596 24.504 1.00 97.38 366 LEU A O 1
ATOM 2777 N N . VAL A 1 367 ? -27.423 10.542 22.680 1.00 96.56 367 VAL A N 1
ATOM 2778 C CA . VAL A 1 367 ? -27.774 11.972 22.712 1.00 96.56 367 VAL A CA 1
ATOM 2779 C C . VAL A 1 367 ? -28.580 12.315 23.965 1.00 96.56 367 VAL A C 1
ATOM 2781 O O . VAL A 1 367 ? -28.241 13.275 24.660 1.00 96.56 367 VAL A O 1
ATOM 2784 N N . ASP A 1 368 ? -29.610 11.531 24.288 1.00 96.31 368 ASP A N 1
ATOM 2785 C CA . ASP A 1 368 ? -30.446 11.772 25.467 1.00 96.31 368 ASP A CA 1
ATOM 2786 C C . ASP A 1 368 ? -29.649 11.593 26.774 1.00 96.31 368 ASP A C 1
ATOM 2788 O O . ASP A 1 368 ? -29.670 12.466 27.645 1.00 96.31 368 ASP A O 1
ATOM 2792 N N . GLN A 1 369 ? -28.855 10.523 26.885 1.00 96.75 369 GLN A N 1
ATOM 2793 C CA . GLN A 1 369 ? -28.041 10.222 28.068 1.00 96.75 369 GLN A CA 1
ATOM 2794 C C . GLN A 1 369 ? -26.939 11.272 28.286 1.00 96.75 369 GLN A C 1
ATOM 2796 O O . GLN A 1 369 ? -26.712 11.694 29.422 1.00 96.75 369 GLN A O 1
ATOM 2801 N N . LEU A 1 370 ? -26.261 11.731 27.224 1.00 96.81 370 LEU A N 1
ATOM 2802 C CA . LEU A 1 370 ? -25.227 12.772 27.322 1.00 96.81 370 LEU A CA 1
ATOM 2803 C C . LEU A 1 370 ? -25.817 14.146 27.665 1.00 96.81 370 LEU A C 1
ATOM 2805 O O . LEU A 1 370 ? -25.225 14.875 28.469 1.00 96.81 370 LEU A O 1
ATOM 2809 N N . ARG A 1 371 ? -27.004 14.477 27.142 1.00 95.62 371 ARG A N 1
ATOM 2810 C CA . ARG A 1 371 ? -27.750 15.679 27.538 1.00 95.62 371 ARG A CA 1
ATOM 2811 C C . ARG A 1 371 ? -28.114 15.636 29.021 1.00 95.62 371 ARG A C 1
ATOM 2813 O O . ARG A 1 371 ? -27.832 16.585 29.748 1.00 95.62 371 ARG A O 1
ATOM 2820 N N . GLU A 1 372 ? -28.725 14.545 29.476 1.00 94.75 372 GLU A N 1
ATOM 2821 C CA . GLU A 1 372 ? -29.358 14.470 30.799 1.00 94.75 372 GLU A CA 1
ATOM 2822 C C . GLU A 1 372 ? -28.384 14.164 31.939 1.00 94.75 372 GLU A C 1
ATOM 2824 O O . GLU A 1 372 ? -28.514 14.739 33.020 1.00 94.75 372 GLU A O 1
ATOM 2829 N N . LYS A 1 373 ? -27.392 13.293 31.715 1.00 91.62 373 LYS A N 1
ATOM 2830 C CA . LYS A 1 373 ? -26.440 12.866 32.757 1.00 91.62 373 LYS A CA 1
ATOM 2831 C C . LYS A 1 373 ? -25.117 13.635 32.727 1.00 91.62 373 LYS A C 1
ATOM 2833 O O . LYS A 1 373 ? -24.445 13.689 33.754 1.00 91.62 373 LYS A O 1
ATOM 2838 N N . ALA A 1 374 ? -24.737 14.229 31.591 1.00 93.19 374 ALA A N 1
ATOM 2839 C CA . ALA A 1 374 ? -23.444 14.907 31.418 1.00 93.19 374 ALA A CA 1
ATOM 2840 C C . ALA A 1 374 ? -23.530 16.391 30.997 1.00 93.19 374 ALA A C 1
ATOM 2842 O O . ALA A 1 374 ? -22.500 17.077 30.965 1.00 93.19 374 ALA A O 1
ATOM 2843 N N . GLY A 1 375 ? -24.732 16.901 30.702 1.00 92.06 375 GLY A N 1
ATOM 2844 C CA . GLY A 1 375 ? -24.950 18.293 30.302 1.00 92.06 375 GLY A CA 1
ATOM 2845 C C . GLY A 1 375 ? -24.302 18.663 28.965 1.00 92.06 375 GLY A C 1
ATOM 2846 O O . GLY A 1 375 ? -23.902 19.814 28.790 1.00 92.06 375 GLY A O 1
ATOM 2847 N N . VAL A 1 376 ? -24.138 17.700 28.052 1.00 92.88 376 VAL A N 1
ATOM 2848 C CA . VAL A 1 376 ? -23.576 17.936 26.713 1.00 92.88 376 VAL A CA 1
ATOM 2849 C C . VAL A 1 376 ? -24.718 18.228 25.728 1.00 92.88 376 VAL A C 1
ATOM 2851 O O . VAL A 1 376 ? -25.614 17.392 25.593 1.00 92.88 376 VAL A O 1
ATOM 2854 N N . PRO A 1 377 ? -24.729 19.387 25.044 1.00 90.75 377 PRO A N 1
ATOM 2855 C CA . PRO A 1 377 ? -25.732 19.685 24.023 1.00 90.75 377 PRO A CA 1
ATOM 2856 C C . PRO A 1 377 ? -25.676 18.709 22.827 1.00 90.75 377 PRO A C 1
ATOM 2858 O O . PRO A 1 377 ? -24.578 18.313 22.428 1.00 90.75 377 PRO A O 1
ATOM 2861 N N . PRO A 1 378 ? -26.813 18.346 22.199 1.00 90.00 378 PRO A N 1
ATOM 2862 C CA . PRO A 1 378 ? -26.835 17.537 20.971 1.00 90.00 378 PRO A CA 1
ATOM 2863 C C . PRO A 1 378 ? -26.016 18.129 19.806 1.00 90.00 378 PRO A C 1
ATOM 2865 O O . PRO A 1 378 ? -25.487 17.398 18.971 1.00 90.00 378 PRO A O 1
ATOM 2868 N N . GLU A 1 379 ? -25.885 19.453 19.750 1.00 88.94 379 GLU A N 1
ATOM 2869 C CA . GLU A 1 379 ? -25.051 20.185 18.794 1.00 88.94 379 GLU A CA 1
ATOM 2870 C C . GLU A 1 379 ? -23.543 20.125 19.109 1.00 88.94 379 GLU A C 1
ATOM 2872 O O . GLU A 1 379 ? -22.725 20.315 18.209 1.00 88.94 379 GLU A O 1
ATOM 2877 N N . ASP A 1 380 ? -23.149 19.771 20.334 1.00 89.69 380 ASP A N 1
ATOM 2878 C CA . ASP A 1 380 ? -21.750 19.572 20.738 1.00 89.69 380 ASP A CA 1
ATOM 2879 C C . ASP A 1 380 ? -21.303 18.094 20.598 1.00 89.69 380 ASP A C 1
ATOM 2881 O O . ASP A 1 380 ? -20.232 17.732 21.078 1.00 89.69 380 ASP A O 1
ATOM 2885 N N . VAL A 1 381 ? -22.063 17.220 19.915 1.00 91.44 381 VAL A N 1
ATOM 2886 C CA . VAL A 1 381 ? -21.647 15.825 19.638 1.00 91.44 381 VAL A CA 1
ATOM 2887 C C . VAL A 1 381 ? -21.634 15.452 18.153 1.00 91.44 381 VAL A C 1
ATOM 2889 O O . VAL A 1 381 ? -22.459 15.898 17.347 1.00 91.44 381 VAL A O 1
ATOM 2892 N N . ALA A 1 382 ? -20.691 14.581 17.797 1.00 90.50 382 ALA A N 1
ATOM 2893 C CA . ALA A 1 382 ? -20.633 13.849 16.539 1.00 90.50 382 ALA A CA 1
ATOM 2894 C C . ALA A 1 382 ? -20.204 12.399 16.815 1.00 90.50 382 ALA A C 1
ATOM 2896 O O . ALA A 1 382 ? -19.199 12.163 17.485 1.00 90.50 382 ALA A O 1
ATOM 2897 N N . PHE A 1 383 ? -20.948 11.423 16.291 1.00 93.31 383 PHE A N 1
ATOM 2898 C CA . PHE A 1 383 ? -20.673 10.001 16.513 1.00 93.31 383 PHE A CA 1
ATOM 2899 C C . PHE A 1 383 ? -20.142 9.320 15.254 1.00 93.31 383 PHE A C 1
ATOM 2901 O O . PHE A 1 383 ? -20.604 9.584 14.143 1.00 93.31 383 PHE A O 1
ATOM 2908 N N . ARG A 1 384 ? -19.225 8.374 15.446 1.00 90.31 384 ARG A N 1
ATOM 2909 C CA . ARG A 1 384 ? -18.787 7.413 14.432 1.00 90.31 384 ARG A CA 1
ATOM 2910 C C . ARG A 1 384 ? -18.862 6.014 15.025 1.00 90.31 384 ARG A C 1
ATOM 2912 O O . ARG A 1 384 ? -18.357 5.792 16.118 1.00 90.31 384 ARG A O 1
ATOM 2919 N N . ILE A 1 385 ? -19.427 5.065 14.285 1.00 88.38 385 ILE A N 1
ATOM 2920 C CA . ILE A 1 385 ? -19.262 3.641 14.592 1.00 88.38 385 ILE A CA 1
ATOM 2921 C C . ILE A 1 385 ? -18.147 3.096 13.696 1.00 88.38 385 ILE A C 1
ATOM 2923 O O . ILE A 1 385 ? -18.110 3.385 12.498 1.00 88.38 385 ILE A O 1
ATOM 2927 N N . VAL A 1 386 ? -17.231 2.331 14.281 1.00 83.75 386 VAL A N 1
ATOM 2928 C CA . VAL A 1 386 ? -16.259 1.498 13.568 1.00 83.75 386 VAL A CA 1
ATOM 2929 C C . VAL A 1 386 ? -16.652 0.055 13.839 1.00 83.75 386 VAL A C 1
ATOM 2931 O O . VAL A 1 386 ? -16.456 -0.459 14.936 1.00 83.75 386 VAL A O 1
ATOM 2934 N N . GLU A 1 387 ? -17.273 -0.592 12.859 1.00 78.94 387 GLU A N 1
ATOM 2935 C CA . GLU A 1 387 ? -17.764 -1.952 13.057 1.00 78.94 387 GLU A CA 1
ATOM 2936 C C . GLU A 1 387 ? -16.597 -2.934 13.057 1.00 78.94 387 GLU A C 1
ATOM 2938 O O . GLU A 1 387 ? -15.961 -3.166 12.029 1.00 78.94 387 GLU A O 1
ATOM 2943 N N . THR A 1 388 ? -16.299 -3.494 14.226 1.00 59.84 388 THR A N 1
ATOM 2944 C CA . THR A 1 388 ? -15.266 -4.513 14.372 1.00 59.84 388 THR A CA 1
ATOM 2945 C C . THR A 1 388 ? -15.854 -5.880 14.050 1.00 59.84 388 THR A C 1
ATOM 2947 O O . THR A 1 388 ? -16.901 -6.275 14.578 1.00 59.84 388 THR A O 1
ATOM 2950 N N . ALA A 1 389 ? -15.168 -6.638 13.192 1.00 56.69 389 ALA A N 1
ATOM 2951 C CA . ALA A 1 389 ? -15.397 -8.074 13.121 1.00 56.69 389 ALA A CA 1
ATOM 2952 C C . ALA A 1 389 ? -15.149 -8.670 14.515 1.00 56.69 389 ALA A C 1
ATOM 2954 O O . ALA A 1 389 ? -14.349 -8.134 15.291 1.00 56.69 389 ALA A O 1
ATOM 2955 N N . ARG A 1 390 ? -15.879 -9.731 14.870 1.00 60.91 390 ARG A N 1
ATOM 2956 C CA . ARG A 1 390 ? -15.839 -10.255 16.241 1.00 60.91 390 ARG A CA 1
ATOM 2957 C C . ARG A 1 390 ? -14.406 -10.710 16.564 1.00 60.91 390 ARG A C 1
ATOM 2959 O O . ARG A 1 390 ? -13.908 -10.502 17.651 1.00 60.91 390 ARG A O 1
ATOM 2966 N N . GLU A 1 391 ? -13.713 -11.312 15.627 1.00 56.69 391 GLU A N 1
ATOM 2967 C CA . GLU A 1 391 ? -12.375 -11.891 15.725 1.00 56.69 391 GLU A CA 1
ATOM 2968 C C . GLU A 1 391 ? -11.236 -10.902 16.097 1.00 56.69 391 GLU A C 1
ATOM 2970 O O . GLU A 1 391 ? -10.161 -11.342 16.495 1.00 56.69 391 GLU A O 1
ATOM 2975 N N . ASN A 1 392 ? -11.452 -9.580 16.067 1.00 50.56 392 ASN A N 1
ATOM 2976 C CA . ASN A 1 392 ? -10.360 -8.597 15.948 1.00 50.56 392 ASN A CA 1
ATOM 2977 C C . ASN A 1 392 ? -9.641 -8.120 17.243 1.00 50.56 392 ASN A C 1
ATOM 2979 O O . ASN A 1 392 ? -8.903 -7.139 17.164 1.00 50.56 392 ASN A O 1
ATOM 2983 N N . TRP A 1 393 ? -9.827 -8.733 18.423 1.00 62.00 393 TRP A N 1
ATOM 2984 C CA . TRP A 1 393 ? -9.021 -8.489 19.656 1.00 62.00 393 TRP A CA 1
ATOM 2985 C C . TRP A 1 393 ? -9.414 -9.470 20.794 1.00 62.00 393 TRP A C 1
ATOM 2987 O O . TRP A 1 393 ? -10.324 -10.290 20.652 1.00 62.00 393 TRP A O 1
ATOM 2997 N N . TRP A 1 394 ? -8.761 -9.348 21.959 1.00 61.94 394 TRP A N 1
ATOM 2998 C CA . TRP A 1 394 ? -9.094 -10.045 23.212 1.00 61.94 394 TRP A CA 1
ATOM 2999 C C . TRP A 1 394 ? -8.671 -9.227 24.457 1.00 61.94 394 TRP A C 1
ATOM 3001 O O . TRP A 1 394 ? -7.745 -8.420 24.370 1.00 61.94 394 TRP A O 1
ATOM 3011 N N . ALA A 1 395 ? -9.305 -9.449 25.620 1.00 60.91 395 ALA A N 1
ATOM 3012 C CA . ALA A 1 395 ? -8.856 -8.929 26.920 1.00 60.91 395 ALA A CA 1
ATOM 3013 C C . ALA A 1 395 ? -9.005 -9.970 28.040 1.00 60.91 395 ALA A C 1
ATOM 3015 O O . ALA A 1 395 ? -9.869 -10.850 28.003 1.00 60.91 395 ALA A O 1
ATOM 3016 N N . ALA A 1 396 ? -8.157 -9.838 29.061 1.00 62.78 396 ALA A N 1
ATOM 3017 C CA . ALA A 1 396 ? -8.087 -10.766 30.182 1.00 62.78 396 ALA A CA 1
ATOM 3018 C C . ALA A 1 396 ? -9.380 -10.785 31.014 1.00 62.78 396 ALA A C 1
ATOM 3020 O O . ALA A 1 396 ? -9.918 -9.741 31.369 1.00 62.78 396 ALA A O 1
ATOM 3021 N N . GLY A 1 397 ? -9.844 -11.991 31.355 1.00 67.69 397 GLY A N 1
ATOM 3022 C CA . GLY A 1 397 ? -11.074 -12.226 32.122 1.00 67.69 397 GLY A CA 1
ATOM 3023 C C . GLY A 1 397 ? -12.315 -12.503 31.269 1.00 67.69 397 GLY A C 1
ATOM 3024 O O . GLY A 1 397 ? -13.294 -13.029 31.790 1.00 67.69 397 GLY A O 1
ATOM 3025 N N . ARG A 1 398 ? -12.270 -12.226 29.962 1.00 69.50 398 ARG A N 1
ATOM 3026 C CA . ARG A 1 398 ? -13.388 -12.473 29.051 1.00 69.50 398 ARG A CA 1
ATOM 3027 C C . ARG A 1 398 ? -13.481 -13.937 28.615 1.00 69.50 398 ARG A C 1
ATOM 3029 O O . ARG A 1 398 ? -12.515 -14.496 28.096 1.00 69.50 398 ARG A O 1
ATOM 3036 N N . VAL A 1 399 ? -14.671 -14.518 28.764 1.00 75.25 399 VAL A N 1
ATOM 3037 C CA . VAL A 1 399 ? -15.037 -15.866 28.297 1.00 75.25 399 VAL A CA 1
ATOM 3038 C C . VAL A 1 399 ? -16.074 -15.735 27.181 1.00 75.25 399 VAL A C 1
ATOM 3040 O O . VAL A 1 399 ? -16.882 -14.809 27.188 1.00 75.25 399 VAL A O 1
ATOM 3043 N N . ILE A 1 400 ? -16.017 -16.614 26.180 1.00 73.75 400 ILE A N 1
ATOM 3044 C CA . ILE A 1 400 ? -16.757 -16.473 24.920 1.00 73.75 400 ILE A CA 1
ATOM 3045 C C . ILE A 1 400 ? -17.680 -17.676 24.712 1.00 73.75 400 ILE A C 1
ATOM 3047 O O . ILE A 1 400 ? -17.222 -18.819 24.702 1.00 73.75 400 ILE A O 1
ATOM 3051 N N . ASP A 1 401 ? -18.958 -17.418 24.430 1.00 71.75 401 ASP A N 1
ATOM 3052 C CA . ASP A 1 401 ? -19.890 -18.451 23.968 1.00 71.75 401 ASP A CA 1
ATOM 3053 C C . ASP A 1 401 ? -19.583 -18.835 22.508 1.00 71.75 401 ASP A C 1
ATOM 3055 O O . ASP A 1 401 ? -19.907 -18.100 21.575 1.00 71.75 401 ASP A O 1
ATOM 3059 N N . ALA A 1 402 ? -19.013 -20.024 22.290 1.00 69.38 402 ALA A N 1
ATOM 3060 C CA . ALA A 1 402 ? -18.635 -20.539 20.967 1.00 69.38 402 ALA A CA 1
ATOM 3061 C C . ALA A 1 402 ? -19.805 -20.699 19.962 1.00 69.38 402 ALA A C 1
ATOM 3063 O O . ALA A 1 402 ? -19.576 -20.904 18.767 1.00 69.38 402 ALA A O 1
ATOM 3064 N N . ARG A 1 403 ? -21.066 -20.606 20.410 1.00 72.50 403 ARG A N 1
ATOM 3065 C CA . ARG A 1 403 ? -22.256 -20.576 19.540 1.00 72.50 403 ARG A CA 1
ATOM 3066 C C . ARG A 1 403 ? -22.499 -19.195 18.925 1.00 72.50 403 ARG A C 1
ATOM 3068 O O . ARG A 1 403 ? -23.036 -19.130 17.820 1.00 72.50 403 ARG A O 1
ATOM 3075 N N . THR A 1 404 ? -22.165 -18.117 19.636 1.00 72.44 404 THR A N 1
ATOM 3076 C CA . THR A 1 404 ? -22.526 -16.732 19.269 1.00 72.44 404 THR A CA 1
ATOM 3077 C C . THR A 1 404 ? -21.326 -15.828 19.012 1.00 72.44 404 THR A C 1
ATOM 3079 O O . THR A 1 404 ? -21.442 -14.852 18.271 1.00 72.44 404 THR A O 1
ATOM 3082 N N . GLY A 1 405 ? -20.176 -16.135 19.608 1.00 71.31 405 GLY A N 1
ATOM 3083 C CA . GLY A 1 405 ? -18.982 -15.306 19.539 1.00 71.31 405 GLY A CA 1
ATOM 3084 C C . GLY A 1 405 ? -19.104 -13.976 20.281 1.00 71.31 405 GLY A C 1
ATOM 3085 O O . GLY A 1 405 ? -18.371 -13.043 19.971 1.00 71.31 405 GLY A O 1
ATOM 3086 N N . TYR A 1 406 ? -20.029 -13.858 21.231 1.00 73.38 406 TYR A N 1
ATOM 3087 C CA . TYR A 1 406 ? -20.025 -12.763 22.200 1.00 73.38 406 TYR A CA 1
ATOM 3088 C C . TYR A 1 406 ? -19.406 -13.218 23.518 1.00 73.38 406 TYR A C 1
ATOM 3090 O O . TYR A 1 406 ? -19.050 -14.384 23.685 1.00 73.38 406 TYR A O 1
ATOM 3098 N N . ASP A 1 407 ? -19.246 -12.273 24.448 1.00 77.00 407 ASP A N 1
ATOM 3099 C CA . ASP A 1 407 ? -18.976 -12.631 25.839 1.00 77.00 407 ASP A CA 1
ATOM 3100 C C . ASP A 1 407 ? -20.127 -13.527 26.331 1.00 77.00 407 ASP A C 1
ATOM 3102 O O . ASP A 1 407 ? -21.286 -13.240 26.027 1.00 77.00 407 ASP A O 1
ATOM 3106 N N . GLU A 1 408 ? -19.838 -14.615 27.048 1.00 83.12 408 GLU A N 1
ATOM 3107 C CA . GLU A 1 408 ? -20.866 -15.579 27.477 1.00 83.12 408 GLU A CA 1
ATOM 3108 C C . GLU A 1 408 ? -21.977 -14.952 28.344 1.00 83.12 408 GLU A C 1
ATOM 3110 O O . GLU A 1 408 ? -23.088 -15.480 28.427 1.00 83.12 408 GLU A O 1
ATOM 3115 N N . ARG A 1 409 ? -21.703 -13.786 28.943 1.00 83.81 409 ARG A N 1
ATOM 3116 C CA . ARG A 1 409 ? -22.645 -13.003 29.753 1.00 83.81 409 ARG A CA 1
ATOM 3117 C C . ARG A 1 409 ? -23.674 -12.243 28.901 1.00 83.81 409 ARG A C 1
ATOM 3119 O O . ARG A 1 409 ? -24.728 -11.872 29.418 1.00 83.81 409 ARG A O 1
ATOM 3126 N N . MET A 1 410 ? -23.434 -12.065 27.596 1.00 80.25 410 MET A N 1
ATOM 3127 C CA . MET A 1 410 ? -24.361 -11.432 26.641 1.00 80.25 410 MET A CA 1
ATOM 3128 C C . MET A 1 410 ? -25.490 -12.395 26.235 1.00 80.25 410 MET A C 1
ATOM 3130 O O . MET A 1 410 ? -25.602 -12.846 25.095 1.00 80.25 410 MET A O 1
ATOM 3134 N N . THR A 1 411 ? -26.345 -12.726 27.203 1.00 73.56 411 THR A N 1
ATOM 3135 C CA . THR A 1 411 ? -27.449 -13.695 27.059 1.00 73.56 411 THR A CA 1
ATOM 3136 C C . THR A 1 411 ? -28.513 -13.288 26.034 1.00 73.56 411 THR A C 1
ATOM 3138 O O . THR A 1 411 ? -29.154 -14.160 25.444 1.00 73.56 411 THR A O 1
ATOM 3141 N N . THR A 1 412 ? -28.684 -11.984 25.795 1.00 74.69 412 THR A N 1
ATOM 3142 C CA . THR A 1 412 ? -29.557 -11.423 24.754 1.00 74.69 412 THR A CA 1
ATOM 3143 C C . THR A 1 412 ? -28.703 -10.646 23.762 1.00 74.69 412 THR A C 1
ATOM 3145 O O . THR A 1 412 ? -28.040 -9.685 24.137 1.00 74.69 412 THR A O 1
ATOM 3148 N N . ILE A 1 413 ? -28.733 -11.049 22.493 1.00 71.38 413 ILE A N 1
ATOM 3149 C CA . ILE A 1 413 ? -27.996 -10.391 21.412 1.00 71.38 413 ILE A CA 1
ATOM 3150 C C . ILE A 1 413 ? -29.019 -9.790 20.456 1.00 71.38 413 ILE A C 1
ATOM 3152 O O . ILE A 1 413 ? -29.841 -10.510 19.890 1.00 71.38 413 ILE A O 1
ATOM 3156 N N . VAL A 1 414 ? -28.949 -8.475 20.268 1.00 64.69 414 VAL A N 1
ATOM 3157 C CA . VAL A 1 414 ? -29.743 -7.759 19.266 1.00 64.69 414 VAL A CA 1
ATOM 3158 C C . VAL A 1 414 ? -28.890 -7.643 18.001 1.00 64.69 414 VAL A C 1
ATOM 3160 O O . VAL A 1 414 ? -28.144 -6.678 17.855 1.00 64.69 414 VAL A O 1
ATOM 3163 N N . GLU A 1 415 ? -28.911 -8.675 17.149 1.00 57.12 415 GLU A N 1
ATOM 3164 C CA . GLU A 1 415 ? -28.201 -8.670 15.853 1.00 57.12 415 GLU A CA 1
ATOM 3165 C C . GLU A 1 415 ? -28.873 -7.745 14.836 1.00 57.12 415 GLU A C 1
ATOM 3167 O O . GLU A 1 415 ? -30.100 -7.863 14.631 1.00 57.12 415 GLU A O 1
#

Radius of gyration: 28.64 Å; Cα contacts (8 Å, |Δi|>4): 516; chains: 1; bounding box: 60×64×67 Å

Mean predicted aligned error: 17.2 Å

pLDDT: mean 82.76, std 16.0, range [27.53, 98.62]

Nearest PDB structures (foldseek):
  2aag-assembly2_D  TM=9.059E-01  e=2.641E-09  Pseudomonas pavonaceae
  2aaj-assembly1_A  TM=8.949E-01  e=1.036E-08  Pseudomonas pavonaceae
  4lho-assembly1_A  TM=8.743E-01  e=4.064E-08  coryneform bacterium
  3gwz-assembly1_A  TM=7.698E-01  e=1.810E-06  Streptomyces lavendulae
  5f8e-assembly2_C  TM=6.910E-01  e=1.598E-03  Mycobacterium tuberculosis H37Rv

InterPro domains:
  IPR012967 Caffeic acid 3-O-methyltransferase-like, dimerisation domain [PF08100] (7-65)
  IPR014347 Tautomerase/MIF superfamily [G3DSA:3.30.429.10] (278-405)
  IPR014347 Tautomerase/MIF superfamily [SSF55331] (279-402)
  IPR029032 AhpD-like [G3DSA:1.20.1290.10] (164-262)
  IPR029032 AhpD-like [SSF69118] (169-263)
  IPR029063 S-adenosyl-L-methionine-dependent methyltransferase superfamily [SSF53335] (95-171)
  IPR036388 Winged helix-like DNA-binding domain superfamily [G3DSA:1.10.10.10] (1-92)
  IPR036390 Winged helix DNA-binding domain superfamily [SSF46785] (7-82)
  IPR037479 Tautomerase, MSAD family [PF14552] (316-393)
  IPR037479 Tautomerase, MSAD family [PTHR38460] (278-406)

Secondary structure (DSSP, 8-state):
-HHHHTHHHHHHHHHHHHHTTHHHHHHHHSEEEHHHHHHHHT--HHHHHHHHHHHHHTTSEEE-TTT-EEEE-TTGGGGSTTSTT--HHHHHHHTSHHHHHHHHTHHHHHHHSS--SHHHHSS-HHHHHTT-HHHHHHHHHHHHHHHHHHHHHHGGG---TT-S-----HHHHHHHHHTT--HHHHHHHHTTPPPTT--HHHHHHHHHHHIIIIIS---HHHHHHHHHHH-HHHHHHHHHHHHHHHHHHHHHHHTTPPPTT---PPP-----------EEEEEEEETTSS-HHHHHHHHHHHHHHHHHHH---TT--EEEEEEEPTTSS---SEETTEE--TT-EEEEEEEE---HHHHHHHHHHHHHHHHHHH---GGGEEEEEEEE-TTS---TT--B-TTTSSBTT--S---

Sequence (415 aa):
MYLMSLGQNASQVVRTMAMLSIAEHLDEVGSSTAAELASRVSSDPDMTYRLLRAGAALGFLRYDPTTSAFSGTSMLRVLHKDAPNSLKYAVQNGAGPAIWQSALRFPETVRTGRSQVVEALGSELFDYFGQHAEEAEIFSAAMTELSAPVIRSAIPLIDVGSAEFAVDVGAHSAAARGAGLSDDAIEDLVAARTPEGLDRTAQLAHDVALALVRDHDVSDGLYAEFLSDFGETRAVALLALIGQYLATCAVVTCFRVPAPGACPAQFSTRLTIRSNAMPLADIYLHQGVTTRDQRKAISDAIHAAMVDTLHIPDDDRFHYFHEFPEGTAFHEDVVFGLPRSNRLMCITLSFNNRTADTKKALFESLVDQLREKAGVPPEDVAFRIVETARENWWAAGRVIDARTGYDERMTTIVE

Foldseek 3Di:
DVVVVCVLVLLVLLLVCLVLQVLVVCVVPQKDALVVSCVVSVHDSVVSLVSLVSCVVVVQWDADPVVNMIGGDPNSLLSHLPRPQHCSLVSNLCSDQQNVQQVVCVVVCVVPVDRCNCVRQVDHSLVSCLVVVVSLVSVVSNCCSVCVVVLVVCVLPFDLPPCLDFDDLANVVSVCVSVPDDPQQSVCVRVVHQGPDDDPLRSLLSVVLNCCSRVVDDDPVSVVVNCVVQNDVRSVVSVVVSVSRVSVRRVCSVVVPDHPPDDPDDDDDDPDFFAAYDKAKEKEAAPPLDDPVLVVLLQVQLLCLCCVQQVHDSPRGHYHYHHDYPPRDDDDCADPNRGEDSLAMEMEMEEADADPVSVVSSLVSSQVSCCPRNVQHPRSYDYHYHHDGRPNDDDPPFDTDSVPNYGPSSPDGRD

Solvent-accessible surface area (backbone atoms only — not comparable to full-atom values): 23382 Å² total; per-residue (Å²): 108,76,70,61,77,44,42,68,57,54,46,50,51,53,19,49,41,35,73,61,38,50,33,52,62,28,68,77,59,52,53,48,35,35,56,61,51,11,64,74,63,75,50,57,39,68,61,37,37,52,49,52,53,48,37,28,76,70,54,28,30,47,73,43,87,88,78,55,27,36,28,69,33,84,61,23,46,35,35,16,81,90,34,100,72,23,43,27,34,39,38,39,34,71,59,22,70,75,50,42,49,33,57,72,40,47,68,56,26,69,76,65,78,43,90,41,42,42,81,51,66,78,33,50,73,54,64,43,29,54,76,33,61,72,60,36,52,33,42,52,48,15,51,48,47,64,41,49,66,54,40,71,66,38,57,92,72,62,77,66,79,91,56,81,72,74,77,72,56,68,66,46,56,34,50,40,46,68,73,67,52,51,71,67,30,48,55,23,52,77,65,76,41,88,48,70,90,63,54,75,67,58,43,50,53,49,53,54,50,49,29,48,68,68,69,70,48,71,58,72,66,61,48,52,52,45,45,70,75,53,32,70,71,51,44,54,50,50,53,52,50,52,56,50,48,52,42,51,26,41,49,40,58,71,72,59,64,77,59,84,93,58,74,85,73,82,87,86,81,78,91,78,88,84,52,37,34,62,62,40,36,42,38,36,33,43,54,85,74,65,53,76,68,44,51,50,28,40,54,50,17,50,48,48,24,41,36,78,54,64,39,49,60,97,79,67,75,51,76,46,79,46,66,36,57,90,90,72,70,87,78,64,63,58,56,96,86,41,68,42,55,83,66,40,28,44,35,40,39,38,25,47,76,55,36,72,65,53,52,47,50,30,53,54,37,34,44,53,31,24,35,74,62,36,69,42,56,71,62,30,54,46,81,43,79,44,73,34,60,28,59,78,64,88,63,94,91,72,53,64,33,88,89,78,26,37,50,59,83,43,81,59,75,75,95